Protein AF-A0A3D3JL36-F1 (afdb_monomer_lite)

Sequence (708 aa):
MQMTLDAAKTRAREAPPAATMTDVCQKVVANLSPTETVSLSLTYERTLGSGRSATAR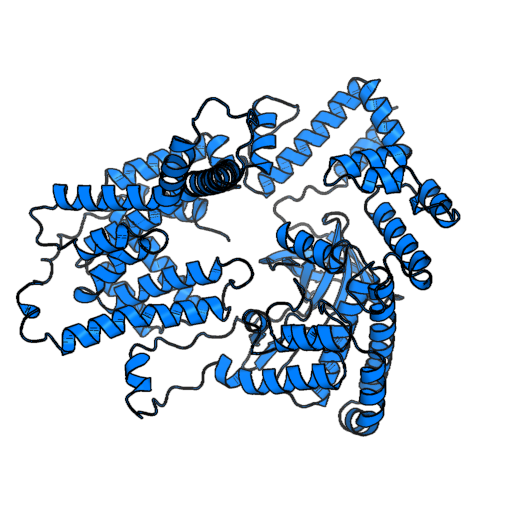LVRVEGLHDEPCMIVEKVFRPGLLTRFIYALAFQAPFGYRYNEAAIITAFYRRRVVRALLAAHDIPLRISNALYYRWSEADRAFILGTEYVPGSGLQVNPVNEHMVRSLFTRQSNKRPPTDYEILLPAMRRFERLLRDCGLVGSGWQVCPAAIVSTANFIRCKGEFWVIDLESGIPAIMVPYYVIYGLLHGQRPMFDDLEAGRWSRWFDRHTGDLLSRLDQAEYQQLVHNSGQLCTHAAAWKKTELAIFRNPFHLIPSDNRACMKTAALERWRRLELIDKEEHEWYGTTWRFATTRTFLCGLLPGSFGRFLRRLSGNRQYRQDTSRFLRDREFRRAAIAAYTGGKCEKWRQQRRIADSTQFTSITRLFLISWLLSYTSSVKLQRFLVDREVRGEMRTACWRFLASESFQTEYAKIFVFRAVTEWTADGRLTPEDETLIRSRVEDGSMQEYIRCFAFHATLKLLSPLTTSLKIAGFALLAVGMSSAAVDTEFPSVLGMIPSVFCVPLAILLIVNTSILRTLVTLSRIVVKRRSHISYGIALFVGMLPTVGSFAYPLQMYWSCRELSIFLTRHVVARVGQALPIYGGKHTRTEIWMVQLANLPFEALGIAESATNVIWRRTVEPATAAVASAPASPEDAAFIEHLFARFETRK

pLDDT: mean 79.57, std 15.56, range [23.19, 97.62]

Structure (mmCIF, N/CA/C/O backbone):
data_AF-A0A3D3JL36-F1
#
_entry.id   AF-A0A3D3JL36-F1
#
loop_
_atom_site.group_PDB
_atom_site.id
_atom_site.type_symbol
_atom_site.label_atom_id
_atom_site.label_alt_id
_atom_site.label_comp_id
_atom_site.label_asym_id
_atom_site.label_entity_id
_atom_site.label_seq_id
_atom_site.pdbx_PDB_ins_code
_atom_site.Cartn_x
_atom_site.Cartn_y
_atom_site.Cartn_z
_atom_site.occupancy
_atom_site.B_iso_or_equiv
_atom_site.auth_seq_id
_atom_site.auth_comp_id
_atom_site.auth_asym_id
_atom_site.auth_atom_id
_atom_site.pdbx_PDB_model_num
ATOM 1 N N . MET A 1 1 ? 18.626 42.537 -10.390 1.00 38.25 1 MET A N 1
ATOM 2 C CA . MET A 1 1 ? 18.400 42.051 -9.008 1.00 38.25 1 MET A CA 1
ATOM 3 C C . MET A 1 1 ? 16.911 41.872 -8.688 1.00 38.25 1 MET A C 1
ATOM 5 O O . MET A 1 1 ? 16.578 40.862 -8.087 1.00 38.25 1 MET A O 1
ATOM 9 N N . GLN A 1 2 ? 16.011 42.748 -9.170 1.00 23.41 2 GLN A N 1
ATOM 10 C CA . GLN A 1 2 ? 14.548 42.552 -9.084 1.00 23.41 2 GLN A CA 1
ATOM 11 C C . GLN A 1 2 ? 14.041 41.365 -9.942 1.00 23.41 2 GLN A C 1
ATOM 13 O O . GLN A 1 2 ? 13.347 40.503 -9.422 1.00 23.41 2 GLN A O 1
ATOM 18 N N . MET A 1 3 ? 14.502 41.215 -11.197 1.00 23.19 3 MET A N 1
ATOM 19 C CA . MET A 1 3 ? 14.081 40.113 -12.098 1.00 23.19 3 MET A CA 1
ATOM 20 C C . MET A 1 3 ? 14.437 38.697 -11.603 1.00 23.19 3 MET A C 1
ATOM 22 O O . MET A 1 3 ? 13.723 37.741 -11.888 1.00 23.19 3 MET A O 1
ATOM 26 N N . THR A 1 4 ? 15.523 38.532 -10.842 1.00 33.16 4 THR A N 1
ATOM 27 C CA . THR A 1 4 ? 15.922 37.239 -10.256 1.00 33.16 4 THR A CA 1
ATOM 28 C C . THR A 1 4 ? 15.174 36.925 -8.959 1.00 33.16 4 THR A C 1
ATOM 30 O O . THR A 1 4 ? 14.960 35.755 -8.641 1.00 33.16 4 THR A O 1
ATOM 33 N N . LEU A 1 5 ? 14.734 37.959 -8.233 1.00 32.03 5 LEU A N 1
ATOM 34 C CA . LEU A 1 5 ? 13.832 37.833 -7.089 1.00 32.03 5 LEU A CA 1
ATOM 35 C C . LEU A 1 5 ? 12.403 37.530 -7.548 1.00 32.03 5 LEU A C 1
ATOM 37 O O . LEU A 1 5 ? 11.724 36.737 -6.899 1.00 32.03 5 LEU A O 1
ATOM 41 N N . ASP A 1 6 ? 11.993 38.080 -8.690 1.00 29.72 6 ASP A N 1
ATOM 42 C CA . ASP A 1 6 ? 10.729 37.739 -9.329 1.00 29.72 6 ASP A CA 1
ATOM 43 C C . ASP A 1 6 ? 10.780 36.313 -9.875 1.00 29.72 6 ASP A C 1
ATOM 45 O O . ASP A 1 6 ? 9.941 35.533 -9.474 1.00 29.72 6 ASP A O 1
ATOM 49 N N . ALA A 1 7 ? 11.822 35.865 -10.587 1.00 29.92 7 ALA A N 1
ATOM 50 C CA . ALA A 1 7 ? 11.932 34.460 -11.021 1.00 29.92 7 ALA A CA 1
ATOM 51 C C . ALA A 1 7 ? 11.946 33.431 -9.862 1.00 29.92 7 ALA A C 1
ATOM 53 O O . ALA A 1 7 ? 11.412 32.326 -9.997 1.00 29.92 7 ALA A O 1
ATOM 54 N N . ALA A 1 8 ? 12.518 33.785 -8.703 1.00 30.67 8 ALA A N 1
ATOM 55 C CA . ALA A 1 8 ? 12.475 32.961 -7.492 1.00 30.67 8 ALA A CA 1
ATOM 56 C C . ALA A 1 8 ? 11.107 33.019 -6.780 1.00 30.67 8 ALA A C 1
ATOM 58 O O . ALA A 1 8 ? 10.659 32.004 -6.246 1.00 30.67 8 ALA A O 1
ATOM 59 N N . LYS A 1 9 ? 10.413 34.166 -6.810 1.00 30.38 9 LYS A N 1
ATOM 60 C CA . LYS A 1 9 ? 9.020 34.305 -6.350 1.00 30.38 9 LYS A CA 1
ATOM 61 C C . LYS A 1 9 ? 8.030 33.614 -7.289 1.00 30.38 9 LYS A C 1
ATOM 63 O O . LYS A 1 9 ? 7.068 33.049 -6.786 1.00 30.38 9 LYS A O 1
ATOM 68 N N . THR A 1 10 ? 8.269 33.595 -8.599 1.00 29.45 10 THR A N 1
ATOM 69 C CA . THR A 1 10 ? 7.437 32.921 -9.604 1.00 29.45 10 THR A CA 1
ATOM 70 C C . THR A 1 10 ? 7.614 31.409 -9.496 1.00 29.45 10 THR A C 1
ATOM 72 O O . THR A 1 10 ? 6.623 30.715 -9.329 1.00 29.45 10 THR A O 1
ATOM 75 N N . ARG A 1 11 ? 8.847 30.883 -9.370 1.00 32.84 11 ARG A N 1
ATOM 76 C CA . ARG A 1 11 ? 9.073 29.445 -9.092 1.00 32.84 11 ARG A CA 1
ATOM 77 C C . ARG A 1 11 ? 8.581 28.982 -7.715 1.00 32.84 11 ARG A C 1
ATOM 79 O O . ARG A 1 11 ? 8.246 27.812 -7.555 1.00 32.84 11 ARG A O 1
ATOM 86 N N . ALA A 1 12 ? 8.530 29.870 -6.720 1.00 30.70 12 ALA A N 1
ATOM 87 C CA . ALA A 1 12 ? 7.935 29.580 -5.412 1.00 30.70 12 ALA A CA 1
ATOM 88 C C . ALA A 1 12 ? 6.401 29.758 -5.383 1.00 30.70 12 ALA A C 1
ATOM 90 O O . ALA A 1 12 ? 5.754 29.184 -4.509 1.00 30.70 12 ALA A O 1
ATOM 91 N N . ARG A 1 13 ? 5.820 30.519 -6.325 1.00 28.81 13 ARG A N 1
ATOM 92 C CA . ARG A 1 13 ? 4.366 30.664 -6.536 1.00 28.81 13 ARG A CA 1
ATOM 93 C C . ARG A 1 13 ? 3.783 29.611 -7.488 1.00 28.81 13 ARG A C 1
ATOM 95 O O . ARG A 1 13 ? 2.598 29.326 -7.391 1.00 28.81 13 ARG A O 1
ATOM 102 N N . GLU A 1 14 ? 4.596 29.015 -8.357 1.00 26.03 14 GLU A N 1
ATOM 103 C CA . GLU A 1 14 ? 4.185 27.994 -9.337 1.00 26.03 14 GLU A CA 1
ATOM 104 C C . GLU A 1 14 ? 4.257 26.553 -8.818 1.00 26.03 14 GLU A C 1
ATOM 106 O O . GLU A 1 14 ? 3.846 25.627 -9.513 1.00 26.03 14 GLU A O 1
ATOM 111 N N . ALA A 1 15 ? 4.727 26.331 -7.589 1.00 29.34 15 ALA A N 1
ATOM 112 C CA . ALA A 1 15 ? 4.380 25.109 -6.878 1.00 29.34 15 ALA A CA 1
ATOM 113 C C . ALA A 1 15 ? 2.995 25.337 -6.260 1.00 29.34 15 ALA A C 1
ATOM 115 O O . ALA A 1 15 ? 2.919 26.044 -5.249 1.00 29.34 15 ALA A O 1
ATOM 116 N N . PRO A 1 16 ? 1.900 24.795 -6.835 1.00 23.58 16 PRO A N 1
ATOM 117 C CA . PRO A 1 16 ? 0.601 24.962 -6.220 1.00 23.58 16 PRO A CA 1
ATOM 118 C C . PRO A 1 16 ? 0.687 24.398 -4.795 1.00 23.58 16 PRO A C 1
ATOM 120 O O . PRO A 1 16 ? 1.195 23.283 -4.602 1.00 23.58 16 PRO A O 1
ATOM 123 N N . PRO A 1 17 ? 0.247 25.154 -3.775 1.00 30.69 17 PRO A N 1
ATOM 124 C CA . PRO A 1 17 ? 0.050 24.575 -2.462 1.00 30.69 17 PRO A CA 1
ATOM 125 C C . PRO A 1 17 ? -0.894 23.389 -2.655 1.00 30.69 17 PRO A C 1
ATOM 127 O O . PRO A 1 17 ? -1.910 23.516 -3.337 1.00 30.69 17 PRO A O 1
ATOM 130 N N . ALA A 1 18 ? -0.580 22.233 -2.067 1.00 38.81 18 ALA A N 1
ATOM 131 C CA . ALA A 1 18 ? -1.574 21.173 -1.932 1.00 38.81 18 ALA A CA 1
ATOM 132 C C . ALA A 1 18 ? -2.574 21.612 -0.849 1.00 38.81 18 ALA A C 1
ATOM 134 O O . ALA A 1 18 ? -2.628 21.051 0.244 1.00 38.81 18 ALA A O 1
ATOM 135 N N . ALA A 1 19 ? -3.310 22.685 -1.157 1.00 30.31 19 ALA A N 1
ATOM 136 C CA . ALA A 1 19 ? -4.585 23.007 -0.560 1.00 30.31 19 ALA A CA 1
ATOM 137 C C . ALA A 1 19 ? -5.458 21.756 -0.673 1.00 30.31 19 ALA A C 1
ATOM 139 O O . ALA A 1 19 ? -5.274 20.960 -1.597 1.00 30.31 19 ALA A O 1
ATOM 140 N N . THR A 1 20 ? -6.345 21.564 0.302 1.00 37.38 20 THR A N 1
ATOM 141 C CA . THR A 1 20 ? -7.448 20.592 0.289 1.00 37.38 20 THR A CA 1
ATOM 142 C C . THR A 1 20 ? -7.791 20.173 -1.142 1.00 37.38 20 THR A C 1
ATOM 144 O O . THR A 1 20 ? -8.376 20.952 -1.883 1.00 37.38 20 THR A O 1
ATOM 147 N N . MET A 1 21 ? -7.302 18.990 -1.549 1.00 43.72 21 MET A N 1
ATOM 148 C CA . MET A 1 21 ? -7.138 18.583 -2.958 1.00 43.72 21 MET A CA 1
ATOM 149 C C . MET A 1 21 ? -8.458 18.390 -3.720 1.00 43.72 21 MET A C 1
ATOM 151 O O . MET A 1 21 ? -8.453 17.743 -4.752 1.00 43.72 21 MET A O 1
ATOM 155 N N . THR A 1 22 ? -9.587 18.889 -3.236 1.00 42.94 22 THR A N 1
ATOM 156 C CA . THR A 1 22 ? -10.886 18.650 -3.862 1.00 42.94 22 THR A CA 1
ATOM 157 C C . THR A 1 22 ? -11.175 19.522 -5.087 1.00 42.94 22 THR A C 1
ATOM 159 O O . THR A 1 22 ? -12.083 19.156 -5.810 1.00 42.94 22 THR A O 1
ATOM 162 N N . ASP A 1 23 ? -10.397 20.577 -5.400 1.00 47.06 23 ASP A N 1
ATOM 163 C CA . ASP A 1 23 ? -10.771 21.507 -6.497 1.00 47.06 23 ASP A CA 1
ATOM 164 C C . ASP A 1 23 ? -9.642 22.008 -7.427 1.00 47.06 23 ASP A C 1
ATOM 166 O O . ASP A 1 23 ? -9.881 22.853 -8.289 1.00 47.06 23 ASP A O 1
ATOM 170 N N . VAL A 1 24 ? -8.397 21.526 -7.311 1.00 64.62 24 VAL A N 1
ATOM 171 C CA . VAL A 1 24 ? -7.316 22.004 -8.204 1.00 64.62 24 VAL A CA 1
ATOM 172 C C . VAL A 1 24 ? -7.183 21.094 -9.421 1.00 64.62 24 VAL A C 1
ATOM 174 O O . VAL A 1 24 ? -6.629 19.998 -9.323 1.00 64.62 24 VAL A O 1
ATOM 177 N N . CYS A 1 25 ? -7.647 21.583 -10.571 1.00 80.00 25 CYS A N 1
ATOM 178 C CA . CYS A 1 25 ? -7.386 20.972 -11.871 1.00 80.00 25 CYS A CA 1
ATOM 179 C C . CYS A 1 25 ? -5.886 21.069 -12.205 1.00 80.00 25 CYS A C 1
ATOM 181 O O . CYS A 1 25 ? -5.314 22.159 -12.289 1.00 80.00 25 CYS A O 1
ATOM 183 N N . GLN A 1 26 ? -5.233 19.921 -12.378 1.00 86.88 26 GLN A N 1
ATOM 184 C CA . GLN A 1 26 ? -3.813 19.811 -12.690 1.00 86.88 26 GLN A CA 1
ATOM 185 C C . GLN A 1 26 ? -3.621 19.301 -14.120 1.00 86.88 26 GLN A C 1
ATOM 187 O O . GLN A 1 26 ? -3.989 18.169 -14.428 1.00 86.88 26 GLN A O 1
ATOM 192 N N . LYS A 1 27 ? -2.956 20.090 -14.973 1.00 90.94 27 LYS A N 1
ATOM 193 C CA . LYS A 1 27 ? -2.483 19.610 -16.279 1.00 90.94 27 LYS A CA 1
ATOM 194 C C . LYS A 1 27 ? -1.250 18.726 -16.108 1.00 90.94 27 LYS A C 1
ATOM 196 O O . LYS A 1 27 ? -0.287 19.122 -15.447 1.00 90.94 27 LYS A O 1
ATOM 201 N N . VAL A 1 28 ? -1.266 17.536 -16.697 1.00 92.00 28 VAL A N 1
ATOM 202 C CA . VAL A 1 28 ? -0.168 16.563 -16.637 1.00 92.00 28 VAL A CA 1
ATOM 203 C C . VAL A 1 28 ? 0.088 15.938 -18.002 1.00 92.00 28 VAL A C 1
ATOM 205 O O . VAL A 1 28 ? -0.819 15.822 -18.814 1.00 92.00 28 VAL A O 1
ATOM 208 N N . VAL A 1 29 ? 1.314 15.469 -18.227 1.00 93.44 29 VAL A N 1
ATOM 209 C CA . VAL A 1 29 ? 1.646 14.628 -19.384 1.00 93.44 29 VAL A CA 1
ATOM 210 C C . VAL A 1 29 ? 1.596 13.163 -18.956 1.00 93.44 29 VAL A C 1
ATOM 212 O O . VAL A 1 29 ? 2.210 12.781 -17.953 1.00 93.44 29 VAL A O 1
ATOM 215 N N . ALA A 1 30 ? 0.857 12.349 -19.701 1.00 93.94 30 ALA A N 1
ATOM 216 C CA . ALA A 1 30 ? 0.712 10.916 -19.486 1.00 93.94 30 ALA A CA 1
ATOM 217 C C . ALA A 1 30 ? 1.094 10.134 -20.746 1.00 93.94 30 ALA A C 1
ATOM 219 O O . ALA A 1 30 ? 0.987 10.650 -21.851 1.00 93.94 30 ALA A O 1
ATOM 220 N N . ASN A 1 31 ? 1.546 8.892 -20.576 1.00 95.31 31 ASN A N 1
ATOM 221 C CA . ASN A 1 31 ? 1.942 8.016 -21.678 1.00 95.31 31 ASN A CA 1
ATOM 222 C C . ASN A 1 31 ? 0.860 6.954 -21.899 1.00 95.31 31 ASN A C 1
ATOM 224 O O . ASN A 1 31 ? 0.531 6.221 -20.959 1.00 95.31 31 ASN A O 1
ATOM 228 N N . LEU A 1 32 ? 0.340 6.865 -23.124 1.00 93.69 32 LEU A N 1
ATOM 229 C CA . LEU A 1 32 ? -0.584 5.808 -23.571 1.00 93.69 32 LEU A CA 1
ATOM 230 C C . LEU A 1 32 ? 0.183 4.592 -24.112 1.00 93.69 32 LEU A C 1
ATOM 232 O O . LEU A 1 32 ? -0.289 3.453 -24.069 1.00 93.69 32 LEU A O 1
ATOM 236 N N . SER A 1 33 ? 1.409 4.838 -24.568 1.00 91.88 33 SER A N 1
ATOM 237 C CA . SER A 1 33 ? 2.424 3.854 -24.927 1.00 91.88 33 SER A CA 1
ATOM 238 C C . SER A 1 33 ? 3.815 4.491 -24.763 1.00 91.88 33 SER A C 1
ATOM 240 O O . SER A 1 33 ? 3.904 5.701 -24.550 1.00 91.88 33 SER A O 1
ATOM 242 N N . PRO A 1 34 ? 4.922 3.734 -24.876 1.00 87.06 34 PRO A N 1
ATOM 243 C CA . PRO A 1 34 ? 6.271 4.303 -24.840 1.00 87.06 34 PRO A CA 1
ATOM 244 C C . PRO A 1 34 ? 6.550 5.384 -25.896 1.00 87.06 34 PRO A C 1
ATOM 246 O O . PRO A 1 34 ? 7.500 6.144 -25.736 1.00 87.06 34 PRO A O 1
ATOM 249 N N . THR A 1 35 ? 5.757 5.444 -26.968 1.00 88.44 35 THR A N 1
ATOM 250 C CA . THR A 1 35 ? 5.925 6.392 -28.081 1.00 88.44 35 THR A CA 1
ATOM 251 C C . THR A 1 35 ? 4.814 7.436 -28.161 1.00 88.44 35 THR A C 1
ATOM 253 O O . THR A 1 35 ? 4.904 8.352 -28.971 1.00 88.44 35 THR A O 1
ATOM 256 N N . GLU A 1 36 ? 3.770 7.315 -27.342 1.00 93.00 36 GLU A N 1
ATOM 257 C CA . GLU A 1 36 ? 2.575 8.153 -27.412 1.00 93.00 36 GLU A CA 1
ATOM 258 C C . GLU A 1 36 ? 2.303 8.816 -26.065 1.00 93.00 36 GLU A C 1
ATOM 260 O O . GLU A 1 36 ? 2.098 8.150 -25.044 1.00 93.00 36 GLU A O 1
ATOM 265 N N . THR A 1 37 ? 2.268 10.147 -26.083 1.00 94.31 37 THR A N 1
ATOM 266 C CA . THR A 1 37 ? 1.995 10.972 -24.905 1.00 94.31 37 THR A CA 1
ATOM 267 C C . THR A 1 37 ? 0.788 11.861 -25.138 1.00 94.31 37 THR A C 1
ATOM 269 O O . THR A 1 37 ? 0.564 12.337 -26.247 1.00 94.31 37 THR A O 1
ATOM 272 N N . VAL A 1 38 ? 0.034 12.106 -24.074 1.00 94.69 38 VAL A N 1
ATOM 273 C CA . VAL A 1 38 ? -1.163 12.942 -24.080 1.00 94.69 38 VAL A CA 1
ATOM 274 C C . VAL A 1 38 ? -1.121 13.915 -22.904 1.00 94.69 38 VAL A C 1
ATOM 276 O O . VAL A 1 38 ? -0.592 13.604 -21.832 1.00 94.69 38 VAL A O 1
ATOM 279 N N . SER A 1 39 ? -1.658 15.115 -23.113 1.00 94.75 39 SER A N 1
ATOM 280 C CA . SER A 1 39 ? -1.853 16.108 -22.058 1.00 94.75 39 SER A CA 1
ATOM 281 C C . SER A 1 39 ? -3.238 15.916 -21.445 1.00 94.75 39 SER A C 1
ATOM 283 O O . SER A 1 39 ? -4.235 16.008 -22.153 1.00 94.75 39 SER A O 1
ATOM 285 N N . LEU A 1 40 ? -3.295 15.643 -20.143 1.00 94.44 40 LEU A N 1
ATOM 286 C CA . LEU A 1 40 ? -4.527 15.376 -19.401 1.00 94.44 40 LEU A CA 1
ATOM 287 C C . LEU A 1 40 ? -4.768 16.457 -18.354 1.00 94.44 40 LEU A C 1
ATOM 289 O O . LEU A 1 40 ? -3.824 16.921 -17.710 1.00 94.44 40 LEU A O 1
ATOM 293 N N . SER A 1 41 ? -6.033 16.789 -18.123 1.00 94.25 41 SER A N 1
ATOM 294 C CA . SER A 1 41 ? -6.460 17.591 -16.975 1.00 94.25 41 SER A CA 1
ATOM 295 C C . SER A 1 41 ? -7.002 16.659 -15.894 1.00 94.25 41 SER A C 1
ATOM 297 O O . SER A 1 41 ? -7.906 15.867 -16.154 1.00 94.25 41 SER A O 1
ATOM 299 N N . LEU A 1 42 ? -6.425 16.718 -14.692 1.00 93.50 42 LEU A N 1
ATOM 300 C CA . LEU A 1 42 ? -6.776 15.855 -13.565 1.00 93.50 42 LEU A CA 1
ATOM 301 C C . LEU A 1 42 ? -7.377 16.660 -12.416 1.00 93.50 42 LEU A C 1
ATOM 303 O O . LEU A 1 42 ? -6.737 17.585 -11.918 1.00 93.50 42 LEU A O 1
ATOM 307 N N . THR A 1 43 ? -8.523 16.218 -11.911 1.00 92.88 43 THR A N 1
ATOM 308 C CA . THR A 1 43 ? -9.112 16.722 -10.664 1.00 92.88 43 THR A CA 1
ATOM 309 C C . THR A 1 43 ? -9.153 15.591 -9.644 1.00 92.88 43 THR A C 1
ATOM 311 O O . THR A 1 43 ? -9.684 14.512 -9.910 1.00 92.88 43 THR A O 1
ATOM 314 N N . TYR A 1 44 ? -8.541 15.797 -8.477 1.00 90.88 44 TYR A N 1
ATOM 315 C CA . TYR A 1 44 ? -8.547 14.794 -7.414 1.00 90.88 44 TYR A CA 1
ATOM 316 C C . TYR A 1 44 ? -9.889 14.789 -6.685 1.00 90.88 44 TYR A C 1
ATOM 318 O O . TYR A 1 44 ? -10.370 15.822 -6.241 1.00 90.88 44 TYR A O 1
ATOM 326 N N . GLU A 1 45 ? -10.447 13.597 -6.496 1.00 89.81 45 GLU A N 1
ATOM 327 C CA . GLU A 1 45 ? -11.753 13.429 -5.857 1.00 89.81 45 GLU A CA 1
ATOM 328 C C . GLU A 1 45 ? -11.565 12.886 -4.436 1.00 89.81 45 GLU A C 1
ATOM 330 O O . GLU A 1 45 ? -11.900 13.518 -3.433 1.00 89.81 45 GLU A O 1
ATOM 335 N N . ARG A 1 46 ? -10.967 11.692 -4.317 1.00 86.06 46 ARG A N 1
ATOM 336 C CA . ARG A 1 46 ? -10.730 11.043 -3.019 1.00 86.06 46 ARG A CA 1
ATOM 337 C C . ARG A 1 46 ? -9.680 9.944 -3.091 1.00 86.06 46 ARG A C 1
ATOM 339 O O . ARG A 1 46 ? -9.379 9.400 -4.145 1.00 86.06 46 ARG A O 1
ATOM 346 N N . THR A 1 47 ? -9.166 9.540 -1.935 1.00 86.50 47 THR A N 1
ATOM 347 C CA . THR A 1 47 ? -8.327 8.342 -1.810 1.00 86.50 47 THR A CA 1
ATOM 348 C C . THR A 1 47 ? -9.230 7.140 -1.550 1.00 86.50 47 THR A C 1
ATOM 350 O O . THR A 1 47 ? -10.008 7.162 -0.600 1.00 86.50 47 THR A O 1
ATOM 353 N N . LEU A 1 48 ? -9.125 6.101 -2.383 1.00 84.00 48 LEU A N 1
ATOM 354 C CA . LEU A 1 48 ? -9.899 4.860 -2.246 1.00 84.00 48 LEU A CA 1
ATOM 355 C C . LEU A 1 48 ? -9.255 3.893 -1.250 1.00 84.00 48 LEU A C 1
ATOM 357 O O . LEU A 1 48 ? -9.945 3.179 -0.531 1.00 84.00 48 LEU A O 1
ATOM 361 N N . GLY A 1 49 ? -7.923 3.875 -1.191 1.00 78.75 49 GLY A N 1
ATOM 362 C CA . GLY A 1 49 ? -7.194 3.011 -0.273 1.00 78.75 49 GLY A CA 1
ATOM 363 C C . GLY A 1 49 ? -5.688 3.223 -0.334 1.00 78.75 49 GLY A C 1
ATOM 364 O O . GLY A 1 49 ? -5.138 3.666 -1.341 1.00 78.75 49 GLY A O 1
ATOM 365 N N . SER A 1 50 ? -5.007 2.891 0.761 1.00 77.81 50 SER A N 1
ATOM 366 C CA . SER A 1 50 ? -3.545 2.883 0.832 1.00 77.81 50 SER A CA 1
ATOM 367 C C . SER A 1 50 ? -3.051 1.449 0.976 1.00 77.81 50 SER A C 1
ATOM 369 O O . SER A 1 50 ? -3.079 0.875 2.063 1.00 77.81 50 SER A O 1
ATOM 371 N N . GLY A 1 51 ? -2.620 0.869 -0.142 1.00 75.50 51 GLY A N 1
ATOM 372 C CA . GLY A 1 51 ? -1.948 -0.420 -0.174 1.00 75.50 51 GLY A CA 1
ATOM 373 C C . GLY A 1 51 ? -0.504 -0.327 0.329 1.00 75.50 51 GLY A C 1
ATOM 374 O O . GLY A 1 51 ? -0.010 0.714 0.761 1.00 75.50 51 GLY A O 1
ATOM 375 N N . ARG A 1 52 ? 0.214 -1.450 0.268 1.00 80.75 52 ARG A N 1
ATOM 376 C CA . ARG A 1 52 ? 1.593 -1.550 0.791 1.00 80.75 52 ARG A CA 1
ATOM 377 C C . ARG A 1 52 ? 2.642 -0.951 -0.138 1.00 80.75 52 ARG A C 1
ATOM 379 O O . ARG A 1 52 ? 3.698 -0.512 0.330 1.00 80.75 52 ARG A O 1
ATOM 386 N N . SER A 1 53 ? 2.370 -0.988 -1.438 1.00 85.50 53 SER A N 1
ATOM 387 C CA . SER A 1 53 ? 3.214 -0.460 -2.513 1.00 85.50 53 SER A CA 1
ATOM 388 C C . SER A 1 53 ? 2.704 0.860 -3.061 1.00 85.50 53 SER A C 1
ATOM 390 O O . SER A 1 53 ? 3.520 1.720 -3.393 1.00 85.50 53 SER A O 1
ATOM 392 N N . ALA A 1 54 ? 1.385 1.018 -3.150 1.00 90.44 54 ALA A N 1
ATOM 393 C CA . ALA A 1 54 ? 0.757 2.163 -3.784 1.00 90.44 54 ALA A CA 1
ATOM 394 C C . ALA A 1 54 ? -0.474 2.666 -3.026 1.00 90.44 54 ALA A C 1
ATOM 396 O O . ALA A 1 54 ? -1.166 1.905 -2.349 1.00 90.44 54 ALA A O 1
ATOM 397 N N . THR A 1 55 ? -0.758 3.955 -3.189 1.00 90.81 55 THR A N 1
ATOM 398 C CA . THR A 1 55 ? -2.024 4.577 -2.788 1.00 90.81 55 THR A CA 1
ATOM 399 C C . THR A 1 55 ? -2.911 4.716 -4.021 1.00 90.81 55 THR A C 1
ATOM 401 O O . THR A 1 55 ? -2.453 5.249 -5.029 1.00 90.81 55 THR A O 1
ATOM 404 N N . ALA A 1 56 ? -4.157 4.253 -3.937 1.00 91.94 56 ALA A N 1
ATOM 405 C CA . ALA A 1 56 ? -5.160 4.382 -4.988 1.00 91.94 56 ALA A CA 1
ATOM 406 C C . ALA A 1 56 ? -5.945 5.687 -4.801 1.00 91.94 56 ALA A C 1
ATOM 408 O O . ALA A 1 56 ? -6.635 5.868 -3.791 1.00 91.94 56 ALA A O 1
ATOM 409 N N . ARG A 1 57 ? -5.828 6.600 -5.766 1.00 94.19 57 ARG A N 1
ATOM 410 C CA . ARG A 1 57 ? -6.527 7.889 -5.799 1.00 94.19 57 ARG A CA 1
ATOM 411 C C . ARG A 1 57 ? -7.569 7.858 -6.910 1.00 94.19 57 ARG A C 1
ATOM 413 O O . ARG A 1 57 ? -7.236 7.524 -8.038 1.00 94.19 57 ARG A O 1
ATOM 420 N N . LEU A 1 58 ? -8.809 8.190 -6.581 1.00 94.81 58 LEU A N 1
ATOM 421 C CA . LEU A 1 58 ? -9.853 8.436 -7.562 1.00 94.81 58 LEU A CA 1
ATOM 422 C C . LEU A 1 58 ? -9.676 9.859 -8.092 1.00 94.81 58 LEU A C 1
ATOM 424 O O . LEU A 1 58 ? -9.617 10.808 -7.303 1.00 94.81 58 LEU A O 1
ATOM 428 N N . VAL A 1 59 ? -9.570 9.981 -9.408 1.00 95.06 59 VAL A N 1
ATOM 429 C CA . VAL A 1 59 ? -9.418 11.251 -10.113 1.00 95.06 59 VAL A CA 1
ATOM 430 C C . VAL A 1 59 ? -10.425 11.324 -11.254 1.00 95.06 59 VAL A C 1
ATOM 432 O O . VAL A 1 59 ? -10.749 10.308 -11.872 1.00 95.06 59 VAL A O 1
ATOM 435 N N . ARG A 1 60 ? -10.911 12.528 -11.530 1.00 95.56 60 ARG A N 1
ATOM 436 C CA . ARG A 1 60 ? -11.635 12.856 -12.754 1.00 95.56 60 ARG A CA 1
ATOM 437 C C . ARG A 1 60 ? -10.624 13.309 -13.799 1.00 95.56 60 ARG A C 1
ATOM 439 O O . ARG A 1 60 ? -9.752 14.119 -13.484 1.00 95.56 60 ARG A O 1
ATOM 446 N N . VAL A 1 61 ? -10.715 12.757 -15.004 1.00 95.00 61 VAL A N 1
ATOM 447 C CA . VAL A 1 61 ? -9.744 12.964 -16.084 1.00 95.00 61 VAL A CA 1
ATOM 448 C C . VAL A 1 61 ? -10.446 13.471 -17.328 1.00 95.00 61 VAL A C 1
ATOM 450 O O . VAL A 1 61 ? -11.400 12.852 -17.795 1.00 95.00 61 VAL A O 1
ATOM 453 N N . GLU A 1 62 ? -9.926 14.560 -17.882 1.00 94.06 62 GLU A N 1
ATOM 454 C CA . GLU A 1 62 ? -10.349 15.131 -19.161 1.00 94.06 62 GLU A CA 1
ATOM 455 C C . GLU A 1 62 ? -9.204 15.031 -20.179 1.00 94.06 62 GLU A C 1
ATOM 457 O O . GLU A 1 62 ? -8.027 15.146 -19.814 1.00 94.06 62 GLU A O 1
ATOM 462 N N . GLY A 1 63 ? -9.547 14.817 -21.453 1.00 89.25 63 GLY A N 1
ATOM 463 C CA . GLY A 1 63 ? -8.587 14.704 -22.559 1.00 89.25 63 GLY A CA 1
ATOM 464 C C . GLY A 1 63 ? -8.086 13.285 -22.853 1.00 89.25 63 GLY A C 1
ATOM 465 O O . GLY A 1 63 ? -7.271 13.114 -23.753 1.00 89.25 63 GLY A O 1
ATOM 466 N N . LEU A 1 64 ? -8.558 12.269 -22.117 1.00 90.25 64 LEU A N 1
ATOM 467 C CA . LEU A 1 64 ? -8.294 10.858 -22.445 1.00 90.25 64 LEU A CA 1
ATOM 468 C C . LEU A 1 64 ? -9.357 10.271 -23.387 1.00 90.25 64 LEU A C 1
ATOM 470 O O . LEU A 1 64 ? -9.043 9.468 -24.260 1.00 90.25 64 LEU A O 1
ATOM 474 N N . HIS A 1 65 ? -10.608 10.671 -23.180 1.00 88.25 65 HIS A N 1
ATOM 475 C CA . HIS A 1 65 ? -11.770 10.345 -23.997 1.00 88.25 65 HIS A CA 1
ATOM 476 C C . HIS A 1 65 ? -12.527 11.643 -24.297 1.00 88.25 65 HIS A C 1
ATOM 478 O O . HIS A 1 65 ? -12.240 12.672 -23.675 1.00 88.25 65 HIS A O 1
ATOM 484 N N . ASP A 1 66 ? -13.493 11.579 -25.215 1.00 86.44 66 ASP A N 1
ATOM 485 C CA . ASP A 1 66 ? -14.335 12.727 -25.576 1.00 86.44 66 ASP A CA 1
ATOM 486 C C . ASP A 1 66 ? -15.076 13.295 -24.356 1.00 86.44 66 ASP A C 1
ATOM 488 O O . ASP A 1 66 ? -15.212 14.509 -24.211 1.00 86.44 66 ASP A O 1
ATOM 492 N N . GLU A 1 67 ? -15.485 12.420 -23.432 1.00 89.94 67 GLU A N 1
ATOM 493 C CA . GLU A 1 67 ? -16.127 12.798 -22.175 1.00 89.94 67 GLU A CA 1
ATOM 494 C C . GLU A 1 67 ? -15.194 12.639 -20.958 1.00 89.94 67 GLU A C 1
ATOM 496 O O . GLU A 1 67 ? -14.379 11.705 -20.902 1.00 89.94 67 GLU A O 1
ATOM 501 N N . PRO A 1 68 ? -15.335 13.502 -19.929 1.00 90.75 68 PRO A N 1
ATOM 502 C CA . PRO A 1 68 ? -14.640 13.338 -18.659 1.00 90.75 68 PRO A CA 1
ATOM 503 C C . PRO A 1 68 ? -14.956 11.987 -18.014 1.00 90.75 68 PRO A C 1
ATOM 505 O O . PRO A 1 68 ? -16.117 11.634 -17.808 1.00 90.75 68 PRO A O 1
ATOM 508 N N . CYS A 1 69 ? -13.923 11.251 -17.612 1.00 93.56 69 CYS A N 1
ATOM 509 C CA . CYS A 1 69 ? -14.078 9.921 -17.029 1.00 93.56 69 CYS A CA 1
ATOM 510 C C . CYS A 1 69 ? -13.418 9.812 -15.651 1.00 93.56 69 CYS A C 1
ATOM 512 O O . CYS A 1 69 ? -12.515 10.569 -15.290 1.00 93.56 69 CYS A O 1
ATOM 514 N N . MET A 1 70 ? -13.885 8.848 -14.857 1.00 95.94 70 MET A N 1
ATOM 515 C CA . MET A 1 70 ? -13.312 8.545 -13.548 1.00 95.94 70 MET A CA 1
ATOM 516 C C . MET A 1 70 ? -12.221 7.485 -13.694 1.00 95.94 70 MET A C 1
ATOM 518 O O . MET A 1 70 ? -12.452 6.418 -14.261 1.00 95.94 70 MET A O 1
ATOM 522 N N . ILE A 1 71 ? -11.040 7.756 -13.143 1.00 96.12 71 ILE A N 1
ATOM 523 C CA . ILE A 1 71 ? -9.863 6.883 -13.225 1.00 96.12 71 ILE A CA 1
ATOM 524 C C . ILE A 1 71 ? -9.279 6.675 -11.832 1.00 96.12 71 ILE A C 1
ATOM 526 O O . ILE A 1 71 ? -9.330 7.549 -10.965 1.00 96.12 71 ILE A O 1
ATOM 530 N N . VAL A 1 72 ? -8.696 5.499 -11.611 1.00 96.44 72 VAL A N 1
ATOM 531 C CA . VAL A 1 72 ? -7.912 5.211 -10.410 1.00 96.44 72 VAL A CA 1
ATOM 532 C C . VAL A 1 72 ? -6.428 5.352 -10.721 1.00 96.44 72 VAL A C 1
ATOM 534 O O . VAL A 1 72 ? -5.849 4.521 -11.422 1.00 96.44 72 VAL A O 1
ATOM 537 N N . GLU A 1 73 ? -5.794 6.375 -10.152 1.00 96.56 73 GLU A N 1
ATOM 538 C CA . GLU A 1 73 ? -4.343 6.538 -10.156 1.00 96.56 73 GLU A CA 1
ATOM 539 C C . GLU A 1 73 ? -3.705 5.781 -8.990 1.00 96.56 73 GLU A C 1
ATOM 541 O O . GLU A 1 73 ? -3.871 6.130 -7.815 1.00 96.56 73 GLU A O 1
ATOM 546 N N . LYS A 1 74 ? -2.917 4.754 -9.312 1.00 96.06 74 LYS A N 1
ATOM 547 C CA . LYS A 1 74 ? -2.068 4.048 -8.351 1.00 96.06 74 LYS A CA 1
ATOM 548 C C . LYS A 1 74 ? -0.714 4.727 -8.245 1.00 96.06 74 LYS A C 1
ATOM 550 O O . LYS A 1 74 ? 0.106 4.638 -9.153 1.00 96.06 74 LYS A O 1
ATOM 555 N N . VAL A 1 75 ? -0.458 5.367 -7.110 1.00 95.38 75 VAL A N 1
ATOM 556 C CA . VAL A 1 75 ? 0.775 6.123 -6.861 1.00 95.38 75 VAL A CA 1
ATOM 557 C C . VAL A 1 75 ? 1.759 5.280 -6.053 1.00 95.38 75 VAL A C 1
ATOM 559 O O . VAL A 1 75 ? 1.545 5.051 -4.860 1.00 95.38 75 VAL A O 1
ATOM 562 N N . PHE A 1 76 ? 2.856 4.830 -6.671 1.00 95.00 76 PHE A N 1
ATOM 563 C CA . PHE A 1 76 ? 3.792 3.864 -6.075 1.00 95.00 76 PHE A CA 1
ATOM 564 C C . PHE A 1 76 ? 4.742 4.491 -5.040 1.00 95.00 76 PHE A C 1
ATOM 566 O O . PHE A 1 76 ? 5.924 4.750 -5.287 1.00 95.00 76 PHE A O 1
ATOM 573 N N . ARG A 1 77 ? 4.230 4.714 -3.824 1.00 89.75 77 ARG A N 1
ATOM 574 C CA . ARG A 1 77 ? 4.979 5.236 -2.667 1.00 89.75 77 ARG A CA 1
ATOM 575 C C . ARG A 1 77 ? 5.010 4.221 -1.519 1.00 89.75 77 ARG A C 1
ATOM 577 O O . ARG A 1 77 ? 4.387 4.451 -0.484 1.00 89.75 77 ARG A O 1
ATOM 584 N N . PRO A 1 78 ? 5.782 3.128 -1.646 1.00 87.69 78 PRO A N 1
ATOM 585 C CA . PRO A 1 78 ? 5.857 2.104 -0.615 1.00 87.69 78 PRO A CA 1
ATOM 586 C C . PRO A 1 78 ? 6.342 2.657 0.731 1.00 87.69 78 PRO A C 1
ATOM 588 O O . PRO A 1 78 ? 7.247 3.504 0.805 1.00 87.69 78 PRO A O 1
ATOM 591 N N . GLY A 1 79 ? 5.786 2.093 1.805 1.00 83.25 79 GLY A N 1
ATOM 592 C CA . GLY A 1 79 ? 6.218 2.336 3.181 1.00 83.25 79 GLY A CA 1
ATOM 593 C C . GLY A 1 79 ? 7.679 1.937 3.437 1.00 83.25 79 GLY A C 1
ATOM 594 O O . GLY A 1 79 ? 8.378 1.417 2.567 1.00 83.25 79 GLY A O 1
ATOM 595 N N . LEU A 1 80 ? 8.188 2.217 4.643 1.00 82.06 80 LEU A N 1
ATOM 596 C CA . LEU A 1 80 ? 9.556 1.829 5.028 1.00 82.06 80 LEU A CA 1
ATOM 597 C C . LEU A 1 80 ? 9.755 0.309 4.977 1.00 82.06 80 LEU A C 1
ATOM 599 O O . LEU A 1 80 ? 10.713 -0.142 4.359 1.00 82.06 80 LEU A O 1
ATOM 603 N N . LEU A 1 81 ? 8.819 -0.455 5.547 1.00 82.75 81 LEU A N 1
ATOM 604 C CA . LEU A 1 81 ? 8.878 -1.917 5.589 1.00 82.75 81 LEU A CA 1
ATOM 605 C C . LEU A 1 81 ? 8.939 -2.532 4.185 1.00 82.75 81 LEU A C 1
ATOM 607 O O . LEU A 1 81 ? 9.847 -3.296 3.886 1.00 82.75 81 LEU A O 1
ATOM 611 N N . THR A 1 82 ? 8.026 -2.134 3.296 1.00 87.88 82 THR A N 1
ATOM 612 C CA . THR A 1 82 ? 7.996 -2.601 1.902 1.00 87.88 82 THR A CA 1
ATOM 613 C C . THR A 1 82 ? 9.307 -2.315 1.167 1.00 87.88 82 THR A C 1
ATOM 615 O O . THR A 1 82 ? 9.845 -3.182 0.483 1.00 87.88 82 THR A O 1
ATOM 618 N N . ARG A 1 83 ? 9.860 -1.105 1.334 1.00 89.19 83 ARG A N 1
ATOM 619 C CA . ARG A 1 83 ? 11.156 -0.737 0.742 1.00 89.19 83 ARG A CA 1
ATOM 620 C C . ARG A 1 83 ? 12.304 -1.565 1.297 1.00 89.19 83 ARG A C 1
ATOM 622 O O . ARG A 1 83 ? 13.193 -1.916 0.535 1.00 89.19 83 ARG A O 1
ATOM 629 N N . PHE A 1 84 ? 12.290 -1.844 2.597 1.00 86.19 84 PHE A N 1
ATOM 630 C CA . PHE A 1 84 ? 13.307 -2.660 3.244 1.00 86.19 84 PHE A CA 1
ATOM 631 C C . PHE A 1 84 ? 13.266 -4.107 2.742 1.00 86.19 84 PHE A C 1
ATOM 633 O O . PHE A 1 84 ? 14.292 -4.610 2.305 1.00 86.19 84 PHE A O 1
ATOM 640 N N . ILE A 1 85 ? 12.082 -4.732 2.703 1.00 89.81 85 ILE A N 1
ATOM 641 C CA . ILE A 1 85 ? 11.903 -6.095 2.174 1.00 89.81 85 ILE A CA 1
ATOM 642 C C . ILE A 1 85 ? 12.391 -6.176 0.722 1.00 89.81 85 ILE A C 1
ATOM 644 O O . ILE A 1 85 ? 13.132 -7.088 0.369 1.00 89.81 85 ILE A O 1
ATOM 648 N N . TYR A 1 86 ? 12.023 -5.201 -0.114 1.00 91.81 86 TYR A N 1
ATOM 649 C CA . TYR A 1 86 ? 12.464 -5.164 -1.508 1.00 91.81 86 TYR A CA 1
ATOM 650 C C . TYR A 1 86 ? 13.979 -4.988 -1.644 1.00 91.81 86 TYR A C 1
ATOM 652 O O . TYR A 1 86 ? 14.618 -5.679 -2.433 1.00 91.81 86 TYR A O 1
ATOM 660 N N . ALA A 1 87 ? 14.563 -4.073 -0.867 1.00 89.62 87 ALA A N 1
ATOM 661 C CA . ALA A 1 87 ? 16.001 -3.836 -0.872 1.00 89.62 87 ALA A CA 1
ATOM 662 C C . ALA A 1 87 ? 16.775 -5.069 -0.389 1.00 89.62 87 ALA A C 1
ATOM 664 O O . ALA A 1 87 ? 17.816 -5.384 -0.952 1.00 89.62 87 ALA A O 1
ATOM 665 N N . LEU A 1 88 ? 16.255 -5.795 0.602 1.00 88.81 88 LEU A N 1
ATOM 666 C CA . LEU A 1 88 ? 16.851 -7.045 1.062 1.00 88.81 88 LEU A CA 1
ATOM 667 C C . LEU A 1 88 ? 16.785 -8.131 -0.017 1.00 88.81 88 LEU A C 1
ATOM 669 O O . LEU A 1 88 ? 17.758 -8.851 -0.199 1.00 88.81 88 LEU A O 1
ATOM 673 N N . ALA A 1 89 ? 15.669 -8.227 -0.743 1.00 89.38 89 ALA A N 1
ATOM 674 C CA . ALA A 1 89 ? 15.462 -9.233 -1.781 1.00 89.38 89 ALA A CA 1
ATOM 675 C C . ALA A 1 89 ? 16.291 -8.981 -3.053 1.00 89.38 89 ALA A C 1
ATOM 677 O O . ALA A 1 89 ? 16.899 -9.910 -3.578 1.00 89.38 89 ALA A O 1
ATOM 678 N N . PHE A 1 90 ? 16.322 -7.738 -3.542 1.00 89.50 90 PHE A N 1
ATOM 679 C CA . PHE A 1 90 ? 16.854 -7.411 -4.874 1.00 89.50 90 PHE A CA 1
ATOM 680 C C . PHE A 1 90 ? 18.060 -6.467 -4.862 1.00 89.50 90 PHE A C 1
ATOM 682 O O . PHE A 1 90 ? 18.586 -6.132 -5.924 1.00 89.50 90 PHE A O 1
ATOM 689 N N . GLN A 1 91 ? 18.473 -5.991 -3.678 1.00 88.94 91 GLN A N 1
ATOM 690 C CA . GLN A 1 91 ? 19.562 -5.017 -3.489 1.00 88.94 91 GLN A CA 1
ATOM 691 C C . GLN A 1 91 ? 19.388 -3.780 -4.387 1.00 88.94 91 GLN A C 1
ATOM 693 O O . GLN A 1 91 ? 20.337 -3.153 -4.855 1.00 88.94 91 GLN A O 1
ATOM 698 N N . ALA A 1 92 ? 18.126 -3.426 -4.617 1.00 87.12 92 ALA A N 1
ATOM 699 C CA . ALA A 1 92 ? 17.672 -2.395 -5.529 1.00 87.12 92 ALA A CA 1
ATOM 700 C C . ALA A 1 92 ? 16.590 -1.546 -4.839 1.00 87.12 92 ALA A C 1
ATOM 702 O O . ALA A 1 92 ? 15.948 -1.995 -3.883 1.00 87.12 92 ALA A O 1
ATOM 703 N N . PRO A 1 93 ? 16.365 -0.293 -5.272 1.00 89.56 93 PRO A N 1
ATOM 704 C CA . PRO A 1 93 ? 15.194 0.447 -4.821 1.00 89.56 93 PRO A CA 1
ATOM 705 C C . PRO A 1 93 ? 13.914 -0.233 -5.341 1.00 89.56 93 PRO A C 1
ATOM 707 O O . PRO A 1 93 ? 13.949 -0.905 -6.364 1.00 89.56 93 PRO A O 1
ATOM 710 N N . PHE A 1 94 ? 12.773 0.009 -4.692 1.00 92.56 94 PHE A N 1
ATOM 711 C CA . PHE A 1 94 ? 11.486 -0.528 -5.151 1.00 92.56 94 PHE A CA 1
ATOM 712 C C . PHE A 1 94 ? 11.206 -0.173 -6.624 1.00 92.56 94 PHE A C 1
ATOM 714 O O . PHE A 1 94 ? 11.122 1.017 -6.953 1.00 92.56 94 PHE A O 1
ATOM 721 N N . GLY A 1 95 ? 11.060 -1.197 -7.475 1.00 92.06 95 GLY A N 1
ATOM 722 C CA . GLY A 1 95 ? 11.023 -1.086 -8.936 1.00 92.06 95 GLY A CA 1
ATOM 723 C C . GLY A 1 95 ? 9.965 -0.110 -9.436 1.00 92.06 95 GLY A C 1
ATOM 724 O O . GLY A 1 95 ? 10.316 0.937 -9.975 1.00 92.06 95 GLY A O 1
ATOM 725 N N . TYR A 1 96 ? 8.686 -0.368 -9.145 1.00 95.00 96 TYR A N 1
ATOM 726 C CA . TYR A 1 96 ? 7.569 0.466 -9.617 1.00 95.00 96 TYR A CA 1
ATOM 727 C C . TYR A 1 96 ? 7.636 1.931 -9.194 1.00 95.00 96 TYR A C 1
ATOM 729 O O . TYR A 1 96 ? 6.938 2.760 -9.759 1.00 95.00 96 TYR A O 1
ATOM 737 N N . ARG A 1 97 ? 8.456 2.291 -8.201 1.00 94.06 97 ARG A N 1
ATOM 738 C CA . ARG A 1 97 ? 8.596 3.692 -7.810 1.00 94.06 97 ARG A CA 1
ATOM 739 C C . ARG A 1 97 ? 9.530 4.470 -8.729 1.00 94.06 97 ARG A C 1
ATOM 741 O O . ARG A 1 97 ? 9.279 5.648 -8.945 1.00 94.06 97 ARG A O 1
ATOM 748 N N . TYR A 1 98 ? 10.623 3.863 -9.189 1.00 90.94 98 TYR A N 1
ATOM 749 C CA . TYR A 1 98 ? 11.727 4.595 -9.831 1.00 90.94 98 TYR A CA 1
ATOM 750 C C . TYR A 1 98 ? 12.164 4.030 -11.178 1.00 90.94 98 TYR A C 1
ATOM 752 O O . TYR A 1 98 ? 12.902 4.704 -11.894 1.00 90.94 98 TYR A O 1
ATOM 760 N N . ASN A 1 99 ? 11.748 2.813 -11.510 1.00 93.69 99 ASN A N 1
ATOM 761 C CA . ASN A 1 99 ? 12.111 2.141 -12.740 1.00 93.69 99 ASN A CA 1
ATOM 762 C C . ASN A 1 99 ? 10.965 2.254 -13.748 1.00 93.69 99 ASN A C 1
ATOM 764 O O . ASN A 1 99 ? 9.853 1.794 -13.500 1.00 93.69 99 ASN A O 1
ATOM 768 N N . GLU A 1 100 ? 11.268 2.867 -14.886 1.00 94.25 100 GLU A N 1
ATOM 769 C CA . GLU A 1 100 ? 10.315 3.060 -15.973 1.00 94.25 100 GLU A CA 1
ATOM 770 C C . GLU A 1 100 ? 9.940 1.744 -16.659 1.00 94.25 100 GLU A C 1
ATOM 772 O O . GLU A 1 100 ? 8.763 1.457 -16.846 1.00 94.25 100 GLU A O 1
ATOM 777 N N . ALA A 1 101 ? 10.917 0.874 -16.919 1.00 95.75 101 ALA A N 1
ATOM 778 C CA . ALA A 1 101 ? 10.644 -0.453 -17.454 1.00 95.75 101 ALA A CA 1
ATOM 779 C C . ALA A 1 101 ? 9.724 -1.254 -16.514 1.00 95.75 101 ALA A C 1
ATOM 781 O O . ALA A 1 101 ? 8.849 -1.976 -16.981 1.00 95.75 101 ALA A O 1
ATOM 782 N N . ALA A 1 102 ? 9.840 -1.079 -15.190 1.00 96.19 102 ALA A N 1
ATOM 783 C CA . ALA A 1 102 ? 8.939 -1.730 -14.237 1.00 96.19 102 ALA A CA 1
ATOM 784 C C . ALA A 1 102 ? 7.487 -1.235 -14.362 1.00 96.19 102 ALA A C 1
ATOM 786 O O . ALA A 1 102 ? 6.571 -2.057 -14.398 1.00 96.19 102 ALA A O 1
ATOM 787 N N . ILE A 1 103 ? 7.251 0.084 -14.447 1.00 96.81 103 ILE A N 1
ATOM 788 C CA . ILE A 1 103 ? 5.881 0.611 -14.593 1.00 96.81 103 ILE A CA 1
ATOM 789 C C . ILE A 1 103 ? 5.281 0.255 -15.958 1.00 96.81 103 ILE A C 1
ATOM 791 O O . ILE A 1 103 ? 4.114 -0.124 -16.021 1.00 96.81 103 ILE A O 1
ATOM 795 N N . ILE A 1 104 ? 6.086 0.273 -17.025 1.00 97.38 104 ILE A N 1
ATOM 796 C CA . ILE A 1 104 ? 5.658 -0.145 -18.364 1.00 97.38 104 ILE A CA 1
ATOM 797 C C . ILE A 1 104 ? 5.331 -1.645 -18.381 1.00 97.38 104 ILE A C 1
ATOM 799 O O . ILE A 1 104 ? 4.329 -2.061 -18.959 1.00 97.38 104 ILE A O 1
ATOM 803 N N . THR A 1 105 ? 6.117 -2.464 -17.675 1.00 97.25 105 THR A N 1
ATOM 804 C CA . THR A 1 105 ? 5.809 -3.889 -17.485 1.00 97.25 105 THR A CA 1
ATOM 805 C C . THR A 1 105 ? 4.447 -4.064 -16.811 1.00 97.25 105 THR A C 1
ATOM 807 O O . THR A 1 105 ? 3.646 -4.868 -17.276 1.00 97.25 105 THR A O 1
ATOM 810 N N . ALA A 1 106 ? 4.144 -3.310 -15.746 1.00 96.62 106 ALA A N 1
ATOM 811 C CA . ALA A 1 106 ? 2.828 -3.361 -15.098 1.00 96.62 106 ALA A CA 1
ATOM 812 C C . ALA A 1 106 ? 1.693 -2.922 -16.040 1.00 96.62 106 ALA A C 1
ATOM 814 O O . ALA A 1 106 ? 0.658 -3.588 -16.107 1.00 96.62 106 ALA A O 1
ATOM 815 N N . PHE A 1 107 ? 1.914 -1.849 -16.805 1.00 97.56 107 PHE A N 1
ATOM 816 C CA . PHE A 1 107 ? 0.975 -1.341 -17.804 1.00 97.56 107 PHE A CA 1
ATOM 817 C C . PHE A 1 107 ? 0.606 -2.415 -18.838 1.00 97.56 107 PHE A C 1
ATOM 819 O O . PHE A 1 107 ? -0.568 -2.766 -18.978 1.00 97.56 107 PHE A O 1
ATOM 826 N N . TYR A 1 108 ? 1.596 -3.014 -19.506 1.00 97.56 108 TYR A N 1
ATOM 827 C CA . TYR A 1 108 ? 1.332 -4.041 -20.515 1.00 97.56 108 TYR A CA 1
ATOM 828 C C . TYR A 1 108 ? 0.859 -5.363 -19.919 1.00 97.56 108 TYR A C 1
ATOM 830 O O . TYR A 1 108 ? 0.019 -6.024 -20.524 1.00 97.56 108 TYR A O 1
ATOM 838 N N . ARG A 1 109 ? 1.310 -5.732 -18.714 1.00 96.88 109 ARG A N 1
ATOM 839 C CA . ARG A 1 109 ? 0.836 -6.939 -18.023 1.00 96.88 109 ARG A CA 1
ATOM 840 C C . ARG A 1 109 ? -0.679 -6.925 -17.873 1.00 96.88 109 ARG A C 1
ATOM 842 O O . ARG A 1 109 ? -1.318 -7.920 -18.190 1.00 96.88 109 ARG A O 1
ATOM 849 N N . ARG A 1 110 ? -1.265 -5.808 -17.434 1.00 95.69 110 ARG A N 1
ATOM 850 C CA . ARG A 1 110 ? -2.726 -5.687 -17.313 1.00 95.69 110 ARG A CA 1
ATOM 851 C C . ARG A 1 110 ? -3.436 -5.852 -18.648 1.00 95.69 110 ARG A C 1
ATOM 853 O O . ARG A 1 110 ? -4.413 -6.589 -18.711 1.00 95.69 110 ARG A O 1
ATOM 860 N N . ARG A 1 111 ? -2.938 -5.206 -19.706 1.00 95.69 111 ARG A N 1
ATOM 861 C CA . ARG A 1 111 ? -3.542 -5.275 -21.048 1.00 95.69 111 ARG A CA 1
ATOM 862 C C . ARG A 1 111 ? -3.478 -6.688 -21.626 1.00 95.69 111 ARG A C 1
ATOM 864 O O . ARG A 1 111 ? -4.479 -7.184 -22.132 1.00 95.69 111 ARG A O 1
ATOM 871 N N . VAL A 1 112 ? -2.330 -7.352 -21.493 1.00 95.88 112 VAL A N 1
ATOM 872 C CA . VAL A 1 112 ? -2.145 -8.749 -21.905 1.00 95.88 112 VAL A CA 1
ATOM 873 C C . VAL A 1 112 ? -3.081 -9.665 -21.121 1.00 95.88 112 VAL A C 1
ATOM 875 O O . VAL A 1 112 ? -3.831 -10.431 -21.714 1.00 95.88 112 VAL A O 1
ATOM 878 N N . VAL A 1 113 ? -3.097 -9.556 -19.792 1.00 95.62 113 VAL A N 1
ATOM 879 C CA . VAL A 1 113 ? -3.947 -10.404 -18.946 1.00 95.62 113 VAL A CA 1
ATOM 880 C C . VAL A 1 113 ? -5.438 -10.165 -19.204 1.00 95.62 113 VAL A C 1
ATOM 882 O O . VAL A 1 113 ? -6.210 -11.118 -19.166 1.00 95.62 113 VAL A O 1
ATOM 885 N N . ARG A 1 114 ? -5.849 -8.933 -19.528 1.00 94.00 114 ARG A N 1
ATOM 886 C CA . ARG A 1 114 ? -7.226 -8.618 -19.942 1.00 94.00 114 ARG A CA 1
ATOM 887 C C . ARG A 1 114 ? -7.639 -9.391 -21.187 1.00 94.00 114 ARG A C 1
ATOM 889 O O . ARG A 1 114 ? -8.678 -10.042 -21.163 1.00 94.00 114 ARG A O 1
ATOM 896 N N . ALA A 1 115 ? -6.816 -9.349 -22.230 1.00 93.06 115 ALA A N 1
ATOM 897 C CA . ALA A 1 115 ? -7.076 -10.085 -23.462 1.00 93.06 115 ALA A CA 1
ATOM 898 C C . ALA A 1 115 ? -7.077 -11.607 -23.228 1.00 93.06 115 ALA A C 1
ATOM 900 O O . ALA A 1 115 ? -7.940 -12.307 -23.746 1.00 93.06 115 ALA A O 1
ATOM 901 N N . LEU A 1 116 ? -6.180 -12.122 -22.376 1.00 93.75 116 LEU A N 1
ATOM 902 C CA . LEU A 1 116 ? -6.180 -13.543 -22.014 1.00 93.75 116 LEU A CA 1
ATOM 903 C C . LEU A 1 116 ? -7.451 -13.970 -21.265 1.00 93.75 116 LEU A C 1
ATOM 905 O O . LEU A 1 116 ? -7.977 -15.048 -21.524 1.00 93.75 116 LEU A O 1
ATOM 909 N N . LEU A 1 117 ? -7.952 -13.154 -20.333 1.00 92.69 117 LEU A N 1
ATOM 910 C CA . LEU A 1 117 ? -9.201 -13.457 -19.627 1.00 92.69 117 LEU A CA 1
ATOM 911 C C . LEU A 1 117 ? -10.393 -13.498 -20.589 1.00 92.69 117 LEU A C 1
ATOM 913 O O . LEU A 1 117 ? -11.190 -14.430 -20.497 1.00 92.69 117 LEU A O 1
ATOM 917 N N . ALA A 1 118 ? -10.463 -12.547 -21.527 1.00 87.62 118 ALA A N 1
ATOM 918 C CA . ALA A 1 118 ? -11.480 -12.532 -22.577 1.00 87.62 118 ALA A CA 1
ATOM 919 C C . ALA A 1 118 ? -11.406 -13.797 -23.451 1.00 87.62 118 ALA A C 1
ATOM 921 O O . ALA A 1 118 ? -12.420 -14.447 -23.685 1.00 87.62 118 ALA A O 1
ATOM 922 N N . ALA A 1 119 ? -10.198 -14.216 -23.842 1.00 90.12 119 ALA A N 1
ATOM 923 C CA . ALA A 1 119 ? -10.012 -15.409 -24.659 1.00 90.12 119 ALA A CA 1
ATOM 924 C C . ALA A 1 119 ? -10.304 -16.726 -23.913 1.00 90.12 119 ALA A C 1
ATOM 926 O O . ALA A 1 119 ? -10.728 -17.693 -24.530 1.00 90.12 119 ALA A O 1
ATOM 927 N N . HIS A 1 120 ? -10.113 -16.830 -22.595 1.00 88.44 120 HIS A N 1
ATOM 928 C CA . HIS A 1 120 ? -10.233 -18.117 -21.883 1.00 88.44 120 HIS A CA 1
ATOM 929 C C . HIS A 1 120 ? -11.571 -18.364 -21.171 1.00 88.44 120 HIS A C 1
ATOM 931 O O . HIS A 1 120 ? -11.689 -19.367 -20.456 1.00 88.44 120 HIS A O 1
ATOM 937 N N . ASP A 1 121 ? -12.565 -17.491 -21.368 1.00 83.81 121 ASP A N 1
ATOM 938 C CA . ASP A 1 121 ? -13.896 -17.570 -20.742 1.00 83.81 121 ASP A CA 1
ATOM 939 C C . ASP A 1 121 ? -13.806 -17.930 -19.244 1.00 83.81 121 ASP A C 1
ATOM 941 O O . ASP A 1 121 ? -14.348 -18.914 -18.718 1.00 83.81 121 ASP A O 1
ATOM 945 N N . ILE A 1 122 ? -12.938 -17.192 -18.554 1.00 91.00 122 ILE A N 1
ATOM 946 C CA . ILE A 1 122 ? -12.847 -17.222 -17.100 1.00 91.00 122 ILE A CA 1
ATOM 947 C C . ILE A 1 122 ? -13.809 -16.132 -16.621 1.00 91.00 122 ILE A C 1
ATOM 949 O O . ILE A 1 122 ? -13.680 -15.008 -17.100 1.00 91.00 122 ILE A O 1
ATOM 953 N N . PRO A 1 123 ? -14.734 -16.410 -15.680 1.00 91.25 123 PRO A N 1
ATOM 954 C CA . PRO A 1 123 ? -15.756 -15.456 -15.236 1.00 91.25 123 PRO A CA 1
ATOM 955 C C . PRO A 1 123 ? -15.160 -14.383 -14.306 1.00 91.25 123 PRO A C 1
ATOM 957 O O . PRO A 1 123 ? -15.542 -14.237 -13.146 1.00 91.25 123 PRO A O 1
ATOM 960 N N . LEU A 1 124 ? -14.154 -13.672 -14.810 1.00 93.88 124 LEU A N 1
ATOM 961 C CA . LEU A 1 124 ? -13.402 -12.606 -14.175 1.00 93.88 124 LEU A CA 1
ATOM 962 C C . LEU A 1 124 ? -13.147 -11.516 -15.207 1.00 93.88 124 LEU A C 1
ATOM 964 O O . LEU A 1 124 ? -12.710 -11.785 -16.324 1.00 93.88 124 LEU A O 1
ATOM 968 N N . ARG A 1 125 ? -13.321 -10.270 -14.788 1.00 94.19 125 ARG A N 1
ATOM 969 C CA . ARG A 1 125 ? -12.873 -9.098 -15.538 1.00 94.19 125 ARG A CA 1
ATOM 970 C C . ARG A 1 125 ? -11.645 -8.498 -14.875 1.00 94.19 125 ARG A C 1
ATOM 972 O O . ARG A 1 125 ? -11.344 -8.790 -13.719 1.00 94.19 125 ARG A O 1
ATOM 979 N N . ILE A 1 126 ? -10.925 -7.643 -15.590 1.00 93.94 126 ILE A N 1
ATOM 980 C CA . ILE A 1 126 ? -9.771 -6.927 -15.043 1.00 93.94 126 ILE A CA 1
ATOM 981 C C . ILE A 1 126 ? -9.820 -5.452 -15.429 1.00 93.94 126 ILE A C 1
ATOM 983 O O . ILE A 1 126 ? -10.077 -5.099 -16.583 1.00 93.94 126 ILE A O 1
ATOM 987 N N . SER A 1 127 ? -9.544 -4.599 -14.441 1.00 94.44 127 SER A N 1
ATOM 988 C CA . SER A 1 127 ? -9.418 -3.153 -14.625 1.00 94.44 127 SER A CA 1
ATOM 989 C C . SER A 1 127 ? -8.258 -2.849 -15.577 1.00 94.44 127 SER A C 1
ATOM 991 O O . SER A 1 127 ? -7.097 -3.193 -15.298 1.00 94.44 127 SER A O 1
ATOM 993 N N . ASN A 1 128 ? -8.581 -2.225 -16.714 1.00 94.31 128 ASN A N 1
ATOM 994 C CA . ASN A 1 128 ? -7.599 -1.933 -17.752 1.00 94.31 128 ASN A CA 1
ATOM 995 C C . ASN A 1 128 ? -6.529 -0.941 -17.275 1.00 94.31 128 ASN A C 1
ATOM 997 O O . ASN A 1 128 ? -6.801 -0.071 -16.446 1.00 94.31 128 ASN A O 1
ATOM 1001 N N . ALA A 1 129 ? -5.325 -1.037 -17.841 1.00 96.19 129 ALA A N 1
ATOM 1002 C CA . ALA A 1 129 ? -4.323 0.018 -17.729 1.00 96.19 129 ALA A CA 1
ATOM 1003 C C . ALA A 1 129 ? -4.529 1.032 -18.858 1.00 96.19 129 ALA A C 1
ATOM 1005 O O . ALA A 1 129 ? -4.509 0.655 -20.028 1.00 96.19 129 ALA A O 1
ATOM 1006 N N . LEU A 1 130 ? -4.729 2.298 -18.495 1.00 96.31 130 LEU A N 1
ATOM 1007 C CA . LEU A 1 130 ? -5.070 3.370 -19.433 1.00 96.31 130 LEU A CA 1
ATOM 1008 C C . LEU A 1 130 ? -3.859 4.240 -19.762 1.00 96.31 130 LEU A C 1
ATOM 1010 O O . LEU A 1 130 ? -3.602 4.522 -20.925 1.00 96.31 130 LEU A O 1
ATOM 1014 N N . TYR A 1 131 ? -3.067 4.597 -18.750 1.00 97.31 131 TYR A N 1
ATOM 1015 C CA . TYR A 1 131 ? -1.826 5.345 -18.939 1.00 97.31 131 TYR A CA 1
ATOM 1016 C C . TYR A 1 131 ? -0.834 5.102 -17.802 1.00 97.31 131 TYR A C 1
ATOM 1018 O O . TYR A 1 131 ? -1.185 4.590 -16.735 1.00 97.31 131 TYR A O 1
ATOM 1026 N N . TYR A 1 132 ? 0.408 5.539 -17.990 1.00 97.44 132 TYR A N 1
ATOM 1027 C CA . TYR A 1 132 ? 1.374 5.693 -16.903 1.00 97.44 132 TYR A CA 1
ATOM 1028 C C . TYR A 1 132 ? 2.084 7.048 -16.981 1.00 97.44 132 TYR A C 1
ATOM 1030 O O . TYR A 1 132 ? 2.248 7.632 -18.054 1.00 97.44 132 TYR A O 1
ATOM 1038 N N . ARG A 1 133 ? 2.514 7.577 -15.833 1.00 95.94 133 ARG A N 1
ATOM 1039 C CA . ARG A 1 133 ? 3.222 8.866 -15.769 1.00 95.94 133 ARG A CA 1
ATOM 1040 C C . ARG A 1 133 ? 4.167 8.966 -14.584 1.00 95.94 133 ARG A C 1
ATOM 1042 O O . ARG A 1 133 ? 3.999 8.279 -13.577 1.00 95.94 133 ARG A O 1
ATOM 1049 N N . TRP A 1 134 ? 5.139 9.864 -14.681 1.00 94.44 134 TRP A N 1
ATOM 1050 C CA . TRP A 1 134 ? 5.930 10.303 -13.535 1.00 94.44 134 TRP A CA 1
ATOM 1051 C C . TRP A 1 134 ? 5.224 11.472 -12.836 1.00 94.44 134 TRP A C 1
ATOM 1053 O O . TRP A 1 134 ? 4.756 12.403 -13.487 1.00 94.44 134 TRP A O 1
ATOM 1063 N N . SER A 1 135 ? 5.134 11.432 -11.506 1.00 93.06 135 SER A N 1
ATOM 1064 C CA . SER A 1 135 ? 4.653 12.560 -10.702 1.00 93.06 135 SER A CA 1
ATOM 1065 C C . SER A 1 135 ? 5.821 13.195 -9.963 1.00 93.06 135 SER A C 1
ATOM 1067 O O . SER A 1 135 ? 6.379 12.588 -9.044 1.00 93.06 135 SER A O 1
ATOM 1069 N N . GLU A 1 136 ? 6.161 14.434 -10.321 1.00 88.19 136 GLU A N 1
ATOM 1070 C CA . GLU A 1 136 ? 7.216 15.195 -9.639 1.00 88.19 136 GLU A CA 1
ATOM 1071 C C . GLU A 1 136 ? 6.866 15.484 -8.176 1.00 88.19 136 GLU A C 1
ATOM 1073 O O . GLU A 1 136 ? 7.704 15.345 -7.279 1.00 88.19 136 GLU A O 1
ATOM 1078 N N . ALA A 1 137 ? 5.593 15.790 -7.908 1.00 85.69 137 ALA A N 1
ATOM 1079 C CA . ALA A 1 137 ? 5.090 16.015 -6.556 1.00 85.69 137 ALA A CA 1
ATOM 1080 C C . ALA A 1 137 ? 5.249 14.759 -5.676 1.00 85.69 137 ALA A C 1
ATOM 1082 O O . ALA A 1 137 ? 5.656 14.828 -4.508 1.00 85.69 137 ALA A O 1
ATOM 1083 N N . ASP A 1 138 ? 4.975 13.577 -6.236 1.00 86.19 138 ASP A N 1
ATOM 1084 C CA . ASP A 1 138 ? 5.093 12.319 -5.505 1.00 86.19 138 ASP A CA 1
ATOM 1085 C C . ASP A 1 138 ? 6.508 11.716 -5.528 1.00 86.19 138 ASP A C 1
ATOM 1087 O O . ASP A 1 138 ? 6.871 10.942 -4.625 1.00 86.19 138 ASP A O 1
ATOM 1091 N N . ARG A 1 139 ? 7.341 12.108 -6.499 1.00 90.94 139 ARG A N 1
ATOM 1092 C CA . ARG A 1 139 ? 8.629 11.476 -6.827 1.00 90.94 139 ARG A CA 1
ATOM 1093 C C . ARG A 1 139 ? 8.472 9.959 -6.953 1.00 90.94 139 ARG A C 1
ATOM 1095 O O . ARG A 1 139 ? 9.137 9.185 -6.238 1.00 90.94 139 ARG A O 1
ATOM 1102 N N . ALA A 1 140 ? 7.490 9.572 -7.760 1.00 94.19 140 ALA A N 1
ATOM 1103 C CA . ALA A 1 140 ? 7.088 8.199 -8.014 1.00 94.19 140 ALA A CA 1
ATOM 1104 C C . ALA A 1 140 ? 6.361 8.092 -9.359 1.00 94.19 140 ALA A C 1
ATOM 1106 O O . ALA A 1 140 ? 5.707 9.043 -9.794 1.00 94.19 140 ALA A O 1
ATOM 1107 N N . PHE A 1 141 ? 6.427 6.909 -9.965 1.00 96.62 141 PHE A N 1
ATOM 1108 C CA . PHE A 1 141 ? 5.539 6.562 -11.066 1.00 96.62 141 PHE A CA 1
ATOM 1109 C C . PHE A 1 141 ? 4.102 6.322 -10.594 1.00 96.62 141 PHE A C 1
ATOM 1111 O O . PHE A 1 141 ? 3.845 5.926 -9.448 1.00 96.62 141 PHE A O 1
ATOM 1118 N N . ILE A 1 142 ? 3.182 6.573 -11.518 1.00 97.00 142 ILE A N 1
ATOM 1119 C CA . ILE A 1 142 ? 1.742 6.407 -11.385 1.00 97.00 142 ILE A CA 1
ATOM 1120 C C . ILE A 1 142 ? 1.245 5.526 -12.527 1.00 97.00 142 ILE A C 1
ATOM 1122 O O . ILE A 1 142 ? 1.648 5.726 -13.673 1.00 97.00 142 ILE A O 1
ATOM 1126 N N . LEU A 1 143 ? 0.357 4.588 -12.202 1.00 97.62 143 LEU A N 1
ATOM 1127 C CA . LEU A 1 143 ? -0.407 3.801 -13.170 1.00 97.62 143 LEU A CA 1
ATOM 1128 C C . LEU A 1 143 ? -1.880 4.227 -13.104 1.00 97.62 143 LEU A C 1
ATOM 1130 O O . LEU A 1 143 ? -2.511 4.072 -12.057 1.00 97.62 143 LEU A O 1
ATOM 1134 N N . GLY A 1 144 ? -2.402 4.784 -14.196 1.00 97.12 144 GLY A N 1
ATOM 1135 C CA . GLY A 1 144 ? -3.812 5.127 -14.367 1.00 97.12 144 GLY A CA 1
ATOM 1136 C C . GLY A 1 144 ? -4.599 3.912 -14.845 1.00 97.12 144 GLY A C 1
ATOM 1137 O O . GLY A 1 144 ? -4.235 3.282 -15.840 1.00 97.12 144 GLY A O 1
ATOM 1138 N N . THR A 1 145 ? -5.655 3.556 -14.119 1.00 96.81 145 THR A N 1
ATOM 1139 C CA . THR A 1 145 ? -6.436 2.333 -14.355 1.00 96.81 145 THR A CA 1
ATOM 1140 C C . THR A 1 145 ? -7.933 2.607 -14.368 1.00 96.81 145 THR A C 1
ATOM 1142 O O . THR A 1 145 ? -8.402 3.545 -13.723 1.00 96.81 145 THR A O 1
ATOM 1145 N N . GLU A 1 146 ? -8.677 1.776 -15.093 1.00 95.69 146 GLU A N 1
ATOM 1146 C CA . GLU A 1 146 ? -10.137 1.843 -15.182 1.00 95.69 146 GLU A CA 1
ATOM 1147 C C . GLU A 1 146 ? -10.775 1.823 -13.785 1.00 95.69 146 GLU A C 1
ATOM 1149 O O . GLU A 1 146 ? -10.504 0.921 -12.980 1.00 95.69 146 GLU A O 1
ATOM 1154 N N . TYR A 1 147 ? -11.625 2.814 -13.498 1.00 95.19 147 TYR A N 1
ATOM 1155 C CA . TYR A 1 147 ? -12.409 2.828 -12.271 1.00 95.19 147 TYR A CA 1
ATOM 1156 C C . TYR A 1 147 ? -13.569 1.845 -12.373 1.00 95.19 147 TYR A C 1
ATOM 1158 O O . TYR A 1 147 ? -14.431 1.956 -13.240 1.00 95.19 147 TYR A O 1
ATOM 1166 N N . VAL A 1 148 ? -13.617 0.912 -11.429 1.00 93.25 148 VAL A N 1
ATOM 1167 C CA . VAL A 1 148 ? -14.715 -0.040 -11.301 1.00 93.25 148 VAL A CA 1
ATOM 1168 C C . VAL A 1 148 ? -15.518 0.342 -10.055 1.00 93.25 148 VAL A C 1
ATOM 1170 O O . VAL A 1 148 ? -14.985 0.237 -8.945 1.00 93.25 148 VAL A O 1
ATOM 1173 N N . PRO A 1 149 ? -16.785 0.776 -10.195 1.00 90.00 149 PRO A N 1
ATOM 1174 C CA . PRO A 1 149 ? -17.635 1.187 -9.077 1.00 90.00 149 PRO A CA 1
ATOM 1175 C C . PRO A 1 149 ? -18.215 -0.031 -8.330 1.00 90.00 149 PRO A C 1
ATOM 1177 O O . PRO A 1 149 ? -19.426 -0.179 -8.201 1.00 90.00 149 PRO A O 1
ATOM 1180 N N . GLY A 1 150 ? -17.341 -0.937 -7.887 1.00 85.75 150 GLY A N 1
ATOM 1181 C CA . GLY A 1 150 ? -17.697 -2.153 -7.156 1.00 85.75 150 GLY A CA 1
ATOM 1182 C C . GLY A 1 150 ? -17.418 -2.068 -5.655 1.00 85.75 150 GLY A C 1
ATOM 1183 O O . GLY A 1 150 ? -16.784 -1.129 -5.168 1.00 85.75 150 GLY A O 1
ATOM 1184 N N . SER A 1 151 ? -17.862 -3.085 -4.922 1.00 80.88 151 SER A N 1
ATOM 1185 C CA . SER A 1 151 ? -17.585 -3.283 -3.495 1.00 80.88 151 SER A CA 1
ATOM 1186 C C . SER A 1 151 ? -16.603 -4.440 -3.278 1.00 80.88 151 SER A C 1
ATOM 1188 O O . SER A 1 151 ? -16.422 -5.294 -4.145 1.00 80.88 151 SER A O 1
ATOM 1190 N N . GLY A 1 152 ? -15.930 -4.479 -2.124 1.00 77.38 152 GLY A N 1
ATOM 1191 C CA . GLY A 1 152 ? -15.137 -5.653 -1.739 1.00 77.38 152 GLY A CA 1
ATOM 1192 C C . GLY A 1 152 ? -16.009 -6.910 -1.619 1.00 77.38 152 GLY A C 1
ATOM 1193 O O . GLY A 1 152 ? -17.229 -6.813 -1.512 1.00 77.38 152 GLY A O 1
ATOM 1194 N N . LEU A 1 153 ? -15.387 -8.092 -1.618 1.00 76.25 153 LEU A N 1
ATOM 1195 C CA . LEU A 1 153 ? -16.110 -9.364 -1.494 1.00 76.25 153 LEU A CA 1
ATOM 1196 C C . LEU A 1 153 ? -16.956 -9.417 -0.211 1.00 76.25 153 LEU A C 1
ATOM 1198 O O . LEU A 1 153 ? -16.475 -9.052 0.872 1.00 76.25 153 LEU A O 1
ATOM 1202 N N . GLN A 1 154 ? -18.185 -9.926 -0.327 1.00 67.12 154 GLN A N 1
ATOM 1203 C CA . GLN A 1 154 ? -19.039 -10.197 0.825 1.00 67.12 154 GLN A CA 1
ATOM 1204 C C . GLN A 1 154 ? -18.431 -11.312 1.682 1.00 67.12 154 GLN A C 1
ATOM 1206 O O . GLN A 1 154 ? -17.962 -12.343 1.192 1.00 67.12 154 GLN A O 1
ATOM 1211 N N . VAL A 1 155 ? -18.416 -11.088 2.994 1.00 59.66 155 VAL A N 1
ATOM 1212 C CA . VAL A 1 155 ? -17.921 -12.061 3.970 1.00 59.66 155 VAL A CA 1
ATOM 1213 C C . VAL A 1 155 ? -19.041 -13.040 4.300 1.00 59.66 155 VAL A C 1
ATOM 1215 O O . VAL A 1 155 ? -20.201 -12.645 4.357 1.00 59.66 155 VAL A O 1
ATOM 1218 N N . ASN A 1 156 ? -18.694 -14.309 4.545 1.00 56.34 156 ASN A N 1
ATOM 1219 C CA . ASN A 1 156 ? -19.655 -15.311 5.001 1.00 56.34 156 ASN A CA 1
ATOM 1220 C C . ASN A 1 156 ? -20.491 -14.768 6.176 1.00 56.34 156 ASN A C 1
ATOM 1222 O O . ASN A 1 156 ? -19.902 -14.207 7.109 1.00 56.34 156 ASN A O 1
ATOM 1226 N N . PRO A 1 157 ? -21.815 -14.996 6.182 1.00 53.31 157 PRO A N 1
ATOM 1227 C CA . PRO A 1 157 ? -22.627 -14.680 7.340 1.00 53.31 157 PRO A CA 1
ATOM 1228 C C . PRO A 1 157 ? -22.143 -15.464 8.565 1.00 53.31 157 PRO A C 1
ATOM 1230 O O . PRO A 1 157 ? -21.470 -16.498 8.478 1.00 53.31 157 PRO A O 1
ATOM 1233 N N . VAL A 1 158 ? -22.502 -14.920 9.719 1.00 52.31 158 VAL A N 1
ATOM 1234 C CA . VAL A 1 158 ? -22.427 -15.505 11.057 1.00 52.31 158 VAL A CA 1
ATOM 1235 C C . VAL A 1 158 ? -22.666 -17.026 11.033 1.00 52.31 158 VAL A C 1
ATOM 1237 O O . VAL A 1 158 ? -23.794 -17.470 10.867 1.00 52.31 158 VAL A O 1
ATOM 1240 N N . ASN A 1 159 ? -21.622 -17.844 11.225 1.00 51.91 159 ASN A N 1
ATOM 1241 C CA . ASN A 1 159 ? -21.805 -19.275 11.502 1.00 51.91 159 ASN A CA 1
ATOM 1242 C C . ASN A 1 159 ? -21.638 -19.532 13.005 1.00 51.91 159 ASN A C 1
ATOM 1244 O O . ASN A 1 159 ? -20.511 -19.652 13.488 1.00 51.91 159 ASN A O 1
ATOM 1248 N N . GLU A 1 160 ? -22.753 -19.576 13.735 1.00 49.53 160 GLU A N 1
ATOM 1249 C CA . GLU A 1 160 ? -22.798 -19.836 15.187 1.00 49.53 160 GLU A CA 1
ATOM 1250 C C . GLU A 1 160 ? -22.605 -21.314 15.561 1.00 49.53 160 GLU A C 1
ATOM 1252 O O . GLU A 1 160 ? -22.604 -21.668 16.739 1.00 49.53 160 GLU A O 1
ATOM 1257 N N . HIS A 1 161 ? -22.450 -22.190 14.568 1.00 54.00 161 HIS A N 1
ATOM 1258 C CA . HIS A 1 161 ? -22.389 -23.641 14.740 1.00 54.00 161 HIS A CA 1
ATOM 1259 C C . HIS A 1 161 ? -21.171 -24.237 14.031 1.00 54.00 161 HIS A C 1
ATOM 1261 O O . HIS A 1 161 ? -21.251 -25.308 13.433 1.00 54.00 161 HIS A O 1
ATOM 1267 N N . MET A 1 162 ? -20.047 -23.519 14.026 1.00 54.69 162 MET A N 1
ATOM 1268 C CA . MET A 1 162 ? -18.867 -23.900 13.253 1.00 54.69 162 MET A CA 1
ATOM 1269 C C . MET A 1 162 ? -18.303 -25.258 13.702 1.00 54.69 162 MET A C 1
ATOM 1271 O O . MET A 1 162 ? -18.040 -26.107 12.856 1.00 54.69 162 MET A O 1
ATOM 1275 N N . VAL A 1 163 ? -18.185 -25.500 15.007 1.00 55.31 163 VAL A N 1
ATOM 1276 C CA . VAL A 1 163 ? -17.709 -26.760 15.596 1.00 55.31 163 VAL A CA 1
ATOM 1277 C C . VAL A 1 163 ? -18.772 -27.849 15.487 1.00 55.31 163 VAL A C 1
ATOM 1279 O O . VAL A 1 163 ? -18.462 -28.947 15.037 1.00 55.31 163 VAL A O 1
ATOM 1282 N N . ARG A 1 164 ? -20.040 -27.560 15.800 1.00 54.88 164 ARG A N 1
ATOM 1283 C CA . ARG A 1 164 ? -21.146 -28.516 15.648 1.00 54.88 164 ARG A CA 1
ATOM 1284 C C . ARG A 1 164 ? -21.262 -28.996 14.207 1.00 54.88 164 ARG A C 1
ATOM 1286 O O . ARG A 1 164 ? -21.357 -30.194 14.005 1.00 54.88 164 ARG A O 1
ATOM 1293 N N . SER A 1 165 ? -21.116 -28.119 13.213 1.00 55.81 165 SER A N 1
ATOM 1294 C CA . SER A 1 165 ? -21.134 -28.494 11.791 1.00 55.81 165 SER A CA 1
ATOM 1295 C C . SER A 1 165 ? -19.981 -29.410 11.352 1.00 55.81 165 SER A C 1
ATOM 1297 O O . SER A 1 165 ? -20.112 -30.094 10.341 1.00 55.81 165 SER A O 1
ATOM 1299 N N . LEU A 1 166 ? -18.873 -29.469 12.105 1.00 55.25 166 LEU A N 1
ATOM 1300 C CA . LEU A 1 166 ? -17.796 -30.442 11.869 1.00 55.25 166 LEU A CA 1
ATOM 1301 C C . LEU A 1 166 ? -18.155 -31.843 12.390 1.00 55.25 166 LEU A C 1
ATOM 1303 O O . LEU A 1 166 ? -17.654 -32.830 11.858 1.00 55.25 166 LEU A O 1
ATOM 1307 N N . PHE A 1 167 ? -19.022 -31.932 13.404 1.00 54.84 167 PHE A N 1
ATOM 1308 C CA . PHE A 1 167 ? -19.427 -33.189 14.047 1.00 54.84 167 PHE A CA 1
ATOM 1309 C C . PHE A 1 167 ? -20.813 -33.687 13.613 1.00 54.84 167 PHE A C 1
ATOM 1311 O O . PHE A 1 167 ? -21.073 -34.888 13.627 1.00 54.84 167 PHE A O 1
ATOM 1318 N N . THR A 1 168 ? -21.706 -32.797 13.188 1.00 51.69 168 THR A N 1
ATOM 1319 C CA . THR A 1 168 ? -23.002 -33.137 12.600 1.00 51.69 168 THR A CA 1
ATOM 1320 C C . THR A 1 168 ? -22.908 -33.018 11.088 1.00 51.69 168 THR A C 1
ATOM 1322 O O . THR A 1 168 ? -22.634 -31.941 10.566 1.00 51.69 168 THR A O 1
ATOM 1325 N N . ARG A 1 169 ? -23.220 -34.101 10.369 1.00 44.72 169 ARG A N 1
ATOM 1326 C CA . ARG A 1 169 ? -23.304 -34.163 8.897 1.00 44.72 169 ARG A CA 1
ATOM 1327 C C . ARG A 1 169 ? -24.526 -33.398 8.348 1.00 44.72 169 ARG A C 1
ATOM 1329 O O . ARG A 1 169 ? -25.159 -33.831 7.391 1.00 44.72 169 ARG A O 1
ATOM 1336 N N . GLN A 1 170 ? -24.908 -32.291 8.982 1.00 46.88 170 GLN A N 1
ATOM 1337 C CA . GLN A 1 170 ? -25.977 -31.420 8.516 1.00 46.88 170 GLN A CA 1
ATOM 1338 C C . GLN A 1 170 ? -25.413 -30.497 7.438 1.00 46.88 170 GLN A C 1
ATOM 1340 O O . GLN A 1 170 ? -24.659 -29.561 7.702 1.00 46.88 170 GLN A O 1
ATOM 1345 N N . SER A 1 171 ? -25.785 -30.792 6.195 1.00 44.28 171 SER A N 1
ATOM 1346 C CA . SER A 1 171 ? -25.642 -29.876 5.070 1.00 44.28 171 SER A CA 1
ATOM 1347 C C . SER A 1 171 ? -26.527 -28.656 5.334 1.00 44.28 171 SER A C 1
ATOM 1349 O O . SER A 1 171 ? -27.720 -28.659 5.035 1.00 44.28 171 SER A O 1
ATOM 1351 N N . ASN A 1 172 ? -25.966 -27.612 5.944 1.00 49.34 172 ASN A N 1
ATOM 1352 C CA . ASN A 1 172 ? -26.635 -26.319 5.980 1.00 49.34 172 ASN A CA 1
ATOM 1353 C C . ASN A 1 172 ? -26.720 -25.801 4.539 1.00 49.34 172 ASN A C 1
ATOM 1355 O O . ASN A 1 172 ? -25.700 -25.441 3.948 1.00 49.34 172 ASN A O 1
ATOM 1359 N N . LYS A 1 173 ? -27.940 -25.767 3.983 1.00 52.94 173 LYS A N 1
ATOM 1360 C CA . LYS A 1 173 ? -28.290 -25.117 2.710 1.00 52.94 173 LYS A CA 1
ATOM 1361 C C . LYS A 1 173 ? -28.132 -23.596 2.841 1.00 52.94 173 LYS A C 1
ATOM 1363 O O . LYS A 1 173 ? -29.113 -22.861 2.818 1.00 52.94 173 LYS A O 1
ATOM 1368 N N . ARG A 1 174 ? -26.907 -23.112 3.040 1.00 60.19 174 ARG A N 1
ATOM 1369 C CA . ARG A 1 174 ? -26.613 -21.681 2.937 1.00 60.19 174 ARG A CA 1
ATOM 1370 C C . ARG A 1 174 ? -26.335 -21.335 1.473 1.00 60.19 174 ARG A C 1
ATOM 1372 O O . ARG A 1 174 ? -25.725 -22.156 0.782 1.00 60.19 174 ARG A O 1
ATOM 1379 N N . PRO A 1 175 ? -26.749 -20.152 0.992 1.00 62.34 175 PRO A N 1
ATOM 1380 C CA . PRO A 1 175 ? -26.322 -19.682 -0.316 1.00 62.34 175 PRO A CA 1
ATOM 1381 C C . PRO A 1 175 ? -24.785 -19.611 -0.363 1.00 62.34 175 PRO A C 1
ATOM 1383 O O . PRO A 1 175 ? -24.163 -19.249 0.646 1.00 62.34 175 PRO A O 1
ATOM 1386 N N . PRO A 1 176 ? -24.166 -19.987 -1.497 1.00 66.75 176 PRO A N 1
ATOM 1387 C CA . PRO A 1 176 ? -22.721 -19.963 -1.636 1.00 66.75 176 PRO A CA 1
ATOM 1388 C C . PRO A 1 176 ? -22.215 -18.531 -1.514 1.00 66.75 176 PRO A C 1
ATOM 1390 O O . PRO A 1 176 ? -22.824 -17.588 -2.022 1.00 66.75 176 PRO A O 1
ATOM 1393 N N . THR A 1 177 ? -21.103 -18.360 -0.813 1.00 74.19 177 THR A N 1
ATOM 1394 C CA . THR A 1 177 ? -20.571 -17.021 -0.540 1.00 74.19 177 THR A CA 1
ATOM 1395 C C . THR A 1 177 ? -19.790 -16.479 -1.731 1.00 74.19 177 THR A C 1
ATOM 1397 O O . THR A 1 177 ? -19.333 -17.250 -2.574 1.00 74.19 177 THR A O 1
ATOM 1400 N N . ASP A 1 178 ? -19.584 -15.157 -1.800 1.00 76.38 178 ASP A N 1
ATOM 1401 C CA . ASP A 1 178 ? -18.798 -14.529 -2.876 1.00 76.38 178 ASP A CA 1
ATOM 1402 C C . ASP A 1 178 ? -17.460 -15.235 -3.093 1.00 76.38 178 ASP A C 1
ATOM 1404 O O . ASP A 1 178 ? -17.055 -15.482 -4.224 1.00 76.38 178 ASP A O 1
ATOM 1408 N N . TYR A 1 179 ? -16.792 -15.612 -2.001 1.00 78.19 179 TYR A N 1
ATOM 1409 C CA . TYR A 1 179 ? -15.538 -16.347 -2.066 1.00 78.19 179 TYR A CA 1
ATOM 1410 C C . TYR A 1 179 ? -15.707 -17.768 -2.614 1.00 78.19 179 TYR A C 1
ATOM 1412 O O . TYR A 1 179 ? -14.882 -18.202 -3.413 1.00 78.19 179 TYR A O 1
ATOM 1420 N N . GLU A 1 180 ? -16.746 -18.499 -2.204 1.00 81.19 180 GLU A N 1
ATOM 1421 C CA . GLU A 1 180 ? -17.019 -19.855 -2.701 1.00 81.19 180 GLU A CA 1
ATOM 1422 C C . GLU A 1 180 ? -17.316 -19.846 -4.209 1.00 81.19 180 GLU A C 1
ATOM 1424 O O . GLU A 1 180 ? -16.820 -20.713 -4.929 1.00 81.19 180 GLU A O 1
ATOM 1429 N N . ILE A 1 181 ? -18.030 -18.825 -4.695 1.00 86.75 181 ILE A N 1
ATOM 1430 C CA . ILE A 1 181 ? -18.305 -18.607 -6.124 1.00 86.75 181 ILE A CA 1
ATOM 1431 C C . ILE A 1 181 ? -17.026 -18.196 -6.874 1.00 86.75 181 ILE A C 1
ATOM 1433 O O . ILE A 1 181 ? -16.760 -18.672 -7.977 1.00 86.75 181 ILE A O 1
ATOM 1437 N N . LEU A 1 182 ? -16.206 -17.333 -6.272 1.00 88.69 182 LEU A N 1
ATOM 1438 C CA . LEU A 1 182 ? -14.984 -16.795 -6.872 1.00 88.69 182 LEU A CA 1
ATOM 1439 C C . LEU A 1 182 ? -13.835 -17.821 -6.926 1.00 88.69 182 LEU A C 1
ATOM 1441 O O . LEU A 1 182 ? -12.996 -17.786 -7.829 1.00 88.69 182 LEU A O 1
ATOM 1445 N N . LEU A 1 183 ? -13.772 -18.747 -5.968 1.00 89.19 183 LEU A N 1
ATOM 1446 C CA . LEU A 1 183 ? -12.640 -19.654 -5.768 1.00 89.19 183 LEU A CA 1
ATOM 1447 C C . LEU A 1 183 ? -12.299 -20.524 -6.999 1.00 89.19 183 LEU A C 1
ATOM 1449 O O . LEU A 1 183 ? -11.111 -20.610 -7.334 1.00 89.19 183 LEU A O 1
ATOM 1453 N N . PRO A 1 184 ? -13.260 -21.152 -7.708 1.00 91.81 184 PRO A N 1
ATOM 1454 C CA . PRO A 1 184 ? -12.975 -21.870 -8.951 1.00 91.81 184 PRO A CA 1
ATOM 1455 C C . PRO A 1 184 ? -12.358 -20.969 -10.027 1.00 91.81 184 PRO A C 1
ATOM 1457 O O . PRO A 1 184 ? -11.386 -21.366 -10.676 1.00 91.81 184 PRO A O 1
ATOM 1460 N N . ALA A 1 185 ? -12.873 -19.745 -10.176 1.00 92.75 185 ALA A N 1
ATOM 1461 C CA . ALA A 1 185 ? -12.377 -18.777 -11.147 1.00 92.75 185 ALA A CA 1
ATOM 1462 C C . ALA A 1 185 ? -10.950 -18.323 -10.806 1.00 92.75 185 ALA A C 1
ATOM 1464 O O . ALA A 1 185 ? -10.084 -18.329 -11.679 1.00 92.75 185 ALA A O 1
ATOM 1465 N N . MET A 1 186 ? -10.659 -18.052 -9.527 1.00 93.19 186 MET A N 1
ATOM 1466 C CA . MET A 1 186 ? -9.301 -17.745 -9.059 1.00 93.19 186 MET A CA 1
ATOM 1467 C C . MET A 1 186 ? -8.317 -18.880 -9.346 1.00 93.19 186 MET A C 1
ATOM 1469 O O . MET A 1 186 ? -7.206 -18.622 -9.794 1.00 93.19 186 MET A O 1
ATOM 1473 N N . ARG A 1 187 ? -8.707 -20.145 -9.124 1.00 94.12 187 ARG A N 1
ATOM 1474 C CA . ARG A 1 187 ? -7.839 -21.302 -9.413 1.00 94.12 187 ARG A CA 1
ATOM 1475 C C . ARG A 1 187 ? -7.554 -21.444 -10.906 1.00 94.12 187 ARG A C 1
ATOM 1477 O O . ARG A 1 187 ? -6.410 -21.698 -11.276 1.00 94.12 187 ARG A O 1
ATOM 1484 N N . ARG A 1 188 ? -8.577 -21.284 -11.758 1.00 95.31 188 ARG A N 1
ATOM 1485 C CA . ARG A 1 188 ? -8.410 -21.281 -13.224 1.00 95.31 188 ARG A CA 1
ATOM 1486 C C . ARG A 1 188 ? -7.486 -20.145 -13.656 1.00 95.31 188 ARG A C 1
ATOM 1488 O O . ARG A 1 188 ? -6.595 -20.369 -14.467 1.00 95.31 188 ARG A O 1
ATOM 1495 N N . PHE A 1 189 ? -7.657 -18.967 -13.067 1.00 95.56 189 PHE A N 1
ATOM 1496 C CA . PHE A 1 189 ? -6.861 -17.796 -13.400 1.00 95.56 189 PHE A CA 1
ATOM 1497 C C . PHE A 1 189 ? -5.402 -17.910 -12.941 1.00 95.56 189 PHE A C 1
ATOM 1499 O O . PHE A 1 189 ? -4.493 -17.669 -13.730 1.00 95.56 189 PHE A O 1
ATOM 1506 N N . GLU A 1 190 ? -5.153 -18.351 -11.704 1.00 95.31 190 GLU A N 1
ATOM 1507 C CA . GLU A 1 190 ? -3.799 -18.625 -11.210 1.00 95.31 190 GLU A CA 1
ATOM 1508 C C . GLU A 1 190 ? -3.084 -19.639 -12.110 1.00 95.31 190 GLU A C 1
ATOM 1510 O O . GLU A 1 190 ? -1.919 -19.445 -12.463 1.00 95.31 190 GLU A O 1
ATOM 1515 N N . ARG A 1 191 ? -3.787 -20.709 -12.503 1.00 95.06 191 ARG A N 1
ATOM 1516 C CA . ARG A 1 191 ? -3.249 -21.737 -13.394 1.00 95.06 191 ARG A CA 1
ATOM 1517 C C . ARG A 1 191 ? -2.900 -21.160 -14.763 1.00 95.06 191 ARG A C 1
ATOM 1519 O O . ARG A 1 191 ? -1.768 -21.335 -15.191 1.00 95.06 191 ARG A O 1
ATOM 1526 N N . LEU A 1 192 ? -3.806 -20.398 -15.380 1.00 95.25 192 LEU A N 1
ATOM 1527 C CA . LEU A 1 192 ? -3.545 -19.723 -16.654 1.00 95.25 192 LEU A CA 1
ATOM 1528 C C . LEU A 1 192 ? -2.269 -18.873 -16.587 1.00 95.25 192 LEU A C 1
ATOM 1530 O O . LEU A 1 192 ? -1.391 -19.021 -17.433 1.00 95.25 192 LEU A O 1
ATOM 1534 N N . LEU A 1 193 ? -2.126 -18.040 -15.548 1.00 95.31 193 LEU A N 1
ATOM 1535 C CA . LEU A 1 193 ? -0.937 -17.200 -15.368 1.00 95.31 193 LEU A CA 1
ATOM 1536 C C . LEU A 1 193 ? 0.345 -18.024 -15.189 1.00 95.31 193 LEU A C 1
ATOM 1538 O O . LEU A 1 193 ? 1.408 -17.642 -15.671 1.00 95.31 193 LEU A O 1
ATOM 1542 N N . ARG A 1 194 ? 0.273 -19.165 -14.502 1.00 93.06 194 ARG A N 1
ATOM 1543 C CA . ARG A 1 194 ? 1.428 -20.055 -14.322 1.00 93.06 194 ARG A CA 1
ATOM 1544 C C . ARG A 1 194 ? 1.823 -20.763 -15.615 1.00 93.06 194 ARG A C 1
ATOM 1546 O O . ARG A 1 194 ? 3.018 -20.862 -15.910 1.00 93.06 194 ARG A O 1
ATOM 1553 N N . ASP A 1 195 ? 0.834 -21.228 -16.364 1.00 93.44 195 ASP A N 1
ATOM 1554 C CA . ASP A 1 195 ? 1.021 -22.007 -17.585 1.00 93.44 195 ASP A CA 1
ATOM 1555 C C . ASP A 1 195 ? 1.579 -21.136 -18.712 1.00 93.44 195 ASP A C 1
ATOM 1557 O O . ASP A 1 195 ? 2.482 -21.568 -19.432 1.00 93.44 195 ASP A O 1
ATOM 1561 N N . CYS A 1 196 ? 1.128 -19.880 -18.804 1.00 93.62 196 CYS A N 1
ATOM 1562 C CA . CYS A 1 196 ? 1.662 -18.921 -19.768 1.00 93.62 196 CYS A CA 1
ATOM 1563 C C . CYS A 1 196 ? 2.996 -18.294 -19.337 1.00 93.62 196 CYS A C 1
ATOM 1565 O O . CYS A 1 196 ? 3.636 -17.620 -20.128 1.00 93.62 196 CYS A O 1
ATOM 1567 N N . GLY A 1 197 ? 3.480 -18.520 -18.113 1.00 93.44 197 GLY A N 1
ATOM 1568 C CA . GLY A 1 197 ? 4.775 -17.990 -17.665 1.00 93.44 197 GLY A CA 1
ATOM 1569 C C . GLY A 1 197 ? 4.719 -16.641 -16.949 1.00 93.44 197 GLY A C 1
ATOM 1570 O O . GLY A 1 197 ? 5.762 -16.136 -16.544 1.00 93.44 197 GLY A O 1
ATOM 1571 N N . LEU A 1 198 ? 3.530 -16.101 -16.675 1.00 93.94 198 LEU A N 1
ATOM 1572 C CA . LEU A 1 198 ? 3.292 -15.001 -15.726 1.00 93.94 198 LEU A CA 1
ATOM 1573 C C . LEU A 1 198 ? 3.269 -15.497 -14.265 1.00 93.94 198 LEU A C 1
ATOM 1575 O O . LEU A 1 198 ? 2.456 -15.066 -13.440 1.00 93.94 198 LEU A O 1
ATOM 1579 N N . VAL A 1 199 ? 4.174 -16.419 -13.922 1.00 89.12 199 VAL A N 1
ATOM 1580 C CA . VAL A 1 199 ? 4.189 -17.127 -12.632 1.00 89.12 199 VAL A CA 1
ATOM 1581 C C . VAL A 1 199 ? 4.276 -16.142 -11.468 1.00 89.12 199 VAL A C 1
ATOM 1583 O O . VAL A 1 199 ? 3.554 -16.286 -10.482 1.00 89.12 199 VAL A O 1
ATOM 1586 N N . GLY A 1 200 ? 5.107 -15.104 -11.588 1.00 84.88 200 GLY A N 1
ATOM 1587 C CA . GLY A 1 200 ? 5.278 -14.107 -10.537 1.00 84.88 200 GLY A CA 1
ATOM 1588 C C . GLY A 1 200 ? 4.062 -13.214 -10.311 1.00 84.88 200 GLY A C 1
ATOM 1589 O O . GLY A 1 200 ? 3.992 -12.588 -9.262 1.00 84.88 200 GLY A O 1
ATOM 1590 N N . SER A 1 201 ? 3.102 -13.170 -11.237 1.00 88.25 201 SER A N 1
ATOM 1591 C CA . SER A 1 201 ? 1.816 -12.481 -11.056 1.00 88.25 201 SER A CA 1
ATOM 1592 C C . SER A 1 201 ? 0.727 -13.413 -10.531 1.00 88.25 201 SER A C 1
ATOM 1594 O O . SER A 1 201 ? -0.201 -12.954 -9.870 1.00 88.25 201 SER A O 1
ATOM 1596 N N . GLY A 1 202 ? 0.869 -14.727 -10.736 1.00 87.75 202 GLY A N 1
ATOM 1597 C CA . GLY A 1 202 ? -0.073 -15.730 -10.236 1.00 87.75 202 GLY A CA 1
ATOM 1598 C C . GLY A 1 202 ? -0.333 -15.625 -8.730 1.00 87.75 202 GLY A C 1
ATOM 1599 O O . GLY A 1 202 ? -1.463 -15.807 -8.289 1.00 87.75 202 GLY A O 1
ATOM 1600 N N . TRP A 1 203 ? 0.668 -15.256 -7.921 1.00 88.31 203 TRP A N 1
ATOM 1601 C CA . TRP A 1 203 ? 0.467 -15.186 -6.468 1.00 88.31 203 TRP A CA 1
ATOM 1602 C C . TRP A 1 203 ? -0.479 -14.052 -6.035 1.00 88.31 203 TRP A C 1
ATOM 1604 O O . TRP A 1 203 ? -1.106 -14.173 -4.983 1.00 88.31 203 TRP A O 1
ATOM 1614 N N . GLN A 1 204 ? -0.640 -12.996 -6.848 1.00 89.81 204 GLN A N 1
ATOM 1615 C CA . GLN A 1 204 ? -1.599 -11.910 -6.588 1.00 89.81 204 GLN A CA 1
ATOM 1616 C C . GLN A 1 204 ? -3.052 -12.375 -6.665 1.00 89.81 204 GLN A C 1
ATOM 1618 O O . GLN A 1 204 ? -3.935 -11.722 -6.114 1.00 89.81 204 GLN A O 1
ATOM 1623 N N . VAL A 1 205 ? -3.293 -13.504 -7.330 1.00 91.12 205 VAL A N 1
ATOM 1624 C CA . VAL A 1 205 ? -4.624 -14.082 -7.553 1.00 91.12 205 VAL A CA 1
ATOM 1625 C C . VAL A 1 205 ? -4.741 -15.488 -6.962 1.00 91.12 205 VAL A C 1
ATOM 1627 O O . VAL A 1 205 ? -5.805 -16.097 -7.004 1.00 91.12 205 VAL A O 1
ATOM 1630 N N . CYS A 1 206 ? -3.655 -15.999 -6.375 1.00 89.25 206 CYS A N 1
ATOM 1631 C CA . CYS A 1 206 ? -3.591 -17.325 -5.787 1.00 89.25 206 CYS A CA 1
ATOM 1632 C C . CYS A 1 206 ? -4.532 -17.410 -4.580 1.00 89.25 206 CYS A C 1
ATOM 1634 O O . CYS A 1 206 ? -4.370 -16.639 -3.627 1.00 89.25 206 CYS A O 1
ATOM 1636 N N . PRO A 1 207 ? -5.468 -18.374 -4.534 1.00 85.44 207 PRO A N 1
ATOM 1637 C CA . PRO A 1 207 ? -6.348 -18.543 -3.386 1.00 85.44 207 PRO A CA 1
ATOM 1638 C C . PRO A 1 207 ? -5.605 -18.801 -2.079 1.00 85.44 207 PRO A C 1
ATOM 1640 O O . PRO A 1 207 ? -6.087 -18.394 -1.026 1.00 85.44 207 PRO A O 1
ATOM 1643 N N . ALA A 1 208 ? -4.441 -19.459 -2.127 1.00 83.69 208 ALA A N 1
ATOM 1644 C CA . ALA A 1 208 ? -3.621 -19.729 -0.946 1.00 83.69 208 ALA A CA 1
ATOM 1645 C C . ALA A 1 208 ? -2.939 -18.462 -0.399 1.00 83.69 208 ALA A C 1
ATOM 1647 O O . ALA A 1 208 ? -2.634 -18.399 0.792 1.00 83.69 208 ALA A O 1
ATOM 1648 N N . ALA A 1 209 ? -2.746 -17.434 -1.232 1.00 81.56 209 ALA A N 1
ATOM 1649 C CA . ALA A 1 209 ? -2.261 -16.142 -0.773 1.00 81.56 209 ALA A CA 1
ATOM 1650 C C . ALA A 1 209 ? -3.372 -15.428 0.010 1.00 81.56 209 ALA A C 1
ATOM 1652 O O . ALA A 1 209 ? -4.371 -14.984 -0.538 1.00 81.56 209 ALA A O 1
ATOM 1653 N N . ILE A 1 210 ? -3.183 -15.280 1.317 1.00 72.06 210 ILE A N 1
ATOM 1654 C CA . ILE A 1 210 ? -4.171 -14.705 2.247 1.00 72.06 210 ILE A CA 1
ATOM 1655 C C . ILE A 1 210 ? -4.634 -13.284 1.846 1.00 72.06 210 ILE A C 1
ATOM 1657 O O . ILE A 1 210 ? -5.743 -12.864 2.177 1.00 72.06 210 ILE A O 1
ATOM 1661 N N . VAL A 1 211 ? -3.791 -12.550 1.118 1.00 75.38 211 VAL A N 1
ATOM 1662 C CA . VAL A 1 211 ? -4.030 -11.162 0.699 1.00 75.38 211 VAL A CA 1
ATOM 1663 C C . VAL A 1 211 ? -4.632 -11.021 -0.701 1.00 75.38 211 VAL A C 1
ATOM 1665 O O . VAL A 1 211 ? -5.077 -9.927 -1.032 1.00 75.38 211 VAL A O 1
ATOM 1668 N N . SER A 1 212 ? -4.675 -12.086 -1.512 1.00 82.56 212 SER A N 1
ATOM 1669 C CA . SER A 1 212 ? -5.101 -11.998 -2.919 1.00 82.56 212 SER A CA 1
ATOM 1670 C C . SER A 1 212 ? -6.566 -11.602 -3.074 1.00 82.56 212 SER A C 1
ATOM 1672 O O . SER A 1 212 ? -6.910 -10.904 -4.018 1.00 82.56 212 SER A O 1
ATOM 1674 N N . THR A 1 213 ? -7.431 -11.972 -2.126 1.00 81.69 213 THR A N 1
ATOM 1675 C CA . THR A 1 213 ? -8.869 -11.660 -2.182 1.00 81.69 213 THR A CA 1
ATOM 1676 C C . THR A 1 213 ? -9.161 -10.164 -2.152 1.00 81.69 213 THR A C 1
ATOM 1678 O O . THR A 1 213 ? -10.172 -9.740 -2.696 1.00 81.69 213 THR A O 1
ATOM 1681 N N . ALA A 1 214 ? -8.272 -9.353 -1.569 1.00 81.62 214 ALA A N 1
ATOM 1682 C CA . ALA A 1 214 ? -8.413 -7.897 -1.559 1.00 81.62 214 ALA A CA 1
ATOM 1683 C C . ALA A 1 214 ? -8.180 -7.261 -2.943 1.00 81.62 214 ALA A C 1
ATOM 1685 O O . ALA A 1 214 ? -8.519 -6.098 -3.144 1.00 81.62 214 ALA A O 1
ATOM 1686 N N . ASN A 1 215 ? -7.630 -8.021 -3.897 1.00 89.88 215 ASN A N 1
ATOM 1687 C CA . ASN A 1 215 ? -7.467 -7.597 -5.285 1.00 89.88 215 ASN A CA 1
ATOM 1688 C C . ASN A 1 215 ? -8.731 -7.844 -6.126 1.00 89.88 215 ASN A C 1
ATOM 1690 O O . ASN A 1 215 ? -8.716 -7.536 -7.318 1.00 89.88 215 ASN A O 1
ATOM 1694 N N . PHE A 1 216 ? -9.797 -8.395 -5.530 1.00 90.75 216 PHE A N 1
ATOM 1695 C CA . PHE A 1 216 ? -11.071 -8.669 -6.188 1.00 90.75 216 PHE A CA 1
ATOM 1696 C C . PHE A 1 216 ? -12.185 -7.796 -5.615 1.00 90.75 216 PHE A C 1
ATOM 1698 O O . PHE A 1 216 ? -12.304 -7.630 -4.399 1.00 90.75 216 PHE A O 1
ATOM 1705 N N . ILE A 1 217 ? -13.031 -7.284 -6.500 1.00 90.31 217 ILE A N 1
ATOM 1706 C CA . ILE A 1 217 ? -14.249 -6.549 -6.152 1.00 90.31 217 ILE A CA 1
ATOM 1707 C C . ILE A 1 217 ? -15.437 -7.125 -6.920 1.00 90.31 217 ILE A C 1
ATOM 1709 O O . ILE A 1 217 ? -15.271 -7.687 -8.005 1.00 90.31 217 ILE A O 1
ATOM 1713 N N . ARG A 1 218 ? -16.636 -6.971 -6.366 1.00 88.75 218 ARG A N 1
ATOM 1714 C CA . ARG A 1 218 ? -17.894 -7.362 -6.996 1.00 88.75 218 ARG A CA 1
ATOM 1715 C C . ARG A 1 218 ? -18.581 -6.126 -7.573 1.00 88.75 218 ARG A C 1
ATOM 1717 O O . ARG A 1 218 ? -18.734 -5.118 -6.887 1.00 88.75 218 ARG A O 1
ATOM 1724 N N . CYS A 1 219 ? -18.986 -6.188 -8.837 1.00 89.88 219 CYS A N 1
ATOM 1725 C CA . CYS A 1 219 ? -19.684 -5.105 -9.529 1.00 89.88 219 CYS A CA 1
ATOM 1726 C C . CYS A 1 219 ? -20.746 -5.701 -10.455 1.00 89.88 219 CYS A C 1
ATOM 1728 O O . CYS A 1 219 ? -20.416 -6.525 -11.302 1.00 89.88 219 CYS A O 1
ATOM 1730 N N . LYS A 1 220 ? -22.018 -5.310 -10.283 1.00 87.12 220 LYS A N 1
ATOM 1731 C CA . LYS A 1 220 ? -23.153 -5.770 -11.114 1.00 87.12 220 LYS A CA 1
ATOM 1732 C C . LYS A 1 220 ? -23.228 -7.301 -11.290 1.00 87.12 220 LYS A C 1
ATOM 1734 O O . LYS A 1 220 ? -23.533 -7.795 -12.366 1.00 87.12 220 LYS A O 1
ATOM 1739 N N . GLY A 1 221 ? -22.935 -8.055 -10.228 1.00 84.31 221 GLY A N 1
ATOM 1740 C CA . GLY A 1 221 ? -22.956 -9.524 -10.249 1.00 84.31 221 GLY A CA 1
ATOM 1741 C C . GLY A 1 221 ? -21.681 -10.191 -10.779 1.00 84.31 221 GLY A C 1
ATOM 1742 O O . GLY A 1 221 ? -21.548 -11.401 -10.638 1.00 84.31 221 GLY A O 1
ATOM 1743 N N . GLU A 1 222 ? -20.719 -9.424 -11.293 1.00 90.56 222 GLU A N 1
ATOM 1744 C CA . GLU A 1 222 ? -19.447 -9.924 -11.818 1.00 90.56 222 GLU A CA 1
ATOM 1745 C C . GLU A 1 222 ? -18.282 -9.665 -10.856 1.00 90.56 222 GLU A C 1
ATOM 1747 O O . GLU A 1 222 ? -18.315 -8.739 -10.038 1.00 90.56 222 GLU A O 1
ATOM 1752 N N . PHE A 1 223 ? -17.213 -10.451 -10.997 1.00 93.38 223 PHE A N 1
ATOM 1753 C CA . PHE A 1 223 ? -15.975 -10.275 -10.243 1.00 93.38 223 PHE A CA 1
ATOM 1754 C C . PHE A 1 223 ? -14.901 -9.593 -11.088 1.00 93.38 223 PHE A C 1
ATOM 1756 O O . PHE A 1 223 ? -14.614 -9.997 -12.215 1.00 93.38 223 PHE A O 1
ATOM 1763 N N . TRP A 1 224 ? -14.273 -8.577 -10.507 1.00 94.38 224 TRP A N 1
ATOM 1764 C CA . TRP A 1 224 ? -13.248 -7.765 -11.147 1.00 94.38 224 TRP A CA 1
ATOM 1765 C C . TRP A 1 224 ? -11.938 -7.829 -10.377 1.00 94.38 224 TRP A C 1
ATOM 1767 O O . TRP A 1 224 ? -11.907 -7.629 -9.166 1.00 94.38 224 TRP A O 1
ATOM 1777 N N . VAL A 1 225 ? -10.847 -8.037 -11.102 1.00 94.62 225 VAL A N 1
ATOM 1778 C CA . VAL A 1 225 ? -9.475 -7.941 -10.614 1.00 94.62 225 VAL A CA 1
ATOM 1779 C C . VAL A 1 225 ? -9.015 -6.492 -10.758 1.00 94.62 225 VAL A C 1
ATOM 1781 O O . VAL A 1 225 ? -8.992 -5.939 -11.859 1.00 94.62 225 VAL A O 1
ATOM 1784 N N . ILE A 1 226 ? -8.637 -5.863 -9.649 1.00 92.06 226 ILE A N 1
ATOM 1785 C CA . ILE A 1 226 ? -8.192 -4.459 -9.615 1.00 92.06 226 ILE A CA 1
ATOM 1786 C C . ILE A 1 226 ? -6.685 -4.304 -9.406 1.00 92.06 226 ILE A C 1
ATOM 1788 O O . ILE A 1 226 ? -6.143 -3.203 -9.566 1.00 92.06 226 ILE A O 1
ATOM 1792 N N . ASP A 1 227 ? -5.980 -5.380 -9.054 1.00 90.38 227 ASP A N 1
ATOM 1793 C CA . ASP A 1 227 ? -4.539 -5.354 -8.811 1.00 90.38 227 ASP A CA 1
ATOM 1794 C C . ASP A 1 227 ? -3.816 -6.608 -9.310 1.00 90.38 227 ASP A C 1
ATOM 1796 O O . ASP A 1 227 ? -4.264 -7.727 -9.073 1.00 90.38 227 ASP A O 1
ATOM 1800 N N . LEU A 1 228 ? -2.679 -6.390 -9.973 1.00 92.19 228 LEU A N 1
ATOM 1801 C CA . LEU A 1 228 ? -1.708 -7.408 -10.387 1.00 92.19 228 LEU A CA 1
ATOM 1802 C C . LEU A 1 228 ? -0.262 -6.975 -10.083 1.00 92.19 228 LEU A C 1
ATOM 1804 O O . LEU A 1 228 ? 0.685 -7.632 -10.519 1.00 92.19 228 LEU A O 1
ATOM 1808 N N . GLU A 1 229 ? -0.069 -5.860 -9.374 1.00 91.94 229 GLU A N 1
ATOM 1809 C CA . GLU A 1 229 ? 1.247 -5.323 -9.051 1.00 91.94 229 GLU A CA 1
ATOM 1810 C C . GLU A 1 229 ? 1.627 -5.683 -7.617 1.00 91.94 229 GLU A C 1
ATOM 1812 O O . GLU A 1 229 ? 1.034 -5.219 -6.640 1.00 91.94 229 GLU A O 1
ATOM 1817 N N . SER A 1 230 ? 2.672 -6.488 -7.464 1.00 89.69 230 SER A N 1
ATOM 1818 C CA . SER A 1 230 ? 3.067 -6.961 -6.150 1.00 89.69 230 SER A CA 1
ATOM 1819 C C . SER A 1 230 ? 3.632 -5.854 -5.276 1.00 89.69 230 SER A C 1
ATOM 1821 O O . SER A 1 230 ? 4.490 -5.062 -5.668 1.00 89.69 230 SER A O 1
ATOM 1823 N N . GLY A 1 231 ? 3.186 -5.835 -4.019 1.00 85.62 231 GLY A N 1
ATOM 1824 C CA . GLY A 1 231 ? 3.788 -4.984 -3.000 1.00 85.62 231 GLY A CA 1
ATOM 1825 C C . GLY A 1 231 ? 5.031 -5.584 -2.358 1.00 85.62 231 GLY A C 1
ATOM 1826 O O . GLY A 1 231 ? 5.909 -4.848 -1.927 1.00 85.62 231 GLY A O 1
ATOM 1827 N N . ILE A 1 232 ? 5.120 -6.908 -2.298 1.00 87.94 232 ILE A N 1
ATOM 1828 C CA . ILE A 1 232 ? 6.203 -7.657 -1.655 1.00 87.94 232 ILE A CA 1
ATOM 1829 C C . ILE A 1 232 ? 6.546 -8.886 -2.506 1.00 87.94 232 ILE A C 1
ATOM 1831 O O . ILE A 1 232 ? 5.705 -9.308 -3.296 1.00 87.94 232 ILE A O 1
ATOM 1835 N N . PRO A 1 233 ? 7.745 -9.472 -2.368 1.00 89.62 233 PRO A N 1
ATOM 1836 C CA . PRO A 1 233 ? 8.065 -10.744 -3.011 1.00 89.62 233 PRO A CA 1
ATOM 1837 C C . PRO A 1 233 ? 7.149 -11.874 -2.528 1.00 89.62 233 PRO A C 1
ATOM 1839 O O . PRO A 1 233 ? 6.659 -11.839 -1.396 1.00 89.62 233 PRO A O 1
ATOM 1842 N N . ALA A 1 234 ? 6.934 -12.889 -3.367 1.00 89.06 234 ALA A N 1
ATOM 1843 C CA . ALA A 1 234 ? 6.043 -14.019 -3.102 1.00 89.06 234 ALA A CA 1
ATOM 1844 C C . ALA A 1 234 ? 6.673 -15.033 -2.125 1.00 89.06 234 ALA A C 1
ATOM 1846 O O . ALA A 1 234 ? 6.919 -16.189 -2.457 1.00 89.06 234 ALA A O 1
ATOM 1847 N N . ILE A 1 235 ? 6.949 -14.581 -0.902 1.00 85.25 235 ILE A N 1
ATOM 1848 C CA . ILE A 1 235 ? 7.579 -15.371 0.170 1.00 85.25 235 ILE A CA 1
ATOM 1849 C C . ILE A 1 235 ? 6.569 -16.078 1.080 1.00 85.25 235 ILE A C 1
ATOM 1851 O O . ILE A 1 235 ? 6.954 -16.882 1.919 1.00 85.25 235 ILE A O 1
ATOM 1855 N N . MET A 1 236 ? 5.279 -15.762 0.944 1.00 80.81 236 MET A N 1
ATOM 1856 C CA . MET A 1 236 ? 4.240 -16.222 1.877 1.00 80.81 236 MET A CA 1
ATOM 1857 C C . MET A 1 236 ? 3.537 -17.508 1.441 1.00 80.81 236 MET A C 1
ATOM 1859 O O . MET A 1 236 ? 2.753 -18.065 2.201 1.00 80.81 236 MET A O 1
ATOM 1863 N N . VAL A 1 237 ? 3.752 -17.950 0.203 1.00 85.81 237 VAL A N 1
ATOM 1864 C CA . VAL A 1 237 ? 3.080 -19.122 -0.355 1.00 85.81 237 VAL A CA 1
ATOM 1865 C C . VAL A 1 237 ? 4.157 -20.144 -0.722 1.00 85.81 237 VAL A C 1
ATOM 1867 O O . VAL A 1 237 ? 4.935 -19.870 -1.641 1.00 85.81 237 VAL A O 1
ATOM 1870 N N . PRO A 1 238 ? 4.207 -21.311 -0.043 1.00 88.44 238 PRO A N 1
ATOM 1871 C CA . PRO A 1 238 ? 5.280 -22.292 -0.210 1.00 88.44 238 PRO A CA 1
ATOM 1872 C C . PRO A 1 238 ? 5.546 -22.679 -1.664 1.00 88.44 238 PRO A C 1
ATOM 1874 O O . PRO A 1 238 ? 6.702 -22.772 -2.061 1.00 88.44 238 PRO A O 1
ATOM 1877 N N . TYR A 1 239 ? 4.492 -22.812 -2.480 1.00 90.31 239 TYR A N 1
ATOM 1878 C CA . TYR A 1 239 ? 4.628 -23.096 -3.909 1.00 90.31 239 TYR A CA 1
ATOM 1879 C C . TYR A 1 239 ? 5.550 -22.094 -4.622 1.00 90.31 239 TYR A C 1
ATOM 1881 O O . TYR A 1 239 ? 6.496 -22.515 -5.276 1.00 90.31 239 TYR A O 1
ATOM 1889 N N . TYR A 1 240 ? 5.327 -20.782 -4.479 1.00 91.25 240 TYR A N 1
ATOM 1890 C CA . TYR A 1 240 ? 6.127 -19.765 -5.178 1.00 91.25 240 TYR A CA 1
ATOM 1891 C C . TYR A 1 240 ? 7.546 -19.648 -4.621 1.00 91.25 240 TYR A C 1
ATOM 1893 O O . TYR A 1 240 ? 8.472 -19.348 -5.374 1.00 91.25 240 TYR A O 1
ATOM 1901 N N . VAL A 1 241 ? 7.729 -19.931 -3.328 1.00 90.75 241 VAL A N 1
ATOM 1902 C CA . VAL A 1 241 ? 9.058 -20.022 -2.713 1.00 90.75 241 VAL A CA 1
ATOM 1903 C C . VAL A 1 241 ? 9.832 -21.180 -3.330 1.00 90.75 241 VAL A C 1
ATOM 1905 O O . VAL A 1 241 ? 10.899 -20.959 -3.891 1.00 90.75 241 VAL A O 1
ATOM 1908 N N . ILE A 1 242 ? 9.277 -22.394 -3.293 1.00 90.94 242 ILE A N 1
ATOM 1909 C CA . ILE A 1 242 ? 9.903 -23.601 -3.850 1.00 90.94 242 ILE A CA 1
ATOM 1910 C C . ILE A 1 242 ? 10.140 -23.435 -5.352 1.00 90.94 242 ILE A C 1
ATOM 1912 O O . ILE A 1 242 ? 11.225 -23.722 -5.847 1.00 90.94 242 ILE A O 1
ATOM 1916 N N . TYR A 1 243 ? 9.158 -22.907 -6.076 1.00 90.50 243 TYR A N 1
ATOM 1917 C CA . TYR A 1 243 ? 9.270 -22.664 -7.504 1.00 90.50 243 TYR A CA 1
ATOM 1918 C C . TYR A 1 243 ? 10.414 -21.698 -7.832 1.00 90.50 243 TYR A C 1
ATOM 1920 O O . TYR A 1 243 ? 11.271 -22.022 -8.657 1.00 90.50 243 TYR A O 1
ATOM 1928 N N . GLY A 1 244 ? 10.468 -20.549 -7.149 1.00 89.25 244 GLY A N 1
ATOM 1929 C CA . GLY A 1 244 ? 11.556 -19.585 -7.289 1.00 89.25 244 GLY A CA 1
ATOM 1930 C C . GLY A 1 244 ? 12.905 -20.183 -6.895 1.00 89.25 244 GLY A C 1
ATOM 1931 O O . GLY A 1 244 ? 13.916 -19.889 -7.533 1.00 89.25 244 GLY A O 1
ATOM 1932 N N . LEU A 1 245 ? 12.932 -21.080 -5.899 1.00 88.06 245 LEU A N 1
ATOM 1933 C CA . LEU A 1 245 ? 14.136 -21.817 -5.534 1.00 88.06 245 LEU A CA 1
ATOM 1934 C C . LEU A 1 245 ? 14.631 -22.696 -6.692 1.00 88.06 245 LEU A C 1
ATOM 1936 O O . LEU A 1 245 ? 15.799 -22.587 -7.066 1.00 88.06 245 LEU A O 1
ATOM 1940 N N . LEU A 1 246 ? 13.757 -23.518 -7.271 1.00 89.38 246 LEU A N 1
ATOM 1941 C CA . LEU A 1 246 ? 14.095 -24.473 -8.332 1.00 89.38 246 LEU A CA 1
ATOM 1942 C C . LEU A 1 246 ? 14.473 -23.799 -9.660 1.00 89.38 246 LEU A C 1
ATOM 1944 O O . LEU A 1 246 ? 15.351 -24.289 -10.360 1.00 89.38 246 LEU A O 1
ATOM 1948 N N . HIS A 1 247 ? 13.861 -22.658 -9.984 1.00 86.62 247 HIS A N 1
ATOM 1949 C CA . HIS A 1 247 ? 14.062 -21.960 -11.263 1.00 86.62 247 HIS A CA 1
ATOM 1950 C C . HIS A 1 247 ? 15.033 -20.773 -11.163 1.00 86.62 247 HIS A C 1
ATOM 1952 O O . HIS A 1 247 ? 15.171 -19.997 -12.105 1.00 86.62 247 HIS A O 1
ATOM 1958 N N . GLY A 1 248 ? 15.699 -20.599 -10.014 1.00 83.88 248 GLY A N 1
ATOM 1959 C CA . GLY A 1 248 ? 16.680 -19.529 -9.816 1.00 83.88 248 GLY A CA 1
ATOM 1960 C C . GLY A 1 248 ? 16.087 -18.115 -9.754 1.00 83.88 248 GLY A C 1
ATOM 1961 O O . GLY A 1 248 ? 16.798 -17.139 -9.972 1.00 83.88 248 GLY A O 1
ATOM 1962 N N . GLN A 1 249 ? 14.799 -17.980 -9.441 1.00 83.81 249 GLN A N 1
ATOM 1963 C CA . GLN A 1 249 ? 14.079 -16.709 -9.309 1.00 83.81 249 GLN A CA 1
ATOM 1964 C C . GLN A 1 249 ? 13.791 -16.419 -7.826 1.00 83.81 249 GLN A C 1
ATOM 1966 O O . GLN A 1 249 ? 12.645 -16.404 -7.376 1.00 83.81 249 GLN A O 1
ATOM 1971 N N . ARG A 1 250 ? 14.848 -16.250 -7.020 1.00 85.94 250 ARG A N 1
ATOM 1972 C CA . ARG A 1 250 ? 14.751 -16.134 -5.554 1.00 85.94 250 ARG A CA 1
ATOM 1973 C C . ARG A 1 250 ? 14.892 -14.673 -5.093 1.00 85.94 250 ARG A C 1
ATOM 1975 O O . ARG A 1 250 ? 15.927 -14.070 -5.360 1.00 85.94 250 ARG A O 1
ATOM 1982 N N . PRO A 1 251 ? 13.930 -14.112 -4.341 1.00 88.12 251 PRO A N 1
ATOM 1983 C CA . PRO A 1 251 ? 12.516 -14.484 -4.316 1.00 88.12 251 PRO A CA 1
ATOM 1984 C C . PRO A 1 251 ? 11.786 -14.029 -5.595 1.00 88.12 251 PRO A C 1
ATOM 1986 O O . PRO A 1 251 ? 12.203 -13.083 -6.271 1.00 88.12 251 PRO A O 1
ATOM 1989 N N . MET A 1 252 ? 10.650 -14.669 -5.876 1.00 89.88 252 MET A N 1
ATOM 1990 C CA . MET A 1 252 ? 9.749 -14.288 -6.966 1.00 89.88 252 MET A CA 1
ATOM 1991 C C . MET A 1 252 ? 9.141 -12.903 -6.698 1.00 89.88 252 MET A C 1
ATOM 1993 O O . MET A 1 252 ? 8.658 -12.636 -5.595 1.00 89.88 252 MET A O 1
ATOM 1997 N N . PHE A 1 253 ? 9.120 -12.029 -7.700 1.00 92.00 253 PHE A N 1
ATOM 1998 C CA . PHE A 1 253 ? 8.442 -10.731 -7.673 1.00 92.00 253 PHE A CA 1
ATOM 1999 C C . PHE A 1 253 ? 8.026 -10.322 -9.085 1.00 92.00 253 PHE A C 1
ATOM 2001 O O . PHE A 1 253 ? 8.839 -9.795 -9.851 1.00 92.00 253 PHE A O 1
ATOM 2008 N N . ASP A 1 254 ? 6.754 -10.568 -9.412 1.00 92.00 254 ASP A N 1
ATOM 2009 C CA . ASP A 1 254 ? 6.142 -10.231 -10.703 1.00 92.00 254 ASP A CA 1
ATOM 2010 C C . ASP A 1 254 ? 6.958 -10.695 -11.927 1.00 92.00 254 ASP A C 1
ATOM 2012 O O . ASP A 1 254 ? 6.971 -10.043 -12.973 1.00 92.00 254 ASP A O 1
ATOM 2016 N N . ASP A 1 255 ? 7.674 -11.811 -11.769 1.00 91.31 255 ASP A N 1
ATOM 2017 C CA . ASP A 1 255 ? 8.513 -12.421 -12.793 1.00 91.31 255 ASP A CA 1
ATOM 2018 C C . ASP A 1 255 ? 7.694 -12.998 -13.954 1.00 91.31 255 ASP A C 1
ATOM 2020 O O . ASP A 1 255 ? 6.644 -13.622 -13.758 1.00 91.31 255 ASP A O 1
ATOM 2024 N N . LEU A 1 256 ? 8.232 -12.792 -15.159 1.00 93.31 256 LEU A N 1
ATOM 2025 C CA . LEU A 1 256 ? 7.756 -13.321 -16.432 1.00 93.31 256 LEU A CA 1
ATOM 2026 C C . LEU A 1 256 ? 8.820 -14.258 -17.009 1.00 93.31 256 LEU A C 1
ATOM 2028 O O . LEU A 1 256 ? 9.963 -13.857 -17.227 1.00 93.31 256 LEU A O 1
ATOM 2032 N N . GLU A 1 257 ? 8.430 -15.488 -17.320 1.00 92.88 257 GLU A N 1
ATOM 2033 C CA . GLU A 1 257 ? 9.267 -16.450 -18.030 1.00 92.88 257 GLU A CA 1
ATOM 2034 C C . GLU A 1 257 ? 9.072 -16.317 -19.539 1.00 92.88 257 GLU A C 1
ATOM 2036 O O . GLU A 1 257 ? 8.280 -17.048 -20.131 1.00 92.88 257 GLU A O 1
ATOM 2041 N N . ALA A 1 258 ? 9.821 -15.412 -20.176 1.00 89.31 258 ALA A N 1
ATOM 2042 C CA . ALA A 1 258 ? 9.682 -15.112 -21.607 1.00 89.31 258 ALA A CA 1
ATOM 2043 C C . ALA A 1 258 ? 9.735 -16.365 -22.507 1.00 89.31 258 ALA A C 1
ATOM 2045 O O . ALA A 1 258 ? 8.953 -16.491 -23.444 1.00 89.31 258 ALA A O 1
ATOM 2046 N N . GLY A 1 259 ? 10.599 -17.338 -22.190 1.00 90.81 259 GLY A N 1
ATOM 2047 C CA . GLY A 1 259 ? 10.682 -18.590 -22.951 1.00 90.81 259 GLY A CA 1
ATOM 2048 C C . GLY A 1 259 ? 9.449 -19.490 -22.799 1.00 90.81 259 GLY A C 1
ATOM 2049 O O . GLY A 1 259 ? 9.038 -20.134 -23.762 1.00 90.81 259 GLY A O 1
ATOM 2050 N N . ARG A 1 260 ? 8.833 -19.539 -21.608 1.00 94.00 260 ARG A N 1
ATOM 2051 C CA . ARG A 1 260 ? 7.558 -20.252 -21.413 1.00 94.00 260 ARG A CA 1
ATOM 2052 C C . ARG A 1 260 ? 6.421 -19.508 -22.097 1.00 94.00 260 ARG A C 1
ATOM 2054 O O . ARG A 1 260 ? 5.610 -20.148 -22.752 1.00 94.00 260 ARG A O 1
ATOM 2061 N N . TRP A 1 261 ? 6.416 -18.187 -21.968 1.00 94.44 261 TRP A N 1
ATOM 2062 C CA . TRP A 1 261 ? 5.451 -17.294 -22.585 1.00 94.44 261 TRP A CA 1
ATOM 2063 C C . TRP A 1 261 ? 5.406 -17.447 -24.102 1.00 94.44 261 TRP A C 1
ATOM 2065 O O . TRP A 1 261 ? 4.338 -17.738 -24.625 1.00 94.44 261 TRP A O 1
ATOM 2075 N N . SER A 1 262 ? 6.554 -17.393 -24.788 1.00 92.31 262 SER A N 1
ATOM 2076 C CA . SER A 1 262 ? 6.626 -17.612 -26.242 1.00 92.31 262 SER A CA 1
ATOM 2077 C C . SER A 1 262 ? 6.043 -18.971 -26.630 1.00 92.31 262 SER A C 1
ATOM 2079 O O . SER A 1 262 ? 5.076 -19.037 -27.376 1.00 92.31 262 SER A O 1
ATOM 2081 N N . ARG A 1 263 ? 6.531 -20.063 -26.019 1.00 95.00 263 ARG A N 1
ATOM 2082 C CA . ARG A 1 263 ? 6.042 -21.423 -26.316 1.00 95.00 263 ARG A CA 1
ATOM 2083 C C . ARG A 1 263 ? 4.564 -21.623 -25.994 1.00 95.00 263 ARG A C 1
ATOM 2085 O O . ARG A 1 263 ? 3.916 -22.501 -26.559 1.00 95.00 263 ARG A O 1
ATOM 2092 N N . TRP A 1 264 ? 4.041 -20.918 -24.997 1.00 94.94 264 TRP A N 1
ATOM 2093 C CA . TRP A 1 264 ? 2.624 -20.969 -24.675 1.00 94.94 264 TRP A CA 1
ATOM 2094 C C . TRP A 1 264 ? 1.814 -20.216 -25.731 1.00 94.94 264 TRP A C 1
ATOM 2096 O O . TRP A 1 264 ? 0.836 -20.769 -26.223 1.00 94.94 264 TRP A O 1
ATOM 2106 N N . PHE A 1 265 ? 2.258 -19.021 -26.120 1.00 91.06 265 PHE A N 1
ATOM 2107 C CA . PHE A 1 265 ? 1.609 -18.186 -27.126 1.00 91.06 265 PHE A CA 1
ATOM 2108 C C . PHE A 1 265 ? 1.554 -18.883 -28.494 1.00 91.06 265 PHE A C 1
ATOM 2110 O O . PHE A 1 265 ? 0.483 -18.984 -29.090 1.00 91.06 265 PHE A O 1
ATOM 2117 N N . ASP A 1 266 ? 2.671 -19.476 -28.926 1.00 91.38 266 ASP A N 1
ATOM 2118 C CA . ASP A 1 266 ? 2.768 -20.222 -30.187 1.00 91.38 266 ASP A CA 1
ATOM 2119 C C . ASP A 1 266 ? 1.787 -21.406 -30.214 1.00 91.38 266 ASP A C 1
ATOM 2121 O O . ASP A 1 266 ? 1.068 -21.617 -31.188 1.00 91.38 266 ASP A O 1
ATOM 2125 N N . ARG A 1 267 ? 1.687 -22.152 -29.104 1.00 94.88 267 ARG A N 1
ATOM 2126 C CA . ARG A 1 267 ? 0.787 -23.313 -28.997 1.00 94.88 267 ARG A CA 1
ATOM 2127 C C . ARG A 1 267 ? -0.698 -22.955 -28.991 1.00 94.88 267 ARG A C 1
ATOM 2129 O O . ARG A 1 267 ? -1.495 -23.783 -29.409 1.00 94.88 267 ARG A O 1
ATOM 2136 N N . HIS A 1 268 ? -1.065 -21.766 -28.518 1.00 93.62 268 HIS A N 1
ATOM 2137 C CA . HIS A 1 268 ? -2.466 -21.342 -28.394 1.00 93.62 268 HIS A CA 1
ATOM 2138 C C . HIS A 1 268 ? -2.868 -20.310 -29.453 1.00 93.62 268 HIS A C 1
ATOM 2140 O O . HIS A 1 268 ? -3.939 -19.722 -29.358 1.00 93.62 268 HIS A O 1
ATOM 2146 N N . THR A 1 269 ? -2.039 -20.079 -30.476 1.00 92.00 269 THR A N 1
ATOM 2147 C CA . THR A 1 269 ? -2.322 -19.083 -31.521 1.00 92.00 269 THR A CA 1
ATOM 2148 C C . THR A 1 269 ? -3.654 -19.351 -32.228 1.00 92.00 269 THR A C 1
ATOM 2150 O O . THR A 1 269 ? -4.449 -18.429 -32.387 1.00 92.00 269 THR A O 1
ATOM 2153 N N . GLY A 1 270 ? -3.938 -20.610 -32.588 1.00 90.31 270 GLY A N 1
ATOM 2154 C CA . GLY A 1 270 ? -5.212 -20.988 -33.213 1.00 90.31 270 GLY A CA 1
ATOM 2155 C C . GLY A 1 270 ? -6.419 -20.705 -32.314 1.00 90.31 270 GLY A C 1
ATOM 2156 O O . GLY A 1 270 ? -7.384 -20.082 -32.752 1.00 90.31 270 GLY A O 1
ATOM 2157 N N . ASP A 1 271 ? -6.329 -21.079 -31.035 1.00 90.25 271 ASP A N 1
ATOM 2158 C CA . ASP A 1 271 ? -7.388 -20.832 -30.051 1.00 90.25 271 ASP A CA 1
ATOM 2159 C C . ASP A 1 271 ? -7.633 -19.331 -29.850 1.00 90.25 271 ASP A C 1
ATOM 2161 O O . ASP A 1 271 ? -8.782 -18.893 -29.810 1.00 90.25 271 ASP A O 1
ATOM 2165 N N . LEU A 1 272 ? -6.567 -18.528 -29.761 1.00 92.62 272 LEU A N 1
ATOM 2166 C CA . LEU A 1 272 ? -6.661 -17.077 -29.594 1.00 92.62 272 LEU A CA 1
ATOM 2167 C C . LEU A 1 272 ? -7.309 -16.407 -30.812 1.00 92.62 272 LEU A C 1
ATOM 2169 O O . LEU A 1 272 ? -8.207 -15.590 -30.631 1.00 92.62 272 LEU A O 1
ATOM 2173 N N . LEU A 1 273 ? -6.912 -16.785 -32.031 1.00 92.00 273 LEU A N 1
ATOM 2174 C CA . LEU A 1 273 ? -7.500 -16.272 -33.277 1.00 92.00 273 LEU A CA 1
ATOM 2175 C C . LEU A 1 273 ? -8.973 -16.664 -33.450 1.00 92.00 273 LEU A C 1
ATOM 2177 O O . LEU A 1 273 ? -9.722 -15.953 -34.107 1.00 92.00 273 LEU A O 1
ATOM 2181 N N . SER A 1 274 ? -9.401 -17.787 -32.865 1.00 91.50 274 SER A N 1
ATOM 2182 C CA . SER A 1 274 ? -10.808 -18.207 -32.909 1.00 91.50 274 SER A CA 1
ATOM 2183 C C . SER A 1 274 ? -11.721 -17.425 -31.955 1.00 91.50 274 SER A C 1
ATOM 2185 O O . SER A 1 274 ? -12.942 -17.512 -32.073 1.00 91.50 274 SER A O 1
ATOM 2187 N N . ARG A 1 275 ? -11.149 -16.693 -30.988 1.00 91.94 275 ARG A N 1
ATOM 2188 C CA . ARG A 1 275 ? -11.890 -16.050 -29.886 1.00 91.94 275 ARG A CA 1
ATOM 2189 C C . ARG A 1 275 ? -11.714 -14.542 -29.798 1.00 91.94 275 ARG A C 1
ATOM 2191 O O . ARG A 1 275 ? -12.550 -13.883 -29.190 1.00 91.94 275 ARG A O 1
ATOM 2198 N N . LEU A 1 276 ? -10.621 -14.025 -30.340 1.00 91.06 276 LEU A N 1
ATOM 2199 C CA . LEU A 1 276 ? -10.342 -12.601 -30.460 1.00 91.06 276 LEU A CA 1
ATOM 2200 C C . LEU A 1 276 ? -10.517 -12.204 -31.917 1.00 91.06 276 LEU A C 1
ATOM 2202 O O . LEU A 1 276 ? -10.184 -12.984 -32.812 1.00 91.06 276 LEU A O 1
ATOM 2206 N N . ASP A 1 277 ? -10.988 -10.987 -32.163 1.00 92.69 277 ASP A N 1
ATOM 2207 C CA . ASP A 1 277 ? -10.945 -10.470 -33.524 1.00 92.69 277 ASP A CA 1
ATOM 2208 C C . ASP A 1 277 ? -9.490 -10.206 -33.973 1.00 92.69 277 ASP A C 1
ATOM 2210 O O . ASP A 1 277 ? -8.532 -10.236 -33.188 1.00 92.69 277 ASP A O 1
ATOM 2214 N N . GLN A 1 278 ? -9.302 -9.955 -35.271 1.00 91.75 278 GLN A N 1
ATOM 2215 C CA . GLN A 1 278 ? -7.966 -9.744 -35.825 1.00 91.75 278 GLN A CA 1
ATOM 2216 C C . GLN A 1 278 ? -7.257 -8.537 -35.189 1.00 91.75 278 GLN A C 1
ATOM 2218 O O . GLN A 1 278 ? -6.046 -8.587 -34.979 1.00 91.75 278 GLN A O 1
ATOM 2223 N N . ALA A 1 279 ? -7.972 -7.456 -34.872 1.00 93.31 279 ALA A N 1
ATOM 2224 C CA . ALA A 1 279 ? -7.378 -6.258 -34.287 1.00 93.31 279 ALA A CA 1
ATOM 2225 C C . ALA A 1 279 ? -6.968 -6.495 -32.823 1.00 93.31 279 ALA A C 1
ATOM 2227 O O . ALA A 1 279 ? -5.854 -6.148 -32.421 1.00 93.31 279 ALA A O 1
ATOM 2228 N N . GLU A 1 280 ? -7.825 -7.146 -32.040 1.00 92.69 280 GLU A N 1
ATOM 2229 C CA . GLU A 1 280 ? -7.578 -7.557 -30.661 1.00 92.69 280 GLU A CA 1
ATOM 2230 C C . GLU A 1 280 ? -6.391 -8.515 -30.563 1.00 92.69 280 GLU A C 1
ATOM 2232 O O . GLU A 1 280 ? -5.523 -8.341 -29.700 1.00 92.69 280 GLU A O 1
ATOM 2237 N N . TYR A 1 281 ? -6.307 -9.490 -31.471 1.00 94.12 281 TYR A N 1
ATOM 2238 C CA . TYR A 1 281 ? -5.182 -10.415 -31.535 1.00 94.12 281 TYR A CA 1
ATOM 2239 C C . TYR A 1 281 ? -3.868 -9.687 -31.846 1.00 94.12 281 TYR A C 1
ATOM 2241 O O . TYR A 1 281 ? -2.879 -9.870 -31.131 1.00 94.12 281 TYR A O 1
ATOM 2249 N N . GLN A 1 282 ? -3.843 -8.806 -32.852 1.00 94.75 282 GLN A N 1
ATOM 2250 C CA . GLN A 1 282 ? -2.643 -8.021 -33.173 1.00 94.75 282 GLN A CA 1
ATOM 2251 C C . GLN A 1 282 ? -2.222 -7.121 -32.004 1.00 94.75 282 GLN A C 1
ATOM 2253 O O . GLN A 1 282 ? -1.036 -7.028 -31.673 1.00 94.75 282 GLN A O 1
ATOM 2258 N N . GLN A 1 283 ? -3.186 -6.515 -31.309 1.00 94.56 283 GLN A N 1
ATOM 2259 C CA . GLN A 1 283 ? -2.912 -5.725 -30.115 1.00 94.56 283 GLN A CA 1
ATOM 2260 C C . GLN A 1 283 ? -2.355 -6.589 -28.974 1.00 94.56 283 GLN A C 1
ATOM 2262 O O . GLN A 1 283 ? -1.448 -6.148 -28.260 1.00 94.56 283 GLN A O 1
ATOM 2267 N N . LEU A 1 284 ? -2.860 -7.812 -28.789 1.00 95.19 284 LEU A N 1
ATOM 2268 C CA . LEU A 1 284 ? -2.326 -8.773 -27.825 1.00 95.19 284 LEU A CA 1
ATOM 2269 C C . LEU A 1 284 ? -0.877 -9.143 -28.167 1.00 95.19 284 LEU A C 1
ATOM 2271 O O . LEU A 1 284 ? -0.029 -9.069 -27.278 1.00 95.19 284 LEU A O 1
ATOM 2275 N N . VAL A 1 285 ? -0.568 -9.465 -29.427 1.00 95.19 285 VAL A N 1
ATOM 2276 C CA . VAL A 1 285 ? 0.802 -9.756 -29.896 1.00 95.19 285 VAL A CA 1
ATOM 2277 C C . VAL A 1 285 ? 1.733 -8.571 -29.629 1.00 95.19 285 VAL A C 1
ATOM 2279 O O . VAL A 1 285 ? 2.808 -8.739 -29.047 1.00 95.19 285 VAL A O 1
ATOM 2282 N N . HIS A 1 286 ? 1.304 -7.355 -29.972 1.00 95.44 286 HIS A N 1
ATOM 2283 C CA . HIS A 1 286 ? 2.082 -6.145 -29.720 1.00 95.44 286 HIS A CA 1
ATOM 2284 C C . HIS A 1 286 ? 2.342 -5.935 -28.218 1.00 95.44 286 HIS A C 1
ATOM 2286 O O . HIS A 1 286 ? 3.491 -5.793 -27.788 1.00 95.44 286 HIS A O 1
ATOM 2292 N N . ASN A 1 287 ? 1.288 -5.969 -27.396 1.00 96.38 287 ASN A N 1
ATOM 2293 C CA . ASN A 1 287 ? 1.390 -5.793 -25.944 1.00 96.38 287 ASN A CA 1
ATOM 2294 C C . ASN A 1 287 ? 2.252 -6.885 -25.293 1.00 96.38 287 ASN A C 1
ATOM 2296 O O . ASN A 1 287 ? 2.990 -6.612 -24.350 1.00 96.38 287 ASN A O 1
ATOM 2300 N N . SER A 1 288 ? 2.168 -8.112 -25.803 1.00 95.94 288 SER A N 1
ATOM 2301 C CA . SER A 1 288 ? 2.956 -9.278 -25.399 1.00 95.94 288 SER A CA 1
ATOM 2302 C C . SER A 1 288 ? 4.457 -9.066 -25.646 1.00 95.94 288 SER A C 1
ATOM 2304 O O . SER A 1 288 ? 5.275 -9.263 -24.740 1.00 95.94 288 SER A O 1
ATOM 2306 N N . GLY A 1 289 ? 4.825 -8.568 -26.832 1.00 95.75 289 GLY A N 1
ATOM 2307 C CA . GLY A 1 289 ? 6.207 -8.211 -27.162 1.00 95.75 289 GLY A CA 1
ATOM 2308 C C . GLY A 1 289 ? 6.755 -7.073 -26.293 1.00 95.75 289 GLY A C 1
ATOM 2309 O O . GLY A 1 289 ? 7.879 -7.157 -25.781 1.00 95.75 289 GLY A O 1
ATOM 2310 N N . GLN A 1 290 ? 5.942 -6.039 -26.051 1.00 96.88 290 GLN A N 1
ATOM 2311 C CA . GLN A 1 290 ? 6.300 -4.945 -25.143 1.00 96.88 290 GLN A CA 1
ATOM 2312 C C . GLN A 1 290 ? 6.479 -5.443 -23.703 1.00 96.88 290 GLN A C 1
ATOM 2314 O O . GLN A 1 290 ? 7.476 -5.124 -23.054 1.00 96.88 290 GLN A O 1
ATOM 2319 N N . LEU A 1 291 ? 5.567 -6.284 -23.215 1.00 96.50 291 LEU A N 1
ATOM 2320 C CA . LEU A 1 291 ? 5.647 -6.883 -21.887 1.00 96.50 291 LEU A CA 1
ATOM 2321 C C . LEU A 1 291 ? 6.961 -7.656 -21.693 1.00 96.50 291 LEU A C 1
ATOM 2323 O O . LEU A 1 291 ? 7.644 -7.443 -20.693 1.00 96.50 291 LEU A O 1
ATOM 2327 N N . CYS A 1 292 ? 7.347 -8.501 -22.653 1.00 96.12 292 CYS A N 1
ATOM 2328 C CA . CYS A 1 292 ? 8.602 -9.255 -22.592 1.00 96.12 292 CYS A CA 1
ATOM 2329 C C . CYS A 1 292 ? 9.832 -8.339 -22.579 1.00 96.12 292 CYS A C 1
ATOM 2331 O O . CYS A 1 292 ? 10.721 -8.502 -21.739 1.00 96.12 292 CYS A O 1
ATOM 2333 N N . THR A 1 293 ? 9.858 -7.352 -23.478 1.00 95.81 293 THR A N 1
ATOM 2334 C CA . THR A 1 293 ? 10.960 -6.390 -23.610 1.00 95.81 293 THR A CA 1
ATOM 2335 C C . THR A 1 293 ? 11.178 -5.612 -22.314 1.00 95.81 293 THR A C 1
ATOM 2337 O O . THR A 1 293 ? 12.288 -5.584 -21.774 1.00 95.81 293 THR A O 1
ATOM 2340 N N . HIS A 1 294 ? 10.113 -5.023 -21.768 1.00 95.94 294 HIS A N 1
ATOM 2341 C CA . HIS A 1 294 ? 10.203 -4.191 -20.569 1.00 95.94 294 HIS A CA 1
ATOM 2342 C C . HIS A 1 294 ? 10.411 -5.018 -19.298 1.00 95.94 294 HIS A C 1
ATOM 2344 O O . HIS A 1 294 ? 11.157 -4.584 -18.419 1.00 95.94 294 HIS A O 1
ATOM 2350 N N . ALA A 1 295 ? 9.866 -6.239 -19.218 1.00 95.06 295 ALA A N 1
ATOM 2351 C CA . ALA A 1 295 ? 10.143 -7.143 -18.101 1.00 95.06 295 ALA A CA 1
ATOM 2352 C C . ALA A 1 295 ? 11.634 -7.503 -18.041 1.00 95.06 295 ALA A C 1
ATOM 2354 O O . ALA A 1 295 ? 12.256 -7.403 -16.981 1.00 95.06 295 ALA A O 1
ATOM 2355 N N . ALA A 1 296 ? 12.229 -7.866 -19.182 1.00 92.81 296 ALA A N 1
ATOM 2356 C CA . ALA A 1 296 ? 13.652 -8.172 -19.270 1.00 92.81 296 ALA A CA 1
ATOM 2357 C C . ALA A 1 296 ? 14.515 -6.943 -18.941 1.00 92.81 296 ALA A C 1
ATOM 2359 O O . ALA A 1 296 ? 15.455 -7.043 -18.149 1.00 92.81 296 ALA A O 1
ATOM 2360 N N . ALA A 1 297 ? 14.171 -5.774 -19.495 1.00 93.19 297 ALA A N 1
ATOM 2361 C CA . ALA A 1 297 ? 14.865 -4.523 -19.205 1.00 93.19 297 ALA A CA 1
ATOM 2362 C C . ALA A 1 297 ? 14.810 -4.178 -17.712 1.00 93.19 297 ALA A C 1
ATOM 2364 O O . ALA A 1 297 ? 15.838 -3.855 -17.124 1.00 93.19 297 ALA A O 1
ATOM 2365 N N . TRP A 1 298 ? 13.650 -4.321 -17.065 1.00 93.19 298 TRP A N 1
ATOM 2366 C CA . TRP A 1 298 ? 13.517 -4.112 -15.626 1.00 93.19 298 TRP A CA 1
ATOM 2367 C C . TRP A 1 298 ? 14.436 -5.054 -14.843 1.00 93.19 298 TRP A C 1
ATOM 2369 O O . TRP A 1 298 ? 15.251 -4.575 -14.049 1.00 93.19 298 TRP A O 1
ATOM 2379 N N . LYS A 1 299 ? 14.384 -6.368 -15.085 1.00 90.19 299 LYS A N 1
ATOM 2380 C CA . LYS A 1 299 ? 15.185 -7.325 -14.305 1.00 90.19 299 LYS A CA 1
ATOM 2381 C C . LYS A 1 299 ? 16.696 -7.146 -14.483 1.00 90.19 299 LYS A C 1
ATOM 2383 O O . LYS A 1 299 ? 17.428 -7.334 -13.519 1.00 90.19 299 LYS A O 1
ATOM 2388 N N . LYS A 1 300 ? 17.168 -6.678 -15.646 1.00 89.31 300 LYS A N 1
ATOM 2389 C CA . LYS A 1 300 ? 18.591 -6.339 -15.873 1.00 89.31 300 LYS A CA 1
ATOM 2390 C C . LYS A 1 300 ? 19.092 -5.132 -15.072 1.00 89.31 300 LYS A C 1
ATOM 2392 O O . LYS A 1 300 ? 20.296 -4.924 -14.966 1.00 89.31 300 LYS A O 1
ATOM 2397 N N . THR A 1 301 ? 18.200 -4.305 -14.529 1.00 88.25 301 THR A N 1
ATOM 2398 C CA . THR A 1 301 ? 18.587 -3.128 -13.722 1.00 88.25 301 THR A CA 1
ATOM 2399 C C . THR A 1 301 ? 18.700 -3.422 -12.228 1.00 88.25 301 THR A C 1
ATOM 2401 O O . THR A 1 301 ? 19.111 -2.551 -11.456 1.00 88.25 301 THR A O 1
ATOM 2404 N N . GLU A 1 302 ? 18.319 -4.626 -11.808 1.00 87.62 302 GLU A N 1
ATOM 2405 C CA . GLU A 1 302 ? 18.387 -5.072 -10.422 1.00 87.62 302 GLU A CA 1
ATOM 2406 C C . GLU A 1 302 ? 19.672 -5.861 -10.205 1.00 87.62 302 GLU A C 1
ATOM 2408 O O . GLU A 1 302 ? 20.118 -6.584 -11.093 1.00 87.62 302 GLU A O 1
ATOM 2413 N N . LEU A 1 303 ? 20.274 -5.718 -9.022 1.00 84.88 303 LEU A N 1
ATOM 2414 C CA . LEU A 1 303 ? 21.435 -6.533 -8.686 1.00 84.88 303 LEU A CA 1
ATOM 2415 C C . LEU A 1 303 ? 20.996 -7.975 -8.413 1.00 84.88 303 LEU A C 1
ATOM 2417 O O . LEU A 1 303 ? 21.573 -8.899 -8.971 1.00 84.88 303 LEU A O 1
ATOM 2421 N N . ALA A 1 304 ? 19.961 -8.127 -7.578 1.00 85.19 304 ALA A N 1
ATOM 2422 C CA . ALA A 1 304 ? 19.266 -9.376 -7.292 1.00 85.19 304 ALA A CA 1
ATOM 2423 C C . ALA A 1 304 ? 20.208 -10.581 -7.139 1.00 85.19 304 ALA A C 1
ATOM 2425 O O . ALA A 1 304 ? 20.042 -11.589 -7.819 1.00 85.19 304 ALA A O 1
ATOM 2426 N N . ILE A 1 305 ? 21.171 -10.477 -6.214 1.00 84.56 305 ILE A N 1
ATOM 2427 C CA . ILE A 1 305 ? 22.270 -11.445 -6.041 1.00 84.56 305 ILE A CA 1
ATOM 2428 C C . ILE A 1 305 ? 21.778 -12.880 -5.842 1.00 84.56 305 ILE A C 1
ATOM 2430 O O . ILE A 1 305 ? 22.480 -13.820 -6.175 1.00 84.56 305 ILE A O 1
ATOM 2434 N N . PHE A 1 306 ? 20.570 -13.055 -5.304 1.00 83.56 306 PHE A N 1
ATOM 2435 C CA . PHE A 1 306 ? 19.974 -14.364 -5.044 1.00 83.56 306 PHE A CA 1
ATOM 2436 C C . PHE A 1 306 ? 19.359 -15.028 -6.287 1.00 83.56 306 PHE A C 1
ATOM 2438 O O . PHE A 1 306 ? 18.940 -16.185 -6.209 1.00 83.56 306 PHE A O 1
ATOM 2445 N N . ARG A 1 307 ? 19.276 -14.320 -7.420 1.00 84.62 307 ARG A N 1
ATOM 2446 C CA . ARG A 1 307 ? 18.801 -14.873 -8.693 1.00 84.62 307 ARG A CA 1
ATOM 2447 C C . ARG A 1 307 ? 19.936 -15.578 -9.425 1.00 84.62 307 ARG A C 1
ATOM 2449 O O . ARG A 1 307 ? 21.094 -15.201 -9.292 1.00 84.62 307 ARG A O 1
ATOM 2456 N N . ASN A 1 308 ? 19.589 -16.595 -10.210 1.00 74.00 308 ASN A N 1
ATOM 2457 C CA . ASN A 1 308 ? 20.561 -17.291 -11.038 1.00 74.00 308 ASN A CA 1
ATOM 2458 C C . ASN A 1 308 ? 20.818 -16.547 -12.357 1.00 74.00 308 ASN A C 1
ATOM 2460 O O . ASN A 1 308 ? 19.867 -16.052 -12.969 1.00 74.00 308 ASN A O 1
ATOM 2464 N N . PRO A 1 309 ? 22.070 -16.571 -12.843 1.00 68.31 309 PRO A N 1
ATOM 2465 C CA . PRO A 1 309 ? 23.264 -17.059 -12.139 1.00 68.31 309 PRO A CA 1
ATOM 2466 C C . PRO A 1 309 ? 23.670 -16.145 -10.963 1.00 68.31 309 PRO A C 1
ATOM 2468 O O . PRO A 1 309 ? 23.591 -14.922 -11.071 1.00 68.31 309 PRO A O 1
ATOM 2471 N N . PHE A 1 310 ? 24.100 -16.746 -9.842 1.00 66.38 310 PHE A N 1
ATOM 2472 C CA . PHE A 1 310 ? 24.556 -16.007 -8.658 1.00 66.38 310 PHE A CA 1
ATOM 2473 C C . PHE A 1 310 ? 25.809 -15.207 -9.018 1.00 66.38 310 PHE A C 1
ATOM 2475 O O . PHE A 1 310 ? 26.911 -15.748 -9.132 1.00 66.38 310 PHE A O 1
ATOM 2482 N N . HIS A 1 311 ? 25.648 -13.902 -9.205 1.00 63.09 311 HIS A N 1
ATOM 2483 C CA . HIS A 1 311 ? 26.752 -13.002 -9.489 1.00 63.09 311 HIS A CA 1
ATOM 2484 C C . HIS A 1 311 ? 26.697 -11.807 -8.550 1.00 63.09 311 HIS A C 1
ATOM 2486 O O . HIS A 1 311 ? 25.694 -11.103 -8.470 1.00 63.09 311 HIS A O 1
ATOM 2492 N N . LEU A 1 312 ? 27.822 -11.533 -7.885 1.00 62.81 312 LEU A N 1
ATOM 2493 C CA . LEU A 1 312 ? 27.964 -10.348 -7.041 1.00 62.81 312 LEU A CA 1
ATOM 2494 C C . LEU A 1 312 ? 27.826 -9.052 -7.851 1.00 62.81 312 LEU A C 1
ATOM 2496 O O . LEU A 1 312 ? 27.353 -8.071 -7.293 1.00 62.81 312 LEU A O 1
ATOM 2500 N N . ILE A 1 313 ? 28.214 -9.057 -9.139 1.00 61.16 313 ILE A N 1
ATOM 2501 C CA . ILE A 1 313 ? 27.933 -8.018 -10.149 1.00 61.16 313 ILE A CA 1
ATOM 2502 C C . ILE A 1 313 ? 28.022 -8.660 -11.558 1.00 61.16 313 ILE A C 1
ATOM 2504 O O . ILE A 1 313 ? 29.135 -8.721 -12.102 1.00 61.16 313 ILE A O 1
ATOM 2508 N N . PRO A 1 314 ? 26.912 -9.116 -12.177 1.00 62.25 314 PRO A N 1
ATOM 2509 C CA . PRO A 1 314 ? 26.945 -9.681 -13.530 1.00 62.25 314 PRO A CA 1
ATOM 2510 C C . PRO A 1 314 ? 27.535 -8.660 -14.513 1.00 62.25 314 PRO A C 1
ATOM 2512 O O . PRO A 1 314 ? 27.058 -7.524 -14.555 1.00 62.25 314 PRO A O 1
ATOM 2515 N N . SER A 1 315 ? 28.573 -9.021 -15.278 1.00 63.12 315 SER A N 1
ATOM 2516 C CA . SER A 1 315 ? 29.225 -8.135 -16.266 1.00 63.12 315 SER A CA 1
ATOM 2517 C C . SER A 1 315 ? 28.221 -7.534 -17.247 1.00 63.12 315 SER A C 1
ATOM 2519 O O . SER A 1 315 ? 28.269 -6.336 -17.526 1.00 63.12 315 SER A O 1
ATOM 2521 N N . ASP A 1 316 ? 27.258 -8.350 -17.663 1.00 70.38 316 ASP A N 1
ATOM 2522 C CA . ASP A 1 316 ? 26.343 -8.067 -18.768 1.00 70.38 316 ASP A CA 1
ATOM 2523 C C . ASP A 1 316 ? 25.247 -7.064 -18.375 1.00 70.38 316 ASP A C 1
ATOM 2525 O O . ASP A 1 316 ? 24.674 -6.379 -19.220 1.00 70.38 316 ASP A O 1
ATOM 2529 N N . ASN A 1 317 ? 24.996 -6.913 -17.069 1.00 80.19 317 ASN A N 1
ATOM 2530 C CA . ASN A 1 317 ? 23.953 -6.036 -16.534 1.00 80.19 317 ASN A CA 1
ATOM 2531 C C . ASN A 1 317 ? 24.493 -4.678 -16.065 1.00 80.19 317 ASN A C 1
ATOM 2533 O O . ASN A 1 317 ? 23.711 -3.757 -15.819 1.00 80.19 317 ASN A O 1
ATOM 2537 N N . ARG A 1 318 ? 25.821 -4.505 -15.960 1.00 80.19 318 ARG A N 1
ATOM 2538 C CA . ARG A 1 318 ? 26.439 -3.286 -15.399 1.00 80.19 318 ARG A CA 1
ATOM 2539 C C . ARG A 1 318 ? 26.007 -2.020 -16.125 1.00 80.19 318 ARG A C 1
ATOM 2541 O O . ARG A 1 318 ? 25.715 -1.021 -15.470 1.00 80.19 318 ARG A O 1
ATOM 2548 N N . ALA A 1 319 ? 25.947 -2.065 -17.455 1.00 85.00 319 ALA A N 1
ATOM 2549 C CA . ALA A 1 319 ? 25.519 -0.931 -18.266 1.00 85.00 319 ALA A CA 1
ATOM 2550 C C . ALA A 1 319 ? 24.057 -0.560 -17.970 1.00 85.00 319 ALA A C 1
ATOM 2552 O O . ALA A 1 319 ? 23.773 0.591 -17.645 1.00 85.00 319 ALA A O 1
ATOM 2553 N N . CYS A 1 320 ? 23.145 -1.538 -17.971 1.00 86.94 320 CYS A N 1
ATOM 2554 C CA . CYS A 1 320 ? 21.731 -1.322 -17.655 1.00 86.94 320 CYS A CA 1
ATOM 2555 C C . CYS A 1 320 ? 21.534 -0.776 -16.234 1.00 86.94 320 CYS A C 1
ATOM 2557 O O . CYS A 1 320 ? 20.807 0.198 -16.035 1.00 86.94 320 CYS A O 1
ATOM 2559 N N . MET A 1 321 ? 22.217 -1.360 -15.244 1.00 85.44 321 MET A N 1
ATOM 2560 C CA . MET A 1 321 ? 22.176 -0.905 -13.853 1.00 85.44 321 MET A CA 1
ATOM 2561 C C . MET A 1 321 ? 22.688 0.530 -13.703 1.00 85.44 321 MET A C 1
ATOM 2563 O O . MET A 1 321 ? 22.072 1.336 -13.002 1.00 85.44 321 MET A O 1
ATOM 2567 N N . LYS A 1 322 ? 23.804 0.860 -14.364 1.00 87.69 322 LYS A N 1
ATOM 2568 C CA . LYS A 1 322 ? 24.383 2.206 -14.375 1.00 87.69 322 LYS A CA 1
ATOM 2569 C C . LYS A 1 322 ? 23.400 3.210 -14.971 1.00 87.69 322 LYS A C 1
ATOM 2571 O O . LYS A 1 322 ? 23.091 4.200 -14.313 1.00 87.69 322 LYS A O 1
ATOM 2576 N N . THR A 1 323 ? 22.862 2.932 -16.157 1.00 89.25 323 THR A N 1
ATOM 2577 C CA . THR A 1 323 ? 21.893 3.807 -16.831 1.00 89.25 323 THR A CA 1
ATOM 2578 C C . THR A 1 323 ? 20.650 4.027 -15.971 1.00 89.25 323 THR A C 1
ATOM 2580 O O . THR A 1 323 ? 20.264 5.168 -15.728 1.00 89.25 323 THR A O 1
ATOM 2583 N N . ALA A 1 324 ? 20.070 2.965 -15.405 1.00 88.69 324 ALA A N 1
ATOM 2584 C CA . ALA A 1 324 ? 18.908 3.085 -14.524 1.00 88.69 324 ALA A CA 1
ATOM 2585 C C . ALA A 1 324 ? 19.220 3.853 -13.227 1.00 88.69 324 ALA A C 1
ATOM 2587 O O . ALA A 1 324 ? 18.390 4.620 -12.728 1.00 88.69 324 ALA A O 1
ATOM 2588 N N . ALA A 1 325 ? 20.419 3.674 -12.662 1.00 88.56 325 ALA A N 1
ATOM 2589 C CA . ALA A 1 325 ? 20.851 4.423 -11.492 1.00 88.56 325 ALA A CA 1
ATOM 2590 C C . ALA A 1 325 ? 21.001 5.918 -11.797 1.00 88.56 325 ALA A C 1
ATOM 2592 O O . ALA A 1 325 ? 20.519 6.719 -10.992 1.00 88.56 325 ALA A O 1
ATOM 2593 N N . LEU A 1 326 ? 21.619 6.268 -12.929 1.00 89.94 326 LEU A N 1
ATOM 2594 C CA . LEU A 1 326 ? 21.820 7.644 -13.386 1.00 89.94 326 LEU A CA 1
ATOM 2595 C C . LEU A 1 326 ? 20.501 8.343 -13.696 1.00 89.94 326 LEU A C 1
ATOM 2597 O O . LEU A 1 326 ? 20.265 9.432 -13.178 1.00 89.94 326 LEU A O 1
ATOM 2601 N N . GLU A 1 327 ? 19.601 7.687 -14.422 1.00 90.38 327 GLU A N 1
ATOM 2602 C CA . GLU A 1 327 ? 18.298 8.260 -14.756 1.00 90.38 327 GLU A CA 1
ATOM 2603 C C . GLU A 1 327 ? 17.465 8.514 -13.491 1.00 90.38 327 GLU A C 1
ATOM 2605 O O . GLU A 1 327 ? 16.881 9.582 -13.300 1.00 90.38 327 GLU A O 1
ATOM 2610 N N . ARG A 1 328 ? 17.500 7.582 -12.532 1.00 90.00 328 ARG A N 1
ATOM 2611 C CA . ARG A 1 328 ? 16.912 7.800 -11.204 1.00 90.00 328 ARG A CA 1
ATOM 2612 C C . ARG A 1 328 ? 17.578 8.964 -10.469 1.00 90.00 328 ARG A C 1
ATOM 2614 O O . ARG A 1 328 ? 16.887 9.724 -9.795 1.00 90.00 328 ARG A O 1
ATOM 2621 N N . TRP A 1 329 ? 18.905 9.080 -10.508 1.00 90.31 329 TRP A N 1
ATOM 2622 C CA . TRP A 1 329 ? 19.615 10.178 -9.846 1.00 90.31 329 TRP A CA 1
ATOM 2623 C C . TRP A 1 329 ? 19.247 11.527 -10.460 1.00 90.31 329 TRP A C 1
ATOM 2625 O O . TRP A 1 329 ? 19.012 12.463 -9.700 1.00 90.31 329 TRP A O 1
ATOM 2635 N N . ARG A 1 330 ? 19.103 11.600 -11.786 1.00 90.88 330 ARG A N 1
ATOM 2636 C CA . ARG A 1 330 ? 18.636 12.779 -12.521 1.00 90.88 330 ARG A CA 1
ATOM 2637 C C . ARG A 1 330 ? 17.209 13.161 -12.121 1.00 90.88 330 ARG A C 1
ATOM 2639 O O . ARG A 1 330 ? 16.997 14.273 -11.652 1.00 90.88 330 ARG A O 1
ATOM 2646 N N . ARG A 1 331 ? 16.257 12.217 -12.166 1.00 89.38 331 ARG A N 1
ATOM 2647 C CA . ARG A 1 331 ? 14.851 12.426 -11.736 1.00 89.38 331 ARG A CA 1
ATOM 2648 C C . ARG A 1 331 ? 14.717 12.846 -10.271 1.00 89.38 331 ARG A C 1
ATOM 2650 O O . ARG A 1 331 ? 13.779 13.528 -9.887 1.00 89.38 331 ARG A O 1
ATOM 2657 N N . LEU A 1 332 ? 15.643 12.414 -9.414 1.00 87.75 332 LEU A N 1
ATOM 2658 C CA . LEU A 1 332 ? 15.680 12.801 -7.999 1.00 87.75 332 LEU A CA 1
ATOM 2659 C C . LEU A 1 332 ? 16.513 14.063 -7.729 1.00 87.75 332 LEU A C 1
ATOM 2661 O O . LEU A 1 332 ? 16.697 14.426 -6.555 1.00 87.75 332 LEU A O 1
ATOM 2665 N N . GLU A 1 333 ? 17.017 14.706 -8.785 1.00 90.00 333 GLU A N 1
ATOM 2666 C CA . GLU A 1 333 ? 17.881 15.890 -8.753 1.00 90.00 333 GLU A CA 1
ATOM 2667 C C . GLU A 1 333 ? 19.123 15.668 -7.871 1.00 90.00 333 GLU A C 1
ATOM 2669 O O . GLU A 1 333 ? 19.581 16.559 -7.153 1.00 90.00 333 GLU A O 1
ATOM 2674 N N . LEU A 1 334 ? 19.616 14.428 -7.816 1.00 89.50 334 LEU A N 1
ATOM 2675 C CA . LEU A 1 334 ? 20.861 14.078 -7.130 1.00 89.50 334 LEU A CA 1
ATOM 2676 C C . LEU A 1 334 ? 22.076 14.462 -7.968 1.00 89.50 334 LEU A C 1
ATOM 2678 O O . LEU A 1 334 ? 23.117 14.771 -7.395 1.00 89.50 334 LEU A O 1
ATOM 2682 N N . ILE A 1 335 ? 21.911 14.441 -9.289 1.00 91.25 335 ILE A N 1
ATOM 2683 C CA . ILE A 1 335 ? 22.895 14.895 -10.263 1.00 91.25 335 ILE A CA 1
ATOM 2684 C C . ILE A 1 335 ? 22.252 15.883 -11.238 1.00 91.25 335 ILE A C 1
ATOM 2686 O O . ILE A 1 335 ? 21.036 15.828 -11.439 1.00 91.25 335 ILE A O 1
ATOM 2690 N N . ASP A 1 336 ? 23.050 16.781 -11.808 1.00 90.44 336 ASP A N 1
ATOM 2691 C CA . ASP A 1 336 ? 22.623 17.653 -12.907 1.00 90.44 336 ASP A CA 1
ATOM 2692 C C . ASP A 1 336 ? 22.860 17.001 -14.285 1.00 90.44 336 ASP A C 1
ATOM 2694 O O . ASP A 1 336 ? 23.255 15.836 -14.381 1.00 90.44 336 ASP A O 1
ATOM 2698 N N . LYS A 1 337 ? 22.530 17.727 -15.362 1.00 89.50 337 LYS A N 1
ATOM 2699 C CA . LYS A 1 337 ? 22.636 17.224 -16.739 1.00 89.50 337 LYS A CA 1
ATOM 2700 C C . LYS A 1 337 ? 24.094 16.991 -17.157 1.00 89.50 337 LYS A C 1
ATOM 2702 O O . LYS A 1 337 ? 24.379 15.948 -17.735 1.00 89.50 337 LYS A O 1
ATOM 2707 N N . GLU A 1 338 ? 24.991 17.921 -16.823 1.00 87.94 338 GLU A N 1
ATOM 2708 C CA . GLU A 1 338 ? 26.425 17.830 -17.141 1.00 87.94 338 GLU A CA 1
ATOM 2709 C C . GLU A 1 338 ? 27.040 16.587 -16.477 1.00 87.94 338 GLU A C 1
ATOM 2711 O O . GLU A 1 338 ? 27.698 15.771 -17.122 1.00 87.94 338 GLU A O 1
ATOM 2716 N N . GLU A 1 339 ? 26.758 16.387 -15.190 1.00 86.44 339 GLU A N 1
ATOM 2717 C CA . GLU A 1 339 ? 27.254 15.243 -14.426 1.00 86.44 339 GLU A CA 1
ATOM 2718 C C . GLU A 1 339 ? 26.621 13.929 -14.904 1.00 86.44 339 GLU A C 1
ATOM 2720 O O . GLU A 1 339 ? 27.305 12.909 -14.978 1.00 86.44 339 GLU A O 1
ATOM 2725 N N . HIS A 1 340 ? 25.339 13.929 -15.286 1.00 88.75 340 HIS A N 1
ATOM 2726 C CA . HIS A 1 340 ? 24.690 12.762 -15.891 1.00 88.75 340 HIS A CA 1
ATOM 2727 C C . HIS A 1 340 ? 25.402 12.300 -17.173 1.00 88.75 340 HIS A C 1
ATOM 2729 O O . HIS A 1 340 ? 25.684 11.107 -17.317 1.00 88.75 340 HIS A O 1
ATOM 2735 N N . GLU A 1 341 ? 25.724 13.228 -18.077 1.00 88.12 341 GLU A N 1
ATOM 2736 C CA . GLU A 1 341 ? 26.464 12.942 -19.312 1.00 88.12 341 GLU A CA 1
ATOM 2737 C C . GLU A 1 341 ? 27.885 12.434 -19.010 1.00 88.12 341 GLU A C 1
ATOM 2739 O O . GLU A 1 341 ? 28.300 11.400 -19.543 1.00 88.12 341 GLU A O 1
ATOM 2744 N N . TRP A 1 342 ? 28.594 13.074 -18.072 1.00 87.25 342 TRP A N 1
ATOM 2745 C CA . TRP A 1 342 ? 29.942 12.670 -17.657 1.00 87.25 342 TRP A CA 1
ATOM 2746 C C . TRP A 1 342 ? 29.990 11.273 -17.020 1.00 87.25 342 TRP A C 1
ATOM 2748 O O . TRP A 1 342 ? 30.844 10.440 -17.353 1.00 87.25 342 TRP A O 1
ATOM 2758 N N . TYR A 1 343 ? 29.055 10.965 -16.115 1.00 86.31 343 TYR A N 1
ATOM 2759 C CA . TYR A 1 343 ? 28.967 9.620 -15.556 1.00 86.31 343 TYR A CA 1
ATOM 2760 C C . TYR A 1 343 ? 28.622 8.605 -16.639 1.00 86.31 343 TYR A C 1
ATOM 2762 O O . TYR A 1 343 ? 29.124 7.486 -16.561 1.00 86.31 343 TYR A O 1
ATOM 2770 N N . GLY A 1 344 ? 27.809 8.966 -17.636 1.00 84.38 344 GLY A N 1
ATOM 2771 C CA . GLY A 1 344 ? 27.439 8.110 -18.765 1.00 84.38 344 GLY A CA 1
ATOM 2772 C C . GLY A 1 344 ? 28.651 7.550 -19.513 1.00 84.38 344 GLY A C 1
ATOM 2773 O O . GLY A 1 344 ? 28.725 6.339 -19.727 1.00 84.38 344 GLY A O 1
ATOM 2774 N N . THR A 1 345 ? 29.655 8.384 -19.781 1.00 85.44 345 THR A N 1
ATOM 2775 C CA . THR A 1 345 ? 30.875 8.006 -20.522 1.00 85.44 345 THR A CA 1
ATOM 2776 C C . THR A 1 345 ? 31.944 7.337 -19.650 1.00 85.44 345 THR A C 1
ATOM 2778 O O . THR A 1 345 ? 32.769 6.568 -20.138 1.00 85.44 345 THR A O 1
ATOM 2781 N N . THR A 1 346 ? 31.914 7.558 -18.335 1.00 83.00 346 THR A N 1
ATOM 2782 C CA . THR A 1 346 ? 32.965 7.081 -17.424 1.00 83.00 346 THR A CA 1
ATOM 2783 C C . THR A 1 346 ? 32.822 5.594 -17.057 1.00 83.00 346 THR A C 1
ATOM 2785 O O . THR A 1 346 ? 31.799 5.162 -16.517 1.00 83.00 346 THR A O 1
ATOM 2788 N N . TRP A 1 347 ? 33.875 4.792 -17.251 1.00 75.25 347 TRP A N 1
ATOM 2789 C CA . TRP A 1 347 ? 33.904 3.370 -16.851 1.00 75.25 347 TRP A CA 1
ATOM 2790 C C . TRP A 1 347 ? 34.027 3.164 -15.328 1.00 75.25 347 TRP A C 1
ATOM 2792 O O . TRP A 1 347 ? 33.588 2.153 -14.785 1.00 75.25 347 TRP A O 1
ATOM 2802 N N . ARG A 1 348 ? 34.548 4.167 -14.612 1.00 77.25 348 ARG A N 1
ATOM 2803 C CA . ARG A 1 348 ? 34.767 4.186 -13.153 1.00 77.25 348 ARG A CA 1
ATOM 2804 C C . ARG A 1 348 ? 33.527 4.542 -12.320 1.00 77.25 348 ARG A C 1
ATOM 2806 O O . ARG A 1 348 ? 33.658 5.074 -11.225 1.00 77.25 348 ARG A O 1
ATOM 2813 N N . PHE A 1 349 ? 32.314 4.265 -12.801 1.00 75.94 349 PHE A N 1
ATOM 2814 C CA . PHE A 1 349 ? 31.061 4.671 -12.139 1.00 75.94 349 PHE A CA 1
ATOM 2815 C C . PHE A 1 349 ? 30.996 4.293 -10.645 1.00 75.94 349 PHE A C 1
ATOM 2817 O O . PHE A 1 349 ? 30.651 5.128 -9.807 1.00 75.94 349 PHE A O 1
ATOM 2824 N N . ALA A 1 350 ? 31.387 3.061 -10.302 1.00 67.31 350 ALA A N 1
ATOM 2825 C CA . ALA A 1 350 ? 31.316 2.529 -8.939 1.00 67.31 350 ALA A CA 1
ATOM 2826 C C . ALA A 1 350 ? 32.330 3.153 -7.959 1.00 67.31 350 ALA A C 1
ATOM 2828 O O . ALA A 1 350 ? 32.134 3.078 -6.750 1.00 67.31 350 ALA A O 1
ATOM 2829 N N . THR A 1 351 ? 33.391 3.799 -8.451 1.00 71.81 351 THR A N 1
ATOM 2830 C CA . THR A 1 351 ? 34.407 4.455 -7.605 1.00 71.81 351 THR A CA 1
ATOM 2831 C C . THR A 1 351 ? 34.184 5.963 -7.493 1.00 71.81 351 THR A C 1
ATOM 2833 O O . THR A 1 351 ? 35.021 6.686 -6.957 1.00 71.81 351 THR A O 1
ATOM 2836 N N . THR A 1 352 ? 33.073 6.474 -8.025 1.00 76.38 352 THR A N 1
ATOM 2837 C CA . THR A 1 352 ? 32.761 7.903 -7.963 1.00 76.38 352 THR A CA 1
ATOM 2838 C C . THR A 1 352 ? 32.315 8.301 -6.561 1.00 76.38 352 THR A C 1
ATOM 2840 O O . THR A 1 352 ? 31.628 7.547 -5.868 1.00 76.38 352 THR A O 1
ATOM 2843 N N . ARG A 1 353 ? 32.652 9.528 -6.148 1.00 80.44 353 ARG A N 1
ATOM 2844 C CA . ARG A 1 353 ? 32.223 10.083 -4.852 1.00 80.44 353 ARG A CA 1
ATOM 2845 C C . ARG A 1 353 ? 30.701 10.034 -4.706 1.00 80.44 353 ARG A C 1
ATOM 2847 O O . ARG A 1 353 ? 30.204 9.605 -3.674 1.00 80.44 353 ARG A O 1
ATOM 2854 N N . THR A 1 354 ? 29.960 10.352 -5.766 1.00 79.50 354 THR A N 1
ATOM 2855 C CA . THR A 1 354 ? 28.491 10.274 -5.799 1.00 79.50 354 THR A CA 1
ATOM 2856 C C . THR A 1 354 ? 27.971 8.850 -5.553 1.00 79.50 354 THR A C 1
ATOM 2858 O O . THR A 1 354 ? 27.006 8.654 -4.805 1.00 79.50 354 THR A O 1
ATOM 2861 N N . PHE A 1 355 ? 28.616 7.826 -6.117 1.00 81.56 355 PHE A N 1
ATOM 2862 C CA . PHE A 1 355 ? 28.258 6.440 -5.826 1.00 81.56 355 PHE A CA 1
ATOM 2863 C C . PHE A 1 355 ? 28.560 6.072 -4.363 1.00 81.56 355 PHE A C 1
ATOM 2865 O O . PHE A 1 355 ? 27.656 5.610 -3.663 1.00 81.56 355 PHE A O 1
ATOM 2872 N N . LEU A 1 356 ? 29.776 6.366 -3.881 1.00 81.94 356 LEU A N 1
ATOM 2873 C CA . LEU A 1 356 ? 30.255 6.040 -2.529 1.00 81.94 356 LEU A CA 1
ATOM 2874 C C . LEU A 1 356 ? 29.470 6.749 -1.417 1.00 81.94 356 LEU A C 1
ATOM 2876 O O . LEU A 1 356 ? 28.991 6.101 -0.489 1.00 81.94 356 LEU A O 1
ATOM 2880 N N . CYS A 1 357 ? 29.226 8.058 -1.544 1.00 82.56 357 CYS A N 1
ATOM 2881 C CA . CYS A 1 357 ? 28.342 8.824 -0.650 1.00 82.56 357 CYS A CA 1
ATOM 2882 C C . CYS A 1 357 ? 26.933 8.229 -0.579 1.00 82.56 357 CYS A C 1
ATOM 2884 O O . CYS A 1 357 ? 26.168 8.453 0.354 1.00 82.56 357 CYS A O 1
ATOM 2886 N N . GLY A 1 358 ? 26.588 7.468 -1.602 1.00 75.81 358 GLY A N 1
ATOM 2887 C CA . GLY A 1 358 ? 25.355 6.758 -1.741 1.00 75.81 358 GLY A CA 1
ATOM 2888 C C . GLY A 1 358 ? 25.185 5.453 -0.991 1.00 75.81 358 GLY A C 1
ATOM 2889 O O . GLY A 1 358 ? 24.053 4.972 -0.912 1.00 75.81 358 GLY A O 1
ATOM 2890 N N . LEU A 1 359 ? 26.284 4.896 -0.488 1.00 77.69 359 LEU A N 1
ATOM 2891 C CA . LEU A 1 359 ? 26.275 3.757 0.425 1.00 77.69 359 LEU A CA 1
ATOM 2892 C C . LEU A 1 359 ? 25.771 4.179 1.810 1.00 77.69 359 LEU A C 1
ATOM 2894 O O . LEU A 1 359 ? 25.224 3.365 2.547 1.00 77.69 359 LEU A O 1
ATOM 2898 N N . LEU A 1 360 ? 25.885 5.471 2.138 1.00 77.44 360 LEU A N 1
ATOM 2899 C CA . LEU A 1 360 ? 25.343 6.025 3.369 1.00 77.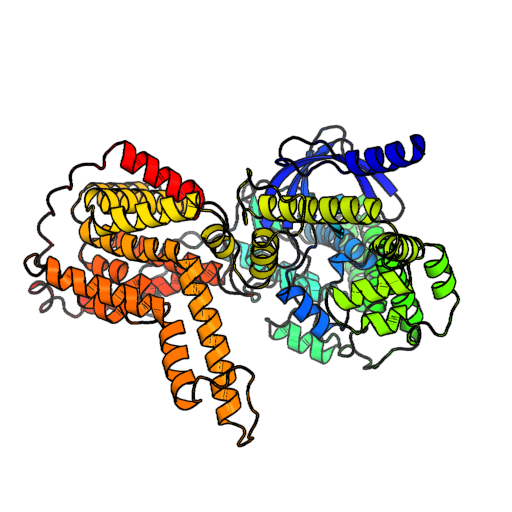44 360 LEU A CA 1
ATOM 2900 C C . LEU A 1 360 ? 23.807 6.071 3.295 1.00 77.44 360 LEU A C 1
ATOM 2902 O O . LEU A 1 360 ? 23.238 6.676 2.375 1.00 77.44 360 LEU A O 1
ATOM 2906 N N . PRO A 1 361 ? 23.100 5.455 4.255 1.00 72.38 361 PRO A N 1
ATOM 2907 C CA . PRO A 1 361 ? 21.651 5.364 4.199 1.00 72.38 361 PRO A CA 1
ATOM 2908 C C . PRO A 1 361 ? 20.967 6.718 4.457 1.00 72.38 361 PRO A C 1
ATOM 2910 O O . PRO A 1 361 ? 21.503 7.650 5.059 1.00 72.38 361 PRO A O 1
ATOM 2913 N N . GLY A 1 362 ? 19.710 6.814 4.018 1.00 75.62 362 GLY A N 1
ATOM 2914 C CA . GLY A 1 362 ? 18.784 7.854 4.468 1.00 75.62 362 GLY A CA 1
ATOM 2915 C C . GLY A 1 362 ? 18.931 9.231 3.805 1.00 75.62 362 GLY A C 1
ATOM 2916 O O . GLY A 1 362 ? 19.044 9.374 2.585 1.00 75.62 362 GLY A O 1
ATOM 2917 N N . SER A 1 363 ? 18.751 10.288 4.599 1.00 78.31 363 SER A N 1
ATOM 2918 C CA . SER A 1 363 ? 18.850 11.685 4.146 1.00 78.31 363 SER A CA 1
ATOM 2919 C C . SER A 1 363 ? 20.292 12.151 3.997 1.00 78.31 363 SER A C 1
ATOM 2921 O O . SER A 1 363 ? 20.562 12.934 3.092 1.00 78.31 363 SER A O 1
ATOM 2923 N N . PHE A 1 364 ? 21.202 11.649 4.833 1.00 78.94 364 PHE A N 1
ATOM 2924 C CA . PHE A 1 364 ? 22.602 12.063 4.836 1.00 78.94 364 PHE A CA 1
ATOM 2925 C C . PHE A 1 364 ? 23.323 11.665 3.542 1.00 78.94 364 PHE A C 1
ATOM 2927 O O . PHE A 1 364 ? 23.881 12.525 2.866 1.00 78.94 364 PHE A O 1
ATOM 2934 N N . GLY A 1 365 ? 23.195 10.410 3.097 1.00 83.56 365 GLY A N 1
ATOM 2935 C CA . GLY A 1 365 ? 23.769 9.997 1.811 1.00 83.56 365 GLY A CA 1
ATOM 2936 C C . GLY A 1 365 ? 23.174 10.740 0.610 1.00 83.56 365 GLY A C 1
ATOM 2937 O O . GLY A 1 365 ? 23.884 11.079 -0.331 1.00 83.56 365 GLY A O 1
ATOM 2938 N N . ARG A 1 366 ? 21.876 11.086 0.647 1.00 85.81 366 ARG A N 1
ATOM 2939 C CA . ARG A 1 366 ? 21.251 11.929 -0.394 1.00 85.81 366 ARG A CA 1
ATOM 2940 C C . ARG A 1 366 ? 21.805 13.351 -0.409 1.00 85.81 366 ARG A C 1
ATOM 2942 O O . ARG A 1 366 ? 22.000 13.895 -1.490 1.00 85.81 366 ARG A O 1
ATOM 2949 N N . PHE A 1 367 ? 22.037 13.935 0.764 1.00 87.19 367 PHE A N 1
ATOM 2950 C CA . PHE A 1 367 ? 22.665 15.246 0.901 1.00 87.19 367 PHE A CA 1
ATOM 2951 C C . PHE A 1 367 ? 24.075 15.239 0.301 1.00 87.19 367 PHE A C 1
ATOM 2953 O O . PHE A 1 367 ? 24.363 16.041 -0.583 1.00 87.19 367 PHE A O 1
ATOM 2960 N N . LEU A 1 368 ? 24.910 14.272 0.693 1.00 88.00 368 LEU A N 1
ATOM 2961 C CA . LEU A 1 368 ? 26.273 14.141 0.174 1.00 88.00 368 LEU A CA 1
ATOM 2962 C C . LEU A 1 368 ? 26.306 13.860 -1.334 1.00 88.00 368 LEU A C 1
ATOM 2964 O O . LEU A 1 368 ? 27.116 14.445 -2.047 1.00 88.00 368 LEU A O 1
ATOM 2968 N N . ARG A 1 369 ? 25.383 13.033 -1.845 1.00 88.25 369 ARG A N 1
ATOM 2969 C CA . ARG A 1 369 ? 25.213 12.814 -3.290 1.00 88.25 369 ARG A CA 1
ATOM 2970 C C . ARG A 1 369 ? 24.909 14.107 -4.039 1.00 88.25 369 ARG A C 1
ATOM 2972 O O . ARG A 1 369 ? 25.569 14.380 -5.030 1.00 88.25 369 ARG A O 1
ATOM 2979 N N . ARG A 1 370 ? 23.953 14.908 -3.554 1.00 89.81 370 ARG A N 1
ATOM 2980 C CA . ARG A 1 370 ? 23.607 16.204 -4.164 1.00 89.81 370 ARG A CA 1
ATOM 2981 C C . ARG A 1 370 ? 24.780 17.174 -4.130 1.00 89.81 370 ARG A C 1
ATOM 2983 O O . ARG A 1 370 ? 25.047 17.839 -5.121 1.00 89.81 370 ARG A O 1
ATOM 2990 N N . LEU A 1 371 ? 25.513 17.219 -3.020 1.00 89.25 371 LEU A N 1
ATOM 2991 C CA . LEU A 1 371 ? 26.713 18.044 -2.911 1.00 89.25 371 LEU A CA 1
ATOM 2992 C C . LEU A 1 371 ? 27.802 17.592 -3.900 1.00 89.25 371 LEU A C 1
ATOM 2994 O O . LEU A 1 371 ? 28.474 18.417 -4.510 1.00 89.25 371 LEU A O 1
ATOM 2998 N N . SER A 1 372 ? 27.960 16.286 -4.108 1.00 87.75 372 SER A N 1
ATOM 2999 C CA . SER A 1 372 ? 28.961 15.750 -5.033 1.00 87.75 372 SER A CA 1
ATOM 3000 C C . SER A 1 372 ? 28.558 15.830 -6.506 1.00 87.75 372 SER A C 1
ATOM 3002 O O . SER A 1 372 ? 29.446 15.961 -7.337 1.00 87.75 372 SER A O 1
ATOM 3004 N N . GLY A 1 373 ? 27.273 15.730 -6.844 1.00 86.50 373 GLY A N 1
ATOM 3005 C CA . GLY A 1 373 ? 26.832 15.517 -8.227 1.00 86.50 373 GLY A CA 1
ATOM 3006 C C . GLY A 1 373 ? 25.950 16.611 -8.826 1.00 86.50 373 GLY A C 1
ATOM 3007 O O . GLY A 1 373 ? 25.593 16.504 -9.990 1.00 86.50 373 GLY A O 1
ATOM 3008 N N . ASN A 1 374 ? 25.564 17.638 -8.063 1.00 91.50 374 ASN A N 1
ATOM 3009 C CA . ASN A 1 374 ? 24.701 18.716 -8.549 1.00 91.50 374 ASN A CA 1
ATOM 3010 C C . ASN A 1 374 ? 25.356 20.083 -8.298 1.00 91.50 374 ASN A C 1
ATOM 3012 O O . ASN A 1 374 ? 25.468 20.552 -7.159 1.00 91.50 374 ASN A O 1
ATOM 3016 N N . ARG A 1 375 ? 25.794 20.737 -9.376 1.00 89.25 375 ARG A N 1
ATOM 3017 C CA . ARG A 1 375 ? 26.501 22.021 -9.355 1.00 89.25 375 ARG A CA 1
ATOM 3018 C C . ARG A 1 375 ? 25.648 23.149 -8.788 1.00 89.25 375 ARG A C 1
ATOM 3020 O O . ARG A 1 375 ? 26.154 23.915 -7.967 1.00 89.25 375 ARG A O 1
ATOM 3027 N N . GLN A 1 376 ? 24.368 23.212 -9.153 1.00 89.81 376 GLN A N 1
ATOM 3028 C CA . GLN A 1 376 ? 23.439 24.198 -8.597 1.00 89.81 376 GLN A CA 1
ATOM 3029 C C . GLN A 1 376 ? 23.309 24.013 -7.082 1.00 89.81 376 GLN A C 1
ATOM 3031 O O . GLN A 1 376 ? 23.435 24.968 -6.321 1.00 89.81 376 GLN A O 1
ATOM 3036 N N . TYR A 1 377 ? 23.170 22.769 -6.621 1.00 89.62 377 TYR A N 1
ATOM 3037 C CA . TYR A 1 377 ? 23.073 22.469 -5.194 1.00 89.62 377 TYR A CA 1
ATOM 3038 C C . TYR A 1 377 ? 24.345 22.846 -4.418 1.00 89.62 377 TYR A C 1
ATOM 3040 O O . TYR A 1 377 ? 24.260 23.338 -3.289 1.00 89.62 377 TYR A O 1
ATOM 3048 N N . ARG A 1 378 ? 25.536 22.660 -5.009 1.00 91.44 378 ARG A N 1
ATOM 3049 C CA . ARG A 1 378 ? 26.807 23.139 -4.432 1.00 91.44 378 ARG A CA 1
ATOM 3050 C C . ARG A 1 378 ? 26.831 24.655 -4.288 1.00 91.44 378 ARG A C 1
ATOM 3052 O O . ARG A 1 378 ? 27.224 25.158 -3.236 1.00 91.44 378 ARG A O 1
ATOM 3059 N N . GLN A 1 379 ? 26.417 25.372 -5.331 1.00 91.88 379 GLN A N 1
ATOM 3060 C CA . GLN A 1 379 ? 26.350 26.831 -5.318 1.00 91.88 379 GLN A CA 1
ATOM 3061 C C . GLN A 1 379 ? 25.358 27.318 -4.262 1.00 91.88 379 GLN A C 1
ATOM 3063 O O . GLN A 1 379 ? 25.718 28.161 -3.445 1.00 91.88 379 GLN A O 1
ATOM 3068 N N . ASP A 1 380 ? 24.167 26.726 -4.196 1.00 90.50 380 ASP A N 1
ATOM 3069 C CA . ASP A 1 380 ? 23.156 27.050 -3.188 1.00 90.50 380 ASP A CA 1
ATOM 3070 C C . ASP A 1 380 ? 23.652 26.748 -1.766 1.00 90.50 380 ASP A C 1
ATOM 3072 O O . ASP A 1 380 ? 23.435 27.539 -0.851 1.00 90.50 380 ASP A O 1
ATOM 3076 N N . THR A 1 381 ? 24.389 25.650 -1.569 1.00 91.00 381 THR A N 1
ATOM 3077 C CA . THR A 1 381 ? 25.004 25.315 -0.271 1.00 91.00 381 THR A CA 1
ATOM 3078 C C . THR A 1 381 ? 26.090 26.325 0.109 1.00 91.00 381 THR A C 1
ATOM 3080 O O . THR A 1 381 ? 26.145 26.779 1.251 1.00 91.00 381 THR A O 1
ATOM 3083 N N . SER A 1 382 ? 26.933 26.733 -0.843 1.00 93.44 382 SER A N 1
ATOM 3084 C CA . SER A 1 382 ? 27.944 27.774 -0.624 1.00 93.44 382 SER A CA 1
ATOM 3085 C C . SER A 1 382 ? 27.297 29.119 -0.278 1.00 93.44 382 SER A C 1
ATOM 3087 O O . SER A 1 382 ? 27.699 29.775 0.687 1.00 93.44 382 SER A O 1
ATOM 3089 N N . ARG A 1 383 ? 26.235 29.495 -1.003 1.00 92.00 383 ARG A N 1
ATOM 3090 C CA . ARG A 1 383 ? 25.425 30.684 -0.719 1.00 92.00 383 ARG A CA 1
ATOM 3091 C C . ARG A 1 383 ? 24.770 30.602 0.652 1.00 92.00 383 ARG A C 1
ATOM 3093 O O . ARG A 1 383 ? 24.819 31.573 1.386 1.00 92.00 383 ARG A O 1
ATOM 3100 N N . PHE A 1 384 ? 24.244 29.453 1.061 1.00 92.44 384 PHE A N 1
ATOM 3101 C CA . PHE A 1 384 ? 23.672 29.272 2.400 1.00 92.44 384 PHE A CA 1
ATOM 3102 C C . PHE A 1 384 ? 24.670 29.576 3.531 1.00 92.44 384 PHE A C 1
ATOM 3104 O O . PHE A 1 384 ? 24.300 30.140 4.568 1.00 92.44 384 PHE A O 1
ATOM 3111 N N . LEU A 1 385 ? 25.946 29.233 3.338 1.00 92.56 385 LEU A N 1
ATOM 3112 C CA . LEU A 1 385 ? 27.000 29.532 4.307 1.00 92.56 385 LEU A CA 1
ATOM 3113 C C . LEU A 1 385 ? 27.394 31.019 4.289 1.00 92.56 385 LEU A C 1
ATOM 3115 O O . LEU A 1 385 ? 27.543 31.617 5.355 1.00 92.56 385 LEU A O 1
ATOM 3119 N N . ARG A 1 386 ? 27.520 31.621 3.100 1.00 94.31 386 ARG A N 1
ATOM 3120 C CA . ARG A 1 386 ? 28.077 32.975 2.908 1.00 94.31 386 ARG A CA 1
ATOM 3121 C C . ARG A 1 386 ? 27.047 34.109 2.975 1.00 94.31 386 ARG A C 1
ATOM 3123 O O . ARG A 1 386 ? 27.360 35.182 3.475 1.00 94.31 386 ARG A O 1
ATOM 3130 N N . ASP A 1 387 ? 25.828 33.879 2.503 1.00 95.56 387 ASP A N 1
ATOM 3131 C CA . ASP A 1 387 ? 24.769 34.878 2.339 1.00 95.56 387 ASP A CA 1
ATOM 3132 C C . ASP A 1 387 ? 23.689 34.713 3.425 1.00 95.56 387 ASP A C 1
ATOM 3134 O O . ASP A 1 387 ? 22.983 33.701 3.520 1.00 95.56 387 ASP A O 1
ATOM 3138 N N . ARG A 1 388 ? 23.568 35.736 4.281 1.00 92.94 388 ARG A N 1
ATOM 3139 C CA . ARG A 1 388 ? 22.626 35.753 5.408 1.00 92.94 388 ARG A CA 1
ATOM 3140 C C . ARG A 1 388 ? 21.171 35.843 4.951 1.00 92.94 388 ARG A C 1
ATOM 3142 O O . ARG A 1 388 ? 20.311 35.250 5.608 1.00 92.94 388 ARG A O 1
ATOM 3149 N N . GLU A 1 389 ? 20.883 36.579 3.883 1.00 92.69 389 GLU A N 1
ATOM 3150 C CA . GLU A 1 389 ? 19.522 36.741 3.367 1.00 92.69 389 GLU A CA 1
ATOM 3151 C C . GLU A 1 389 ? 19.053 35.454 2.707 1.00 92.69 389 GLU A C 1
ATOM 3153 O O . GLU A 1 389 ? 17.985 34.939 3.051 1.00 92.69 389 GLU A O 1
ATOM 3158 N N . PHE A 1 390 ? 19.906 34.860 1.869 1.00 91.38 390 PHE A N 1
ATOM 3159 C CA . PHE A 1 390 ? 19.639 33.553 1.280 1.00 91.38 390 PHE A CA 1
ATOM 3160 C C . PHE A 1 390 ? 19.430 32.485 2.358 1.00 91.38 390 PHE A C 1
ATOM 3162 O O . PHE A 1 390 ? 18.472 31.719 2.286 1.00 91.38 390 PHE A O 1
ATOM 3169 N N . ARG A 1 391 ? 20.261 32.461 3.412 1.00 92.50 391 ARG A N 1
ATOM 3170 C CA . ARG A 1 391 ? 20.087 31.535 4.543 1.00 92.50 391 ARG A CA 1
ATOM 3171 C C . ARG A 1 391 ? 18.741 31.712 5.245 1.00 92.50 391 ARG A C 1
ATOM 3173 O O . ARG A 1 391 ? 18.080 30.717 5.537 1.00 92.50 391 ARG A O 1
ATOM 3180 N N . ARG A 1 392 ? 18.322 32.951 5.523 1.00 90.94 392 ARG A N 1
ATOM 3181 C CA . ARG A 1 392 ? 17.015 33.237 6.144 1.00 90.94 392 ARG A CA 1
ATOM 3182 C C . ARG A 1 392 ? 15.865 32.781 5.250 1.00 90.94 392 ARG A C 1
ATOM 3184 O O . ARG A 1 392 ? 14.973 32.094 5.739 1.00 90.94 392 ARG A O 1
ATOM 3191 N N . ALA A 1 393 ? 15.919 33.099 3.958 1.00 90.25 393 ALA A N 1
ATOM 3192 C CA . ALA A 1 393 ? 14.912 32.684 2.986 1.00 90.25 393 ALA A CA 1
ATOM 3193 C C . ALA A 1 393 ? 14.845 31.153 2.847 1.00 90.25 393 ALA A C 1
ATOM 3195 O O . ALA A 1 393 ? 13.760 30.577 2.891 1.00 90.25 393 ALA A O 1
ATOM 3196 N N . ALA A 1 394 ? 15.994 30.477 2.765 1.00 88.62 394 ALA A N 1
ATOM 3197 C CA . ALA A 1 394 ? 16.079 29.021 2.673 1.00 88.62 394 ALA A CA 1
ATOM 3198 C C . ALA A 1 394 ? 15.548 28.324 3.935 1.00 88.62 394 ALA A C 1
ATOM 3200 O O . ALA A 1 394 ? 14.825 27.331 3.834 1.00 88.62 394 ALA A O 1
ATOM 3201 N N . ILE A 1 395 ? 15.862 28.851 5.127 1.00 91.62 395 ILE A N 1
ATOM 3202 C CA . ILE A 1 395 ? 15.305 28.349 6.389 1.00 91.62 395 ILE A CA 1
ATOM 3203 C C . ILE A 1 395 ? 13.789 28.544 6.412 1.00 91.62 395 ILE A C 1
ATOM 3205 O O . ILE A 1 395 ? 13.087 27.578 6.694 1.00 91.62 395 ILE A O 1
ATOM 3209 N N . ALA A 1 396 ? 13.287 29.736 6.077 1.00 89.44 396 ALA A N 1
ATOM 3210 C CA . ALA A 1 396 ? 11.854 30.022 6.059 1.00 89.44 396 ALA A CA 1
ATOM 3211 C C . ALA A 1 396 ? 11.098 29.124 5.066 1.00 89.44 396 ALA A C 1
ATOM 3213 O O . ALA A 1 396 ? 10.044 28.582 5.399 1.00 89.44 396 ALA A O 1
ATOM 3214 N N . ALA A 1 397 ? 11.666 28.890 3.879 1.00 87.88 397 ALA A N 1
ATOM 3215 C CA . ALA A 1 397 ? 11.113 27.969 2.891 1.00 87.88 397 ALA A CA 1
ATOM 3216 C C . ALA A 1 397 ? 11.106 26.517 3.402 1.00 87.88 397 ALA A C 1
ATOM 3218 O O . ALA A 1 397 ? 10.105 25.811 3.274 1.00 87.88 397 ALA A O 1
ATOM 3219 N N . TYR A 1 398 ? 12.195 26.065 4.035 1.00 88.31 398 TYR A N 1
ATOM 3220 C CA . TYR A 1 398 ? 12.277 24.721 4.608 1.00 88.31 398 TYR A CA 1
ATOM 3221 C C . TYR A 1 398 ? 11.296 24.520 5.770 1.00 88.31 398 TYR A C 1
ATOM 3223 O O . TYR A 1 398 ? 10.592 23.504 5.811 1.00 88.31 398 TYR A O 1
A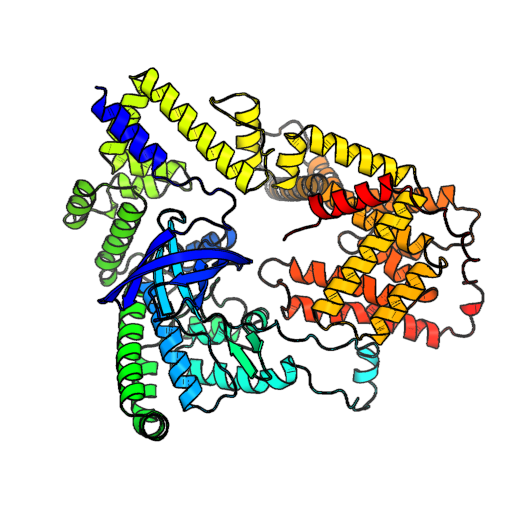TOM 3231 N N . THR A 1 399 ? 11.229 25.463 6.714 1.00 91.88 399 THR A N 1
ATOM 3232 C CA . THR A 1 399 ? 10.321 25.382 7.864 1.00 91.88 399 THR A CA 1
ATOM 3233 C C . THR A 1 399 ? 8.873 25.491 7.414 1.00 91.88 399 THR A C 1
ATOM 3235 O O . THR A 1 399 ? 8.057 24.694 7.871 1.00 91.88 399 THR A O 1
ATOM 3238 N N . GLY A 1 400 ? 8.573 26.377 6.459 1.00 88.94 400 GLY A N 1
ATOM 3239 C CA . GLY A 1 400 ? 7.261 26.513 5.829 1.00 88.94 400 GLY A CA 1
ATOM 3240 C C . GLY A 1 400 ? 6.816 25.226 5.136 1.00 88.94 400 GLY A C 1
ATOM 3241 O O . GLY A 1 400 ? 5.755 24.697 5.454 1.00 88.94 400 GLY A O 1
ATOM 3242 N N . GLY A 1 401 ? 7.660 24.636 4.284 1.00 86.19 401 GLY A N 1
ATOM 3243 C CA . GLY A 1 401 ? 7.344 23.378 3.596 1.00 86.19 401 GLY A CA 1
ATOM 3244 C C . GLY A 1 401 ? 7.202 22.177 4.541 1.00 86.19 401 GLY A C 1
ATOM 3245 O O . GLY A 1 401 ? 6.348 21.310 4.343 1.00 86.19 401 GLY A O 1
ATOM 3246 N N . LYS A 1 402 ? 8.006 22.107 5.612 1.00 88.38 402 LYS A N 1
ATOM 3247 C CA . LYS A 1 402 ? 7.847 21.084 6.662 1.00 88.38 402 LYS A CA 1
ATOM 3248 C C . LYS A 1 402 ? 6.568 21.277 7.464 1.00 88.38 402 LYS A C 1
ATOM 3250 O O . LYS A 1 402 ? 5.895 20.291 7.747 1.00 88.38 402 LYS A O 1
ATOM 3255 N N . CYS A 1 403 ? 6.255 22.520 7.811 1.00 88.94 403 CYS A N 1
ATOM 3256 C CA . CYS A 1 403 ? 5.037 22.902 8.504 1.00 88.94 403 CYS A CA 1
ATOM 3257 C C . CYS A 1 403 ? 3.807 22.498 7.686 1.00 88.94 403 CYS A C 1
ATOM 3259 O O . CYS A 1 403 ? 2.958 21.776 8.196 1.00 88.94 403 CYS A O 1
ATOM 3261 N N . GLU A 1 404 ? 3.787 22.834 6.398 1.00 83.19 404 GLU A N 1
ATOM 3262 C CA . GLU A 1 404 ? 2.731 22.444 5.464 1.00 83.19 404 GLU A CA 1
ATOM 3263 C C . GLU A 1 404 ? 2.573 20.922 5.393 1.00 83.19 404 GLU A C 1
ATOM 3265 O O . GLU A 1 404 ? 1.492 20.377 5.602 1.00 83.19 404 GLU A O 1
ATOM 3270 N N . LYS A 1 405 ? 3.685 20.195 5.242 1.00 82.75 405 LYS A N 1
ATOM 3271 C CA . LYS A 1 405 ? 3.663 18.730 5.262 1.00 82.75 405 LYS A CA 1
ATOM 3272 C C . LYS A 1 405 ? 3.118 18.164 6.576 1.00 82.75 405 LYS A C 1
ATOM 3274 O O . LYS A 1 405 ? 2.422 17.151 6.566 1.00 82.75 405 LYS A O 1
ATOM 3279 N N . TRP A 1 406 ? 3.458 18.757 7.718 1.00 86.50 406 TRP A N 1
ATOM 3280 C CA . TRP A 1 406 ? 2.920 18.328 9.008 1.00 86.50 406 TRP A CA 1
ATOM 3281 C C . TRP A 1 406 ? 1.435 18.665 9.157 1.00 86.50 406 TRP A C 1
ATOM 3283 O O . TRP A 1 406 ? 0.726 17.846 9.737 1.00 86.50 406 TRP A O 1
ATOM 3293 N N . ARG A 1 407 ? 0.952 19.785 8.603 1.00 83.31 407 ARG A N 1
ATOM 3294 C CA . ARG A 1 407 ? -0.481 20.128 8.539 1.00 83.31 407 ARG A CA 1
ATOM 3295 C C . ARG A 1 407 ? -1.255 19.130 7.681 1.00 83.31 407 ARG A C 1
ATOM 3297 O O . ARG A 1 407 ? -2.202 18.520 8.164 1.00 83.31 407 ARG A O 1
ATOM 3304 N N . GLN A 1 408 ? -0.745 18.800 6.496 1.00 75.38 408 GLN A N 1
ATOM 3305 C CA . GLN A 1 408 ? -1.306 17.746 5.635 1.00 75.38 408 GLN A CA 1
ATOM 3306 C C . GLN A 1 408 ? -1.348 16.379 6.329 1.00 75.38 408 GLN A C 1
ATOM 3308 O O . GLN A 1 408 ? -2.305 15.621 6.199 1.00 75.38 408 GLN A O 1
ATOM 3313 N N . GLN A 1 409 ? -0.313 16.063 7.111 1.00 77.38 409 GLN A N 1
ATOM 3314 C CA . GLN A 1 409 ? -0.266 14.849 7.926 1.00 77.38 409 GLN A CA 1
ATOM 3315 C C . GLN A 1 409 ? -1.077 14.956 9.225 1.00 77.38 409 GLN A C 1
ATOM 3317 O O . GLN A 1 409 ? -1.053 14.010 10.006 1.00 77.38 409 GLN A O 1
ATOM 3322 N N . ARG A 1 410 ? -1.741 16.088 9.491 1.00 80.25 410 ARG A N 1
ATOM 3323 C CA . ARG A 1 410 ? -2.468 16.412 10.731 1.00 80.25 410 ARG A CA 1
ATOM 3324 C C . ARG A 1 410 ? -1.633 16.263 12.010 1.00 80.25 410 ARG A C 1
ATOM 3326 O O . ARG A 1 410 ? -2.160 16.025 13.093 1.00 80.25 410 ARG A O 1
ATOM 3333 N N . ARG A 1 411 ? -0.311 16.422 11.902 1.00 83.75 411 ARG A N 1
ATOM 3334 C CA . ARG A 1 411 ? 0.649 16.366 13.019 1.00 83.75 411 ARG A CA 1
ATOM 3335 C C . ARG A 1 411 ? 0.662 17.641 13.859 1.00 83.75 411 ARG A C 1
ATOM 3337 O O . ARG A 1 411 ? 0.997 17.575 15.035 1.00 83.75 411 ARG A O 1
ATOM 3344 N N . ILE A 1 412 ? 0.322 18.782 13.265 1.00 88.00 412 ILE A N 1
ATOM 3345 C CA . ILE A 1 412 ? 0.243 20.101 13.916 1.00 88.00 412 ILE A CA 1
ATOM 3346 C C . ILE A 1 412 ? -1.054 20.800 13.504 1.00 88.00 412 ILE A C 1
ATOM 3348 O O . ILE A 1 412 ? -1.653 20.379 12.514 1.00 88.00 412 ILE A O 1
ATOM 3352 N N . ALA A 1 413 ? -1.482 21.821 14.252 1.00 85.38 413 ALA A N 1
ATOM 3353 C CA . ALA A 1 413 ? -2.691 22.591 13.950 1.00 85.38 413 ALA A CA 1
ATOM 3354 C C . ALA A 1 413 ? -2.576 23.386 12.649 1.00 85.38 413 ALA A C 1
ATOM 3356 O O . ALA A 1 413 ? -1.486 23.836 12.293 1.00 85.38 413 ALA A O 1
ATOM 3357 N N . ASP A 1 414 ? -3.710 23.586 11.974 1.00 83.44 414 ASP A N 1
ATOM 3358 C CA . ASP A 1 414 ? -3.764 24.301 10.694 1.00 83.44 414 ASP A CA 1
ATOM 3359 C C . ASP A 1 414 ? -3.357 25.775 10.847 1.00 83.44 414 ASP A C 1
ATOM 3361 O O . ASP A 1 414 ? -2.741 26.353 9.954 1.00 83.44 414 ASP A O 1
ATOM 3365 N N . SER A 1 415 ? -3.576 26.340 12.037 1.00 83.56 415 SER A N 1
ATOM 3366 C CA . SER A 1 415 ? -3.122 27.675 12.441 1.00 83.56 415 SER A CA 1
ATOM 3367 C C . SER A 1 415 ? -1.621 27.764 12.749 1.00 83.56 415 SER A C 1
ATOM 3369 O O . SER A 1 415 ? -1.070 28.860 12.833 1.00 83.56 415 SER A O 1
ATOM 3371 N N . THR A 1 416 ? -0.925 26.637 12.938 1.00 84.81 416 THR A N 1
ATOM 3372 C CA . THR A 1 416 ? 0.497 26.651 13.306 1.00 84.81 416 THR A CA 1
ATOM 3373 C C . THR A 1 416 ? 1.357 26.960 12.086 1.00 84.81 416 THR A C 1
ATOM 3375 O O . THR A 1 416 ? 1.315 26.237 11.088 1.00 84.81 416 THR A O 1
ATOM 3378 N N . GLN A 1 417 ? 2.203 27.988 12.190 1.00 87.56 417 GLN A N 1
ATOM 3379 C CA . GLN A 1 417 ? 3.183 28.350 11.167 1.00 87.56 417 GLN A CA 1
ATOM 3380 C C . GLN A 1 417 ? 4.587 28.502 11.756 1.00 87.56 417 GLN A C 1
ATOM 3382 O O . GLN A 1 417 ? 4.775 29.049 12.841 1.00 87.56 417 GLN A O 1
ATOM 3387 N N . PHE A 1 418 ? 5.589 28.020 11.018 1.00 88.31 418 PHE A N 1
ATOM 3388 C CA . PHE A 1 418 ? 6.997 28.154 11.380 1.00 88.31 418 PHE A CA 1
ATOM 3389 C C . PHE A 1 418 ? 7.750 28.877 10.262 1.00 88.31 418 PHE A C 1
ATOM 3391 O O . PHE A 1 418 ? 7.935 28.325 9.178 1.00 88.31 418 PHE A O 1
ATOM 3398 N N . THR A 1 419 ? 8.224 30.091 10.539 1.00 85.31 419 THR A N 1
ATOM 3399 C CA . THR A 1 419 ? 9.077 30.884 9.631 1.00 85.31 419 THR A CA 1
ATOM 3400 C C . THR A 1 419 ? 10.568 30.764 9.963 1.00 85.31 419 THR A C 1
ATOM 3402 O O . THR A 1 419 ? 11.418 31.240 9.215 1.00 85.31 419 THR A O 1
ATOM 3405 N N . SER A 1 420 ? 10.904 30.124 11.087 1.00 90.19 420 SER A N 1
ATOM 3406 C CA . SER A 1 420 ? 12.274 29.896 11.547 1.00 90.19 420 SER A CA 1
ATOM 3407 C C . SER A 1 420 ? 12.391 28.605 12.369 1.00 90.19 420 SER A C 1
ATOM 3409 O O . SER A 1 420 ? 11.391 27.981 12.737 1.00 90.19 420 SER A O 1
ATOM 3411 N N . ILE A 1 421 ? 13.628 28.176 12.645 1.00 90.94 421 ILE A N 1
ATOM 3412 C CA . ILE A 1 421 ? 13.928 26.992 13.466 1.00 90.94 421 ILE A CA 1
ATOM 3413 C C . ILE A 1 421 ? 13.771 27.370 14.945 1.00 90.94 421 ILE A C 1
ATOM 3415 O O . ILE A 1 421 ? 14.728 27.728 15.626 1.00 90.94 421 ILE A O 1
ATOM 3419 N N . THR A 1 422 ? 12.538 27.319 15.443 1.00 91.94 422 THR A N 1
ATOM 3420 C CA . THR A 1 422 ? 12.218 27.538 16.861 1.00 91.94 422 THR A CA 1
ATOM 3421 C C . THR A 1 422 ? 12.354 26.248 17.678 1.00 91.94 422 THR A C 1
ATOM 3423 O O . THR A 1 422 ? 12.410 25.145 17.130 1.00 91.94 422 THR A O 1
ATOM 3426 N N . ARG A 1 423 ? 12.337 26.349 19.016 1.00 89.44 423 ARG A N 1
ATOM 3427 C CA . ARG A 1 423 ? 12.309 25.167 19.905 1.00 89.44 423 ARG A CA 1
ATOM 3428 C C . ARG A 1 423 ? 11.123 24.245 19.597 1.00 89.44 423 ARG A C 1
ATOM 3430 O O . ARG A 1 423 ? 11.294 23.035 19.503 1.00 89.44 423 ARG A O 1
ATOM 3437 N N . LEU A 1 424 ? 9.937 24.816 19.372 1.00 87.31 424 LEU A N 1
ATOM 3438 C CA . LEU A 1 424 ? 8.736 24.050 19.031 1.00 87.31 424 LEU A CA 1
ATOM 3439 C C . LEU A 1 424 ? 8.854 23.373 17.657 1.00 87.31 424 LEU A C 1
ATOM 3441 O O . LEU A 1 424 ? 8.393 22.240 17.495 1.00 87.31 424 LEU A O 1
ATOM 3445 N N . PHE A 1 425 ? 9.513 24.025 16.690 1.00 90.88 425 PHE A N 1
ATOM 3446 C CA . PHE A 1 425 ? 9.835 23.408 15.405 1.00 90.88 425 PHE A CA 1
ATOM 3447 C C . PHE A 1 425 ? 10.768 22.207 15.584 1.00 90.88 425 PHE A C 1
ATOM 3449 O O . PHE A 1 425 ? 10.496 21.155 15.018 1.00 90.88 425 PHE A O 1
ATOM 3456 N N . LEU A 1 426 ? 11.830 22.325 16.390 1.00 90.44 426 LEU A N 1
ATOM 3457 C CA . LEU A 1 426 ? 12.768 21.224 16.652 1.00 90.44 426 LEU A CA 1
ATOM 3458 C C . LEU A 1 426 ? 12.095 20.043 17.362 1.00 90.44 426 LEU A C 1
ATOM 3460 O O . LEU A 1 426 ? 12.294 18.898 16.959 1.00 90.44 426 LEU A O 1
ATOM 3464 N N . ILE A 1 427 ? 11.245 20.315 18.357 1.00 87.94 427 ILE A N 1
ATOM 3465 C CA . ILE A 1 427 ? 10.435 19.289 19.031 1.00 87.94 427 ILE A CA 1
ATOM 3466 C C . ILE A 1 427 ? 9.520 18.593 18.018 1.00 87.94 427 ILE A C 1
ATOM 3468 O O . ILE A 1 427 ? 9.529 17.369 17.910 1.00 87.94 427 ILE A O 1
ATOM 3472 N N . SER A 1 428 ? 8.776 19.364 17.220 1.00 88.38 428 SER A N 1
ATOM 3473 C CA . SER A 1 428 ? 7.899 18.830 16.169 1.00 88.38 428 SER A CA 1
ATOM 3474 C C . SER A 1 428 ? 8.679 18.041 15.116 1.00 88.38 428 SER A C 1
ATOM 3476 O O . SER A 1 428 ? 8.209 17.019 14.617 1.00 88.38 428 SER A O 1
ATOM 3478 N N . TRP A 1 429 ? 9.893 18.484 14.795 1.00 89.69 429 TRP A N 1
ATOM 3479 C CA . TRP A 1 429 ? 10.779 17.816 13.857 1.00 89.69 429 TRP A CA 1
ATOM 3480 C C . TRP A 1 429 ? 11.217 16.458 14.382 1.00 89.69 429 TRP A C 1
ATOM 3482 O O . TRP A 1 429 ? 11.031 15.467 13.675 1.00 89.69 429 TRP A O 1
ATOM 3492 N N . LEU A 1 430 ? 11.703 16.392 15.621 1.00 85.62 430 LEU A N 1
ATOM 3493 C CA . LEU A 1 430 ? 12.103 15.147 16.269 1.00 85.62 430 LEU A CA 1
ATOM 3494 C C . LEU A 1 430 ? 10.918 14.176 16.373 1.00 85.62 430 LEU A C 1
ATOM 3496 O O . LEU A 1 430 ? 10.996 13.045 15.890 1.00 85.62 430 LEU A O 1
ATOM 3500 N N . LEU A 1 431 ? 9.785 14.656 16.898 1.00 83.69 431 LEU A N 1
ATOM 3501 C CA . LEU A 1 431 ? 8.549 13.882 17.028 1.00 83.69 431 LEU A CA 1
ATOM 3502 C C . LEU A 1 431 ? 8.036 13.369 15.680 1.00 83.69 431 LEU A C 1
ATOM 3504 O O . LEU A 1 431 ? 7.446 12.290 15.626 1.00 83.69 431 LEU A O 1
ATOM 3508 N N . SER A 1 432 ? 8.290 14.078 14.577 1.00 83.12 432 SER A N 1
ATOM 3509 C CA . SER A 1 432 ? 7.864 13.614 13.255 1.00 83.12 432 SER A CA 1
ATOM 3510 C C . SER A 1 432 ? 8.551 12.325 12.796 1.00 83.12 432 SER A C 1
ATOM 3512 O O . SER A 1 432 ? 7.990 11.610 11.961 1.00 83.12 432 SER A O 1
ATOM 3514 N N . TYR A 1 433 ? 9.724 12.009 13.356 1.00 76.31 433 TYR A N 1
ATOM 3515 C CA . TYR A 1 433 ? 10.454 10.769 13.088 1.00 76.31 433 TYR A CA 1
ATOM 3516 C C . TYR A 1 433 ? 10.230 9.703 14.157 1.00 76.31 433 TYR A C 1
ATOM 3518 O O . TYR A 1 433 ? 10.164 8.525 13.817 1.00 76.31 433 TYR A O 1
ATOM 3526 N N . THR A 1 434 ? 10.119 10.100 15.425 1.00 72.94 434 THR A N 1
ATOM 3527 C CA . THR A 1 434 ? 10.095 9.159 16.556 1.00 72.94 434 THR A CA 1
ATOM 3528 C C . THR A 1 434 ? 8.692 8.785 17.015 1.00 72.94 434 THR A C 1
ATOM 3530 O O . THR A 1 434 ? 8.520 7.762 17.672 1.00 72.94 434 THR A O 1
ATOM 3533 N N . SER A 1 435 ? 7.677 9.584 16.678 1.00 72.81 435 SER A N 1
ATOM 3534 C CA . SER A 1 435 ? 6.331 9.430 17.229 1.00 72.81 435 SER A CA 1
ATOM 3535 C C . SER A 1 435 ? 5.246 9.271 16.162 1.00 72.81 435 SER A C 1
ATOM 3537 O O . SER A 1 435 ? 5.360 9.715 15.007 1.00 72.81 435 SER A O 1
ATOM 3539 N N . SER A 1 436 ? 4.143 8.643 16.575 1.00 76.69 436 SER A N 1
ATOM 3540 C CA . SER A 1 436 ? 2.923 8.579 15.770 1.00 76.69 436 SER A CA 1
ATOM 3541 C C . SER A 1 436 ? 2.357 9.983 15.518 1.00 76.69 436 SER A C 1
ATOM 3543 O O . SER A 1 436 ? 2.564 10.903 16.308 1.00 76.69 436 SER A O 1
ATOM 3545 N N . VAL A 1 437 ? 1.604 10.148 14.426 1.00 79.62 437 VAL A N 1
ATOM 3546 C CA . VAL A 1 437 ? 0.932 11.418 14.087 1.00 79.62 437 VAL A CA 1
ATOM 3547 C C . VAL A 1 437 ? 0.101 11.938 15.260 1.00 79.62 437 VAL A C 1
ATOM 3549 O O . VAL A 1 437 ? 0.212 13.104 15.632 1.00 79.62 437 VAL A O 1
ATOM 3552 N N . LYS A 1 438 ? -0.680 11.043 15.877 1.00 78.00 438 LYS A N 1
ATOM 3553 C CA . LYS A 1 438 ? -1.552 11.366 17.008 1.00 78.00 438 LYS A CA 1
ATOM 3554 C C . LYS A 1 438 ? -0.755 11.786 18.246 1.00 78.00 438 LYS A C 1
ATOM 3556 O O . LYS A 1 438 ? -1.164 12.719 18.925 1.00 78.00 438 LYS A O 1
ATOM 3561 N N . LEU A 1 439 ? 0.389 11.146 18.520 1.00 79.31 439 LEU A N 1
ATOM 3562 C CA . LEU A 1 439 ? 1.219 11.504 19.676 1.00 79.31 439 LEU A CA 1
ATOM 3563 C C . LEU A 1 439 ? 1.871 12.871 19.472 1.00 79.31 439 LEU A C 1
ATOM 3565 O O . LEU A 1 439 ? 1.853 13.693 20.381 1.00 79.31 439 LEU A O 1
ATOM 3569 N N . GLN A 1 440 ? 2.396 13.142 18.275 1.00 85.62 440 GLN A N 1
ATOM 3570 C CA . GLN A 1 440 ? 2.929 14.465 17.974 1.00 85.62 440 GLN A CA 1
ATOM 3571 C C . GLN A 1 440 ? 1.853 15.542 18.121 1.00 85.62 440 GLN A C 1
ATOM 3573 O O . GLN A 1 440 ? 2.102 16.549 18.781 1.00 85.62 440 GLN A O 1
ATOM 3578 N N . ARG A 1 441 ? 0.660 15.317 17.551 1.00 84.81 441 ARG A N 1
ATOM 3579 C CA . ARG A 1 441 ? -0.447 16.272 17.653 1.00 84.81 441 ARG A CA 1
ATOM 3580 C C . ARG A 1 441 ? -0.826 16.513 19.110 1.00 84.81 441 ARG A C 1
ATOM 3582 O O . ARG A 1 441 ? -0.930 17.662 19.509 1.00 84.81 441 ARG A O 1
ATOM 3589 N N . PHE A 1 442 ? -0.927 15.455 19.912 1.00 83.31 442 PHE A N 1
ATOM 3590 C CA . PHE A 1 442 ? -1.168 15.565 21.348 1.00 83.31 442 PHE A CA 1
ATOM 3591 C C . PHE A 1 442 ? -0.069 16.350 22.077 1.00 83.31 442 PHE A C 1
ATOM 3593 O O . PHE A 1 442 ? -0.368 17.176 22.921 1.00 83.31 442 PHE A O 1
ATOM 3600 N N . LEU A 1 443 ? 1.214 16.147 21.778 1.00 83.19 443 LEU A N 1
ATOM 3601 C CA . LEU A 1 443 ? 2.286 16.845 22.501 1.00 83.19 443 LEU A CA 1
ATOM 3602 C C . LEU A 1 443 ? 2.415 18.326 22.114 1.00 83.19 443 LEU A C 1
ATOM 3604 O O . LEU A 1 443 ? 2.799 19.147 22.950 1.00 83.19 443 LEU A O 1
ATOM 3608 N N . VAL A 1 444 ? 2.114 18.661 20.858 1.00 85.19 444 VAL A N 1
ATOM 3609 C CA . VAL A 1 444 ? 2.331 20.000 20.290 1.00 85.19 444 VAL A CA 1
ATOM 3610 C C . VAL A 1 444 ? 1.094 20.891 20.421 1.00 85.19 444 VAL A C 1
ATOM 3612 O O . VAL A 1 444 ? 1.233 22.086 20.676 1.00 85.19 444 VAL A O 1
ATOM 3615 N N . ASP A 1 445 ? -0.109 20.335 20.282 1.00 85.44 445 ASP A N 1
ATOM 3616 C CA . ASP A 1 445 ? -1.353 21.100 20.250 1.00 85.44 445 ASP A CA 1
ATOM 3617 C C . ASP A 1 445 ? -2.006 21.197 21.640 1.00 85.44 445 ASP A C 1
ATOM 3619 O O . ASP A 1 445 ? -2.346 20.200 22.280 1.00 85.44 445 ASP A O 1
ATOM 3623 N N . ARG A 1 446 ? -2.174 22.429 22.134 1.00 84.25 446 ARG A N 1
ATOM 3624 C CA . ARG A 1 446 ? -2.807 22.703 23.432 1.00 84.25 446 ARG A CA 1
ATOM 3625 C C . ARG A 1 446 ? -4.306 22.421 23.422 1.00 84.25 446 ARG A C 1
ATOM 3627 O O . ARG A 1 446 ? -4.801 21.926 24.430 1.00 84.25 446 ARG A O 1
ATOM 3634 N N . GLU A 1 447 ? -4.990 22.698 22.318 1.00 84.94 447 GLU A N 1
ATOM 3635 C CA . GLU A 1 447 ? -6.436 22.506 22.191 1.00 84.94 447 GLU A CA 1
ATOM 3636 C C . GLU A 1 447 ? -6.768 21.012 22.250 1.00 84.94 447 GLU A C 1
ATOM 3638 O O . GLU A 1 447 ? -7.528 20.580 23.110 1.00 84.94 447 GLU A O 1
ATOM 3643 N N . VAL A 1 448 ? -6.061 20.200 21.456 1.00 82.06 448 VAL A N 1
ATOM 3644 C CA . VAL A 1 448 ? -6.215 18.733 21.452 1.00 82.06 448 VAL A CA 1
ATOM 3645 C C . VAL A 1 448 ? -5.939 18.128 22.831 1.00 82.06 448 VAL A C 1
ATOM 3647 O O . VAL A 1 448 ? -6.651 17.222 23.260 1.00 82.06 448 VAL A O 1
ATOM 3650 N N . ARG A 1 449 ? -4.935 18.621 23.573 1.00 84.38 449 ARG A N 1
ATOM 3651 C CA . ARG A 1 449 ? -4.716 18.173 24.963 1.00 84.38 449 ARG A CA 1
ATOM 3652 C C . ARG A 1 449 ? -5.857 18.561 25.887 1.00 84.38 449 ARG A C 1
ATOM 3654 O O . ARG A 1 449 ? -6.224 17.760 26.743 1.00 84.38 449 ARG A O 1
ATOM 3661 N N . GLY A 1 450 ? -6.373 19.779 25.740 1.00 84.44 450 GLY A N 1
ATOM 3662 C CA . GLY A 1 450 ? -7.522 20.269 26.490 1.00 84.44 450 GLY A CA 1
ATOM 3663 C C . GLY A 1 450 ? -8.735 19.374 26.271 1.00 84.44 450 GLY A C 1
ATOM 3664 O O . GLY A 1 450 ? -9.267 18.839 27.237 1.00 84.44 450 GLY A O 1
ATOM 3665 N N . GLU A 1 451 ? -9.085 19.125 25.010 1.00 83.31 451 GLU A N 1
ATOM 3666 C CA . GLU A 1 451 ? -10.187 18.249 24.602 1.00 83.31 451 GLU A CA 1
ATOM 3667 C C . GLU A 1 451 ? -10.023 16.824 25.125 1.00 83.31 451 GLU A C 1
ATOM 3669 O O . GLU A 1 451 ? -10.948 16.289 25.727 1.00 83.31 451 GLU A O 1
ATOM 3674 N N . MET A 1 452 ? -8.845 16.209 24.962 1.00 78.25 452 MET A N 1
ATOM 3675 C CA . MET A 1 452 ? -8.608 14.846 25.453 1.00 78.25 452 MET A CA 1
ATOM 3676 C C . MET A 1 452 ? -8.680 14.767 26.978 1.00 78.25 452 MET A C 1
ATOM 3678 O O . MET A 1 452 ? -9.195 13.789 27.514 1.00 78.25 452 MET A O 1
ATOM 3682 N N . ARG A 1 453 ? -8.200 15.790 27.693 1.00 82.19 453 ARG A N 1
ATOM 3683 C CA . ARG A 1 453 ? -8.327 15.868 29.152 1.00 82.19 453 ARG A CA 1
ATOM 3684 C C . ARG A 1 453 ? -9.790 16.012 29.569 1.00 82.19 453 ARG A C 1
ATOM 3686 O O . ARG A 1 453 ? -10.213 15.301 30.474 1.00 82.19 453 ARG A O 1
ATOM 3693 N N . THR A 1 454 ? -10.551 16.879 28.903 1.00 84.62 454 THR A N 1
ATOM 3694 C CA . THR A 1 454 ? -11.992 17.045 29.137 1.00 84.62 454 THR A CA 1
ATOM 3695 C C . THR A 1 454 ? -12.742 15.749 28.849 1.00 84.62 454 THR A C 1
ATOM 3697 O O . THR A 1 454 ? -13.542 15.323 29.674 1.00 84.62 454 THR A O 1
ATOM 3700 N N . ALA A 1 455 ? -12.433 15.072 27.741 1.00 79.75 455 ALA A N 1
ATOM 3701 C CA . ALA A 1 455 ? -13.003 13.777 27.392 1.00 79.75 455 ALA A CA 1
ATOM 3702 C C . ALA A 1 455 ? -12.693 12.722 28.458 1.00 79.75 455 ALA A C 1
ATOM 3704 O O . ALA A 1 455 ? -13.614 12.087 28.955 1.00 79.75 455 ALA A O 1
ATOM 3705 N N . CYS A 1 456 ? -11.430 12.573 28.873 1.00 78.12 456 CYS A N 1
ATOM 3706 C CA . CYS A 1 456 ? -11.051 11.649 29.944 1.00 78.12 456 CYS A CA 1
ATOM 3707 C C . CYS A 1 456 ? -11.773 11.964 31.259 1.00 78.12 456 CYS A C 1
ATOM 3709 O O . CYS A 1 456 ? -12.243 11.048 31.925 1.00 78.12 456 CYS A O 1
ATOM 3711 N N . TRP A 1 457 ? -11.877 13.244 31.629 1.00 82.06 457 TRP A N 1
ATOM 3712 C CA . TRP A 1 457 ? -12.561 13.653 32.852 1.00 82.06 457 TRP A CA 1
ATOM 3713 C C . TRP A 1 457 ? -14.062 13.356 32.783 1.00 82.06 457 TRP A C 1
ATOM 3715 O O . TRP A 1 457 ? -14.578 12.680 33.667 1.00 82.06 457 TRP A O 1
ATOM 3725 N N . ARG A 1 458 ? -14.752 13.767 31.708 1.00 82.00 458 ARG A N 1
ATOM 3726 C CA . ARG A 1 458 ? -16.188 13.493 31.510 1.00 82.00 458 ARG A CA 1
ATOM 3727 C C . ARG A 1 458 ? -16.457 11.993 31.469 1.00 82.00 458 ARG A C 1
ATOM 3729 O O . ARG A 1 458 ? -17.402 11.521 32.089 1.00 82.00 458 ARG A O 1
ATOM 3736 N N . PHE A 1 459 ? -15.573 11.231 30.829 1.00 76.06 459 PHE A N 1
ATOM 3737 C CA . PHE A 1 459 ? -15.669 9.779 30.775 1.00 76.06 459 PHE A CA 1
ATOM 3738 C C . PHE A 1 459 ? -15.414 9.109 32.130 1.00 76.06 459 PHE A C 1
ATOM 3740 O O . PHE A 1 459 ? -15.908 8.013 32.346 1.00 76.06 459 PHE A O 1
ATOM 3747 N N . LEU A 1 460 ? -14.678 9.718 33.061 1.00 76.12 460 LEU A N 1
ATOM 3748 C CA . LEU A 1 460 ? -14.521 9.190 34.423 1.00 76.12 460 LEU A CA 1
ATOM 3749 C C . LEU A 1 460 ? -15.663 9.626 35.352 1.00 76.12 460 LEU A C 1
ATOM 3751 O O . LEU A 1 460 ? -16.062 8.849 36.215 1.00 76.12 460 LEU A O 1
ATOM 3755 N N . ALA A 1 461 ? -16.187 10.838 35.163 1.00 79.00 461 ALA A N 1
ATOM 3756 C CA . ALA A 1 461 ? -17.100 11.488 36.100 1.00 79.00 461 ALA A CA 1
ATOM 3757 C C . ALA A 1 461 ? -18.596 11.352 35.753 1.00 79.00 461 ALA A C 1
ATOM 3759 O O . ALA A 1 461 ? -19.419 11.425 36.658 1.00 79.00 461 ALA A O 1
ATOM 3760 N N . SER A 1 462 ? -18.968 11.160 34.480 1.00 81.69 462 SER A N 1
ATOM 3761 C CA . SER A 1 462 ? -20.370 11.193 34.030 1.00 81.69 462 SER A CA 1
ATOM 3762 C C . SER A 1 462 ? -20.853 9.843 33.492 1.00 81.69 462 SER A C 1
ATOM 3764 O O . SER A 1 462 ? -20.329 9.329 32.504 1.00 81.69 462 SER A O 1
ATOM 3766 N N . GLU A 1 463 ? -21.886 9.261 34.118 1.00 77.50 463 GLU A N 1
ATOM 3767 C CA . GLU A 1 463 ? -22.510 8.020 33.631 1.00 77.50 463 GLU A CA 1
ATOM 3768 C C . GLU A 1 463 ? -23.330 8.244 32.346 1.00 77.50 463 GLU A C 1
ATOM 3770 O O . GLU A 1 463 ? -23.332 7.372 31.473 1.00 77.50 463 GLU A O 1
ATOM 3775 N N . SER A 1 464 ? -23.967 9.412 32.186 1.00 80.06 464 SER A N 1
ATOM 3776 C CA . SER A 1 464 ? -24.730 9.761 30.977 1.00 80.06 464 SER A CA 1
ATOM 3777 C C . SER A 1 464 ? -23.811 9.922 29.765 1.00 80.06 464 SER A C 1
ATOM 3779 O O . SER A 1 464 ? -24.088 9.362 28.705 1.00 80.06 464 SER A O 1
ATOM 3781 N N . PHE A 1 465 ? -22.655 10.573 29.943 1.00 81.94 465 PHE A N 1
ATOM 3782 C CA . PHE A 1 465 ? -21.637 10.709 28.897 1.00 81.94 465 PHE A CA 1
ATOM 3783 C C . PHE A 1 465 ? -21.114 9.349 28.430 1.00 81.94 465 PHE A C 1
ATOM 3785 O O . PHE A 1 465 ? -20.996 9.094 27.232 1.00 81.94 465 PHE A O 1
ATOM 3792 N N . GLN A 1 466 ? -20.803 8.453 29.374 1.00 80.19 466 GLN A N 1
ATOM 3793 C CA . GLN A 1 466 ? -20.314 7.117 29.039 1.00 80.19 466 GLN A CA 1
ATOM 3794 C C . GLN A 1 466 ? -21.375 6.307 28.276 1.00 80.19 466 GLN A C 1
ATOM 3796 O O . GLN A 1 466 ? -21.026 5.587 27.343 1.00 80.19 466 GLN A O 1
ATOM 3801 N N . THR A 1 467 ? -22.649 6.426 28.661 1.00 79.62 467 THR A N 1
ATOM 3802 C CA . THR A 1 467 ? -23.766 5.721 28.015 1.00 79.62 467 THR A CA 1
ATOM 3803 C C . THR A 1 467 ? -23.979 6.212 26.588 1.00 79.62 467 THR A C 1
ATOM 3805 O O . THR A 1 467 ? -24.033 5.399 25.668 1.00 79.62 467 THR A O 1
ATOM 3808 N N . GLU A 1 468 ? -24.014 7.527 26.379 1.00 82.94 468 GLU A N 1
ATOM 3809 C CA . GLU A 1 468 ? -24.217 8.111 25.052 1.00 82.94 468 GLU A CA 1
ATOM 3810 C C . GLU A 1 468 ? -23.043 7.819 24.110 1.00 82.94 468 GLU A C 1
ATOM 3812 O O . GLU A 1 468 ? -23.234 7.383 22.974 1.00 82.94 468 GLU A O 1
ATOM 3817 N N . TYR A 1 469 ? -21.807 7.931 24.611 1.00 82.00 469 TYR A N 1
ATOM 3818 C CA . TYR A 1 469 ? -20.615 7.555 23.850 1.00 82.00 469 TYR A CA 1
ATOM 3819 C C . TYR A 1 469 ? -20.664 6.089 23.414 1.00 82.00 469 TYR A C 1
ATOM 3821 O O . TYR A 1 469 ? -20.314 5.751 22.280 1.00 82.00 469 TYR A O 1
ATOM 3829 N N . ALA A 1 470 ? -21.115 5.209 24.307 1.00 80.44 470 ALA A N 1
ATOM 3830 C CA . ALA A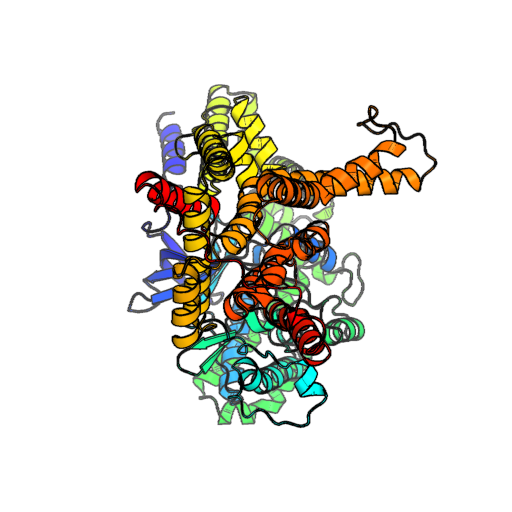 1 470 ? -21.226 3.794 24.022 1.00 80.44 470 ALA A CA 1
ATOM 3831 C C . ALA A 1 470 ? -22.314 3.489 22.980 1.00 80.44 470 ALA A C 1
ATOM 3833 O O . ALA A 1 470 ? -22.060 2.704 22.066 1.00 80.44 470 ALA A O 1
ATOM 3834 N N . LYS A 1 471 ? -23.480 4.145 23.056 1.00 84.12 471 LYS A N 1
ATOM 3835 C CA . LYS A 1 471 ? -24.543 4.038 22.043 1.00 84.12 471 LYS A CA 1
ATOM 3836 C C . LYS A 1 471 ? -24.042 4.451 20.663 1.00 84.12 471 LYS A C 1
ATOM 3838 O O . LYS A 1 471 ? -24.131 3.662 19.723 1.00 84.12 471 LYS A O 1
ATOM 3843 N N . ILE A 1 472 ? -23.431 5.633 20.558 1.00 83.62 472 ILE A N 1
ATOM 3844 C CA . ILE A 1 472 ? -22.888 6.143 19.292 1.00 83.62 472 ILE A CA 1
ATOM 3845 C C . ILE A 1 472 ? -21.811 5.196 18.747 1.00 83.62 472 ILE A C 1
ATOM 3847 O O . ILE A 1 472 ? -21.822 4.875 17.559 1.00 83.62 472 ILE A O 1
ATOM 3851 N N . PHE A 1 473 ? -20.922 4.669 19.599 1.00 83.00 473 PHE A N 1
ATOM 3852 C CA . PHE A 1 473 ? -19.926 3.677 19.180 1.00 83.00 473 PHE A CA 1
ATOM 3853 C C . PHE A 1 473 ? -20.575 2.439 18.538 1.00 83.00 473 PHE A C 1
ATOM 3855 O O . PHE A 1 473 ? -20.183 2.031 17.441 1.00 83.00 473 PHE A O 1
ATOM 3862 N N . VAL A 1 474 ? -21.567 1.841 19.211 1.00 84.25 474 VAL A N 1
ATOM 3863 C CA . VAL A 1 474 ? -22.261 0.640 18.722 1.00 84.25 474 VAL A CA 1
ATOM 3864 C C . VAL A 1 474 ? -23.011 0.950 17.429 1.00 84.25 474 VAL A C 1
ATOM 3866 O O . VAL A 1 474 ? -22.861 0.218 16.455 1.00 84.25 474 VAL A O 1
ATOM 3869 N N . PHE A 1 475 ? -23.754 2.055 17.376 1.00 87.31 475 PHE A N 1
ATOM 3870 C CA . PHE A 1 475 ? -24.518 2.448 16.194 1.00 87.31 475 PHE A CA 1
ATOM 3871 C C . PHE A 1 475 ? -23.630 2.711 14.983 1.00 87.31 475 PHE A C 1
ATOM 3873 O O . PHE A 1 475 ? -23.966 2.269 13.889 1.00 87.31 475 PHE A O 1
ATOM 3880 N N . ARG A 1 476 ? -22.462 3.340 15.158 1.00 85.38 476 ARG A N 1
ATOM 3881 C CA . ARG A 1 476 ? -21.489 3.506 14.066 1.00 85.38 476 ARG A CA 1
ATOM 3882 C C . ARG A 1 476 ? -20.932 2.169 13.592 1.00 85.38 476 ARG A C 1
ATOM 3884 O O . ARG A 1 476 ? -20.774 1.976 12.389 1.00 85.38 476 ARG A O 1
ATOM 3891 N N . ALA A 1 477 ? -20.649 1.248 14.513 1.00 84.31 477 ALA A N 1
ATOM 3892 C CA . ALA A 1 477 ? -20.206 -0.096 14.161 1.00 84.31 477 ALA A CA 1
ATOM 3893 C C . ALA A 1 477 ? -21.286 -0.863 13.381 1.00 84.31 477 ALA A C 1
ATOM 3895 O O . ALA A 1 477 ? -20.947 -1.535 12.407 1.00 84.31 477 ALA A O 1
ATOM 3896 N N . VAL A 1 478 ? -22.557 -0.750 13.787 1.00 86.69 478 VAL A N 1
ATOM 3897 C CA . VAL A 1 478 ? -23.709 -1.340 13.087 1.00 86.69 478 VAL A CA 1
ATOM 3898 C C . VAL A 1 478 ? -23.814 -0.744 11.690 1.00 86.69 478 VAL A C 1
ATOM 3900 O O . VAL A 1 478 ? -23.739 -1.490 10.725 1.00 86.69 478 VAL A O 1
ATOM 3903 N N . THR A 1 479 ? -23.834 0.586 11.561 1.00 86.62 479 THR A N 1
ATOM 3904 C CA . THR A 1 479 ? -23.891 1.269 10.261 1.00 86.62 479 THR A CA 1
ATOM 3905 C C . THR A 1 479 ? -22.738 0.864 9.336 1.00 86.62 479 THR A C 1
ATOM 3907 O O . THR A 1 479 ? -22.955 0.653 8.146 1.00 86.62 479 THR A O 1
ATOM 3910 N N . GLU A 1 480 ? -21.510 0.723 9.850 1.00 82.50 480 GLU A N 1
ATOM 3911 C CA . GLU A 1 480 ? -20.369 0.248 9.054 1.00 82.50 480 GLU A CA 1
ATOM 3912 C C . GLU A 1 480 ? -20.573 -1.191 8.563 1.00 82.50 480 GLU A C 1
ATOM 3914 O O . GLU A 1 480 ? -20.300 -1.495 7.404 1.00 82.50 480 GLU A O 1
ATOM 3919 N N . TRP A 1 481 ? -21.053 -2.079 9.434 1.00 81.44 481 TRP A N 1
ATOM 3920 C CA . TRP A 1 481 ? -21.298 -3.475 9.084 1.00 81.44 481 TRP A CA 1
ATOM 3921 C C . TRP A 1 481 ? -22.488 -3.635 8.132 1.00 81.44 481 TRP A C 1
ATOM 3923 O O . TRP A 1 481 ? -22.393 -4.447 7.214 1.00 81.44 481 TRP A O 1
ATOM 3933 N N . THR A 1 482 ? -23.548 -2.839 8.283 1.00 81.75 482 THR A N 1
ATOM 3934 C CA . THR A 1 482 ? -24.663 -2.757 7.329 1.00 81.75 482 THR A CA 1
ATOM 3935 C C . THR A 1 482 ? -24.170 -2.264 5.970 1.00 81.75 482 THR A C 1
ATOM 3937 O O . THR A 1 482 ? -24.442 -2.897 4.953 1.00 81.75 482 THR A O 1
ATOM 3940 N N . ALA A 1 483 ? -23.379 -1.184 5.933 1.00 78.06 483 ALA A N 1
ATOM 3941 C CA . ALA A 1 483 ? -22.823 -0.646 4.688 1.00 78.06 483 ALA A CA 1
ATOM 3942 C C . ALA A 1 483 ? -21.893 -1.644 3.974 1.00 78.06 483 ALA A C 1
ATOM 3944 O O . ALA A 1 483 ? -21.837 -1.678 2.746 1.00 78.06 483 ALA A O 1
ATOM 3945 N N . ASP A 1 484 ? -21.191 -2.482 4.739 1.00 71.44 484 ASP A N 1
ATOM 3946 C CA . ASP A 1 484 ? -20.363 -3.571 4.219 1.00 71.44 484 ASP A CA 1
ATOM 3947 C C . ASP A 1 484 ? -21.172 -4.836 3.854 1.00 71.44 484 ASP A C 1
ATOM 3949 O O . ASP A 1 484 ? -20.577 -5.833 3.437 1.00 71.44 484 ASP A O 1
ATOM 3953 N N . GLY A 1 485 ? -22.500 -4.830 4.030 1.00 71.25 485 GLY A N 1
ATOM 3954 C CA . GLY A 1 485 ? -23.386 -5.969 3.766 1.00 71.25 485 GLY A CA 1
ATOM 3955 C C . GLY A 1 485 ? -23.159 -7.165 4.698 1.00 71.25 485 GLY A C 1
ATOM 3956 O O . GLY A 1 485 ? -23.371 -8.306 4.298 1.00 71.25 485 GLY A O 1
ATOM 3957 N N . ARG A 1 486 ? -22.655 -6.926 5.915 1.00 73.75 486 ARG A N 1
ATOM 3958 C CA . ARG A 1 486 ? -22.331 -7.961 6.918 1.00 73.75 486 ARG A CA 1
ATOM 3959 C C . ARG A 1 486 ? -23.445 -8.205 7.935 1.00 73.75 486 ARG A C 1
ATOM 3961 O O . ARG A 1 486 ? -23.369 -9.193 8.663 1.00 73.75 486 ARG A O 1
ATOM 3968 N N . LEU A 1 487 ? -24.410 -7.294 8.022 1.00 75.31 487 LEU A N 1
ATOM 3969 C CA . LEU A 1 487 ? -25.607 -7.398 8.855 1.00 75.31 487 LEU A CA 1
ATOM 3970 C C . LEU A 1 487 ? -26.840 -7.412 7.956 1.00 75.31 487 LEU A C 1
ATOM 3972 O O . LEU A 1 487 ? -26.878 -6.691 6.956 1.00 75.31 487 LEU A O 1
ATOM 3976 N N . THR A 1 488 ? -27.827 -8.229 8.316 1.00 75.06 488 THR A N 1
ATOM 3977 C CA . THR A 1 488 ? -29.156 -8.165 7.703 1.00 75.06 488 THR A CA 1
ATOM 3978 C C . THR A 1 488 ? -29.931 -6.962 8.259 1.00 75.06 488 THR A C 1
ATOM 3980 O O . THR A 1 488 ? -29.622 -6.505 9.367 1.00 75.06 488 THR A O 1
ATOM 3983 N N . PRO A 1 489 ? -30.921 -6.419 7.526 1.00 77.50 489 PRO A N 1
ATOM 3984 C CA . PRO A 1 489 ? -31.798 -5.377 8.060 1.00 77.50 489 PRO A CA 1
ATOM 3985 C C . PRO A 1 489 ? -32.464 -5.793 9.380 1.00 77.50 489 PRO A C 1
ATOM 3987 O O . PRO A 1 489 ? -32.588 -4.985 10.299 1.00 77.50 489 PRO A O 1
ATOM 3990 N N . GLU A 1 490 ? -32.826 -7.070 9.507 1.00 75.94 490 GLU A N 1
ATOM 3991 C CA . GLU A 1 490 ? -33.408 -7.645 10.716 1.00 75.94 490 GLU A CA 1
ATOM 3992 C C . GLU A 1 490 ? -32.412 -7.606 11.888 1.00 75.94 490 GLU A C 1
ATOM 3994 O O . GLU A 1 490 ? -32.742 -7.082 12.954 1.00 75.94 490 GLU A O 1
ATOM 3999 N N . ASP A 1 491 ? -31.169 -8.062 11.684 1.00 77.88 491 ASP A N 1
ATOM 4000 C CA . ASP A 1 491 ? -30.119 -8.018 12.714 1.00 77.88 491 ASP A CA 1
ATOM 4001 C C . ASP A 1 491 ? -29.806 -6.583 13.153 1.00 77.88 491 ASP A C 1
ATOM 4003 O O . ASP A 1 491 ? -29.576 -6.322 14.334 1.00 77.88 491 ASP A O 1
ATOM 4007 N N . GLU A 1 492 ? -29.797 -5.633 12.213 1.00 82.00 492 GLU A N 1
ATOM 4008 C CA . GLU A 1 492 ? -29.596 -4.221 12.525 1.00 82.00 492 GLU A CA 1
ATOM 4009 C C . GLU A 1 492 ? -30.693 -3.694 13.455 1.00 82.00 492 GLU A C 1
ATOM 4011 O O . GLU A 1 492 ? -30.377 -3.093 14.486 1.00 82.00 492 GLU A O 1
ATOM 4016 N N . THR A 1 493 ? -31.965 -3.931 13.119 1.00 85.19 493 THR A N 1
ATOM 4017 C CA . THR A 1 493 ? -33.088 -3.471 13.951 1.00 85.19 493 THR A CA 1
ATOM 4018 C C . THR A 1 493 ? -33.045 -4.084 15.348 1.00 85.19 493 THR A C 1
ATOM 4020 O O . THR A 1 493 ? -33.202 -3.362 16.333 1.00 85.19 493 THR A O 1
ATOM 4023 N N . LEU A 1 494 ? -32.726 -5.378 15.447 1.00 82.56 494 LEU A N 1
ATOM 4024 C CA . LEU A 1 494 ? -32.603 -6.086 16.717 1.00 82.56 494 LEU A CA 1
ATOM 4025 C C . LEU A 1 494 ? -31.450 -5.544 17.572 1.00 82.56 494 LEU A C 1
ATOM 4027 O O . LEU A 1 494 ? -31.623 -5.279 18.760 1.00 82.56 494 LEU A O 1
ATOM 4031 N N . ILE A 1 495 ? -30.260 -5.356 16.993 1.00 83.25 495 ILE A N 1
ATOM 4032 C CA . ILE A 1 495 ? -29.108 -4.828 17.736 1.00 83.25 495 ILE A CA 1
ATOM 4033 C C . ILE A 1 495 ? -29.399 -3.404 18.223 1.00 83.25 495 ILE A C 1
ATOM 4035 O O . ILE A 1 495 ? -29.049 -3.067 19.356 1.00 83.25 495 ILE A O 1
ATOM 4039 N N . ARG A 1 496 ? -30.048 -2.572 17.398 1.00 86.56 496 ARG A N 1
ATOM 4040 C CA . ARG A 1 496 ? -30.409 -1.200 17.774 1.00 86.56 496 ARG A CA 1
ATOM 4041 C C . ARG A 1 496 ? -31.415 -1.168 18.921 1.00 86.56 496 ARG A C 1
ATOM 4043 O O . ARG A 1 496 ? -31.142 -0.492 19.912 1.00 86.56 496 ARG A O 1
ATOM 4050 N N . SER A 1 497 ? -32.491 -1.953 18.847 1.00 84.19 497 SER A N 1
ATOM 4051 C CA . SER A 1 497 ? -33.503 -1.988 19.909 1.00 84.19 497 SER A CA 1
ATOM 4052 C C . SER A 1 497 ? -32.906 -2.441 21.246 1.00 84.19 497 SER A C 1
ATOM 4054 O O . SER A 1 497 ? -33.122 -1.805 22.272 1.00 84.19 497 SER A O 1
ATOM 4056 N N . ARG A 1 498 ? -32.028 -3.457 21.243 1.00 82.06 498 ARG A N 1
ATOM 4057 C CA . ARG A 1 498 ? -31.355 -3.947 22.463 1.00 82.06 498 ARG A CA 1
ATOM 4058 C C . ARG A 1 498 ? -30.461 -2.913 23.144 1.00 82.06 498 ARG A C 1
ATOM 4060 O O . ARG A 1 498 ? -30.263 -2.975 24.357 1.00 82.06 498 ARG A O 1
ATOM 4067 N N . VAL A 1 499 ? -29.880 -1.992 22.379 1.00 82.50 499 VAL A N 1
ATOM 4068 C CA . VAL A 1 499 ? -29.070 -0.888 22.916 1.00 82.50 499 VAL A CA 1
ATOM 4069 C C . VAL A 1 499 ? -29.965 0.199 23.526 1.00 82.50 499 VAL A C 1
ATOM 4071 O O . VAL A 1 499 ? -29.576 0.837 24.509 1.00 82.50 499 VAL A O 1
ATOM 4074 N N . GLU A 1 500 ? -31.162 0.395 22.974 1.00 82.38 500 GLU A N 1
ATOM 4075 C CA . GLU A 1 500 ? -32.153 1.367 23.448 1.00 82.38 500 GLU A CA 1
ATOM 4076 C C . GLU A 1 500 ? -32.906 0.889 24.697 1.00 82.38 500 GLU A C 1
ATOM 4078 O O . GLU A 1 500 ? -33.114 1.696 25.603 1.00 82.38 500 GLU A O 1
ATOM 4083 N N . ASP A 1 501 ? -33.176 -0.418 24.814 1.00 73.44 501 ASP A N 1
ATOM 4084 C CA . ASP A 1 501 ? -33.891 -1.077 25.925 1.00 73.44 501 ASP A CA 1
ATOM 4085 C C . ASP A 1 501 ? -33.258 -0.865 27.322 1.00 73.44 501 ASP A C 1
ATOM 4087 O O . ASP A 1 501 ? -33.823 -1.258 28.342 1.00 73.44 501 ASP A O 1
ATOM 4091 N N . GLY A 1 502 ? -32.056 -0.286 27.413 1.00 67.44 502 GLY A N 1
ATOM 4092 C CA . GLY A 1 502 ? -31.429 0.139 28.672 1.00 67.44 502 GLY A CA 1
ATOM 4093 C C . GLY A 1 502 ? -30.837 -0.983 29.538 1.00 67.44 502 GLY A C 1
ATOM 4094 O O . GLY A 1 502 ? -29.868 -0.762 30.263 1.00 67.44 502 GLY A O 1
ATOM 4095 N N . SER A 1 503 ? -31.343 -2.208 29.402 1.00 65.62 503 SER A N 1
ATOM 4096 C CA . SER A 1 503 ? -30.968 -3.389 30.196 1.00 65.62 503 SER A CA 1
ATOM 4097 C C . SER A 1 503 ? -29.475 -3.755 30.140 1.00 65.62 503 SER A C 1
ATOM 4099 O O . SER A 1 503 ? -28.946 -4.338 31.085 1.00 65.62 503 SER A O 1
ATOM 4101 N N . MET A 1 504 ? -28.771 -3.366 29.072 1.00 69.75 504 MET A N 1
ATOM 4102 C CA . MET A 1 504 ? -27.351 -3.676 28.849 1.00 69.75 504 MET A CA 1
ATOM 4103 C C . MET A 1 504 ? -26.422 -2.465 28.995 1.00 69.75 504 MET A C 1
ATOM 4105 O O . MET A 1 504 ? -25.228 -2.572 28.695 1.00 69.75 504 MET A O 1
ATOM 4109 N N . GLN A 1 505 ? -26.936 -1.318 29.461 1.00 73.06 505 GLN A N 1
ATOM 4110 C CA . GLN A 1 505 ? -26.168 -0.070 29.522 1.00 73.06 505 GLN A CA 1
ATOM 4111 C C . GLN A 1 505 ? -24.866 -0.233 30.306 1.00 73.06 505 GLN A C 1
ATOM 4113 O O . GLN A 1 505 ? -23.834 0.223 29.831 1.00 73.06 505 GLN A O 1
ATOM 4118 N N . GLU A 1 506 ? -24.859 -0.952 31.432 1.00 74.88 506 GLU A N 1
ATOM 4119 C CA . GLU A 1 506 ? -23.638 -1.127 32.230 1.00 74.88 506 GLU A CA 1
ATOM 4120 C C . GLU A 1 506 ? -22.533 -1.887 31.478 1.00 74.88 506 GLU A C 1
ATOM 4122 O O . GLU A 1 506 ? -21.371 -1.473 31.481 1.00 74.88 506 GLU A O 1
ATOM 4127 N N . TYR A 1 507 ? -22.887 -2.965 30.774 1.00 75.56 507 TYR A N 1
ATOM 4128 C CA . TYR A 1 507 ? -21.938 -3.752 29.982 1.00 75.56 507 TYR A CA 1
ATOM 4129 C C . TYR A 1 507 ? -21.393 -2.951 28.799 1.00 75.56 507 TYR A C 1
ATOM 4131 O O . TYR A 1 507 ? -20.183 -2.925 28.555 1.00 75.56 507 TYR A O 1
ATOM 4139 N N . ILE A 1 508 ? -22.289 -2.259 28.095 1.00 74.38 508 ILE A N 1
ATOM 4140 C CA . ILE A 1 508 ? -21.974 -1.411 26.944 1.00 74.38 508 ILE A CA 1
ATOM 4141 C C . ILE A 1 508 ? -21.071 -0.244 27.374 1.00 74.38 508 ILE A C 1
ATOM 4143 O O . ILE A 1 508 ? -20.072 0.040 26.715 1.00 74.38 508 ILE A O 1
ATOM 4147 N N . ARG A 1 509 ? -21.344 0.364 28.531 1.00 77.06 509 ARG A N 1
ATOM 4148 C CA . ARG A 1 509 ? -20.559 1.439 29.152 1.00 77.06 509 ARG A CA 1
ATOM 4149 C C . ARG A 1 509 ? -19.144 0.997 29.507 1.00 77.06 509 ARG A C 1
ATOM 4151 O O . ARG A 1 509 ? -18.174 1.687 29.195 1.00 77.06 509 ARG A O 1
ATOM 4158 N N . CYS A 1 510 ? -19.007 -0.173 30.121 1.00 75.00 510 CYS A N 1
ATOM 4159 C CA . CYS A 1 510 ? -17.714 -0.758 30.459 1.00 75.00 510 CYS A CA 1
ATOM 4160 C C . CYS A 1 510 ? -16.899 -1.153 29.218 1.00 75.00 510 CYS A C 1
ATOM 4162 O O . CYS A 1 510 ? -15.692 -0.897 29.148 1.00 75.00 510 CYS A O 1
ATOM 4164 N N . PHE A 1 511 ? -17.549 -1.724 28.203 1.00 76.62 511 PHE A N 1
ATOM 4165 C CA . PHE A 1 511 ? -16.917 -1.975 26.912 1.00 76.62 511 PHE A CA 1
ATOM 4166 C C . PHE A 1 511 ? -16.457 -0.671 26.249 1.00 76.62 511 PHE A C 1
ATOM 4168 O O . PHE A 1 511 ? -15.308 -0.571 25.810 1.00 76.62 511 PHE A O 1
ATOM 4175 N N . ALA A 1 512 ? -17.317 0.346 26.234 1.00 72.69 512 ALA A N 1
ATOM 4176 C CA . ALA A 1 512 ? -16.989 1.654 25.704 1.00 72.69 512 ALA A CA 1
ATOM 4177 C C . ALA A 1 512 ? -15.835 2.294 26.471 1.00 72.69 512 ALA A C 1
ATOM 4179 O O . ALA A 1 512 ? -14.952 2.843 25.835 1.00 72.69 512 ALA A O 1
ATOM 4180 N N . PHE A 1 513 ? -15.736 2.121 27.794 1.00 74.00 513 PHE A N 1
ATOM 4181 C CA . PHE A 1 513 ? -14.560 2.541 28.561 1.00 74.00 513 PHE A CA 1
ATOM 4182 C C . PHE A 1 513 ? -13.275 1.925 28.010 1.00 74.00 513 PHE A C 1
ATOM 4184 O O . PHE A 1 513 ? -12.291 2.624 27.757 1.00 74.00 513 PHE A O 1
ATOM 4191 N N . HIS A 1 514 ? -13.276 0.614 27.774 1.00 72.56 514 HIS A N 1
ATOM 4192 C CA . HIS A 1 514 ? -12.133 -0.069 27.172 1.00 72.56 514 HIS A CA 1
ATOM 4193 C C . HIS A 1 514 ? -11.852 0.401 25.739 1.00 72.56 514 HIS A C 1
ATOM 4195 O O . HIS A 1 514 ? -10.688 0.446 25.333 1.00 72.56 514 HIS A O 1
ATOM 4201 N N . ALA A 1 515 ? -12.882 0.767 24.975 1.00 66.81 515 ALA A N 1
ATOM 4202 C CA . ALA A 1 515 ? -12.720 1.392 23.669 1.00 66.81 515 ALA A CA 1
ATOM 4203 C C . ALA A 1 515 ? -12.124 2.807 23.791 1.00 66.81 515 ALA A C 1
ATOM 4205 O O . ALA A 1 515 ? -11.186 3.118 23.062 1.00 66.81 515 ALA A O 1
ATOM 4206 N N . THR A 1 516 ? -12.547 3.610 24.769 1.00 67.12 516 THR A N 1
ATOM 4207 C CA . THR A 1 516 ? -12.047 4.961 25.074 1.00 67.12 516 THR A CA 1
ATOM 4208 C C . THR A 1 516 ? -10.588 4.949 25.521 1.00 67.12 516 THR A C 1
ATOM 4210 O O . THR A 1 516 ? -9.856 5.896 25.245 1.00 67.12 516 THR A O 1
ATOM 4213 N N . LEU A 1 517 ? -10.081 3.850 26.095 1.00 70.19 517 LEU A N 1
ATOM 4214 C CA . LEU A 1 517 ? -8.633 3.679 26.298 1.00 70.19 517 LEU A CA 1
ATOM 4215 C C . LEU A 1 517 ? -7.836 3.746 24.982 1.00 70.19 517 LEU A C 1
ATOM 4217 O O . LEU A 1 517 ? -6.638 4.037 25.006 1.00 70.19 517 LEU A O 1
ATOM 4221 N N . LYS A 1 518 ? -8.474 3.556 23.817 1.00 65.75 518 LYS A N 1
ATOM 4222 C CA . LYS A 1 518 ? -7.860 3.845 22.512 1.00 65.75 518 LYS A CA 1
ATOM 4223 C C . LYS A 1 518 ? -7.662 5.341 22.259 1.00 65.75 518 LYS A C 1
ATOM 4225 O O . LYS A 1 518 ? -6.794 5.674 21.461 1.00 65.75 518 LYS A O 1
ATOM 4230 N N . LEU A 1 519 ? -8.356 6.256 22.937 1.00 66.62 519 LEU A N 1
ATOM 4231 C CA . LEU A 1 519 ? -7.978 7.677 22.918 1.00 66.62 519 LEU A CA 1
ATOM 4232 C C . LEU A 1 519 ? -6.574 7.859 23.506 1.00 66.62 519 LEU A C 1
ATOM 4234 O O . LEU A 1 519 ? -5.780 8.633 22.984 1.00 66.62 519 LEU A O 1
ATOM 4238 N N . LEU A 1 520 ? -6.205 7.050 24.504 1.00 69.38 520 LEU A N 1
ATOM 4239 C CA . LEU A 1 520 ? -4.844 6.980 25.042 1.00 69.38 520 LEU A CA 1
ATOM 4240 C C . LEU A 1 520 ? -3.907 6.104 24.190 1.00 69.38 520 LEU A C 1
ATOM 4242 O O . LEU A 1 520 ? -2.753 5.887 24.574 1.00 69.38 520 LEU A O 1
ATOM 4246 N N . SER A 1 521 ? -4.340 5.611 23.019 1.00 70.38 521 SER A N 1
ATOM 4247 C CA . SER A 1 521 ? -3.492 4.817 22.117 1.00 70.38 521 SER A CA 1
ATOM 4248 C C . SER A 1 521 ? -2.168 5.494 21.760 1.00 70.38 521 SER A C 1
ATOM 4250 O O . SER A 1 521 ? -1.167 4.779 21.697 1.00 70.38 521 SER A O 1
ATOM 4252 N N . PRO A 1 522 ? -2.086 6.823 21.531 1.00 68.06 522 PRO A N 1
ATOM 4253 C CA . PRO A 1 522 ? -0.826 7.451 21.146 1.00 68.06 522 PRO A CA 1
ATOM 4254 C C . PRO A 1 522 ? 0.234 7.337 22.244 1.00 68.06 522 PRO A C 1
ATOM 4256 O O . PRO A 1 522 ? 1.405 7.108 21.942 1.00 68.06 522 PRO A O 1
ATOM 4259 N N . LEU A 1 523 ? -0.185 7.431 23.508 1.00 72.56 523 LEU A N 1
ATOM 4260 C CA . LEU A 1 523 ? 0.677 7.248 24.670 1.00 72.56 523 LEU A CA 1
ATOM 4261 C C . LEU A 1 523 ? 0.988 5.761 24.885 1.00 72.56 523 LEU A C 1
ATOM 4263 O O . LEU A 1 523 ? 2.146 5.356 24.868 1.00 72.56 523 LEU A O 1
ATOM 4267 N N . THR A 1 524 ? -0.048 4.932 25.007 1.00 76.38 524 THR A N 1
ATOM 4268 C CA . THR A 1 524 ? 0.071 3.502 25.347 1.00 76.38 524 THR A CA 1
ATOM 4269 C C . THR A 1 524 ? 0.832 2.697 24.287 1.00 76.38 524 THR A C 1
ATOM 4271 O O . THR A 1 524 ? 1.589 1.794 24.639 1.00 76.38 524 THR A O 1
ATOM 4274 N N . THR A 1 525 ? 0.700 3.035 22.998 1.00 74.62 525 THR A N 1
ATOM 4275 C CA . THR A 1 525 ? 1.467 2.406 21.902 1.00 74.62 525 THR A CA 1
ATOM 4276 C C . THR A 1 525 ? 2.938 2.797 21.964 1.00 74.62 525 THR A C 1
ATOM 4278 O O . THR A 1 525 ? 3.806 1.955 21.760 1.00 74.62 525 THR A O 1
ATOM 4281 N N . SER A 1 526 ? 3.230 4.059 22.277 1.00 74.38 526 SER A N 1
ATOM 4282 C CA . SER A 1 526 ? 4.610 4.539 22.387 1.00 74.38 526 SER A CA 1
ATOM 4283 C C . SER A 1 526 ? 5.320 3.903 23.581 1.00 74.38 526 SER A C 1
ATOM 4285 O O . SER A 1 526 ? 6.461 3.473 23.444 1.00 74.38 526 SER A O 1
ATOM 4287 N N . LEU A 1 527 ? 4.614 3.734 24.706 1.00 81.12 527 LEU A N 1
ATOM 4288 C CA . LEU A 1 527 ? 5.105 2.967 25.854 1.00 81.12 527 LEU A CA 1
ATOM 4289 C C . LEU A 1 527 ? 5.377 1.503 25.480 1.00 81.12 527 LEU A C 1
ATOM 4291 O O . LEU A 1 527 ? 6.432 0.989 25.827 1.00 81.12 527 LEU A O 1
ATOM 4295 N N . LYS A 1 528 ? 4.502 0.849 24.702 1.00 82.00 528 LYS A N 1
ATOM 4296 C CA . LYS A 1 528 ? 4.747 -0.524 24.215 1.00 82.00 528 LYS A CA 1
ATOM 4297 C C . LYS A 1 528 ? 6.001 -0.622 23.353 1.00 82.00 528 LYS A C 1
ATOM 4299 O O . LYS A 1 528 ? 6.792 -1.534 23.553 1.00 82.00 528 LYS A O 1
ATOM 4304 N N . ILE A 1 529 ? 6.193 0.305 22.411 1.00 79.31 529 ILE A N 1
ATOM 4305 C CA . ILE A 1 529 ? 7.390 0.343 21.554 1.00 79.31 529 ILE A CA 1
ATOM 4306 C C . ILE A 1 529 ? 8.648 0.534 22.406 1.00 79.31 529 ILE A C 1
ATOM 4308 O O . ILE A 1 529 ? 9.621 -0.190 22.215 1.00 79.31 529 ILE A O 1
ATOM 4312 N N . ALA A 1 530 ? 8.613 1.464 23.365 1.00 78.69 530 ALA A N 1
ATOM 4313 C CA . ALA A 1 530 ? 9.709 1.671 24.306 1.00 78.69 530 ALA A CA 1
ATOM 4314 C C . ALA A 1 530 ? 9.981 0.410 25.141 1.00 78.69 530 ALA A C 1
ATOM 4316 O O . ALA A 1 530 ? 11.134 0.023 25.293 1.00 78.69 530 ALA A O 1
ATOM 4317 N N . GLY A 1 531 ? 8.931 -0.271 25.606 1.00 83.19 531 GLY A N 1
ATOM 4318 C CA . GLY A 1 531 ? 9.034 -1.538 26.322 1.00 83.19 531 GLY A CA 1
ATOM 4319 C C . GLY A 1 531 ? 9.667 -2.644 25.476 1.00 83.19 531 GLY A C 1
ATOM 4320 O O . GLY A 1 531 ? 10.603 -3.284 25.932 1.00 83.19 531 GLY A O 1
ATOM 4321 N N . PHE A 1 532 ? 9.249 -2.830 24.220 1.00 80.94 532 PHE A N 1
ATOM 4322 C CA . PHE A 1 532 ? 9.882 -3.803 23.317 1.00 80.94 532 PHE A CA 1
ATOM 4323 C C . PHE A 1 532 ? 11.343 -3.462 23.006 1.00 80.94 532 PHE A C 1
ATOM 4325 O O . PHE A 1 532 ? 12.173 -4.364 22.949 1.00 80.94 532 PHE A O 1
ATOM 4332 N N . ALA A 1 533 ? 11.671 -2.180 22.823 1.00 78.81 533 ALA A N 1
ATOM 4333 C CA . ALA A 1 533 ? 13.050 -1.747 22.621 1.00 78.81 533 ALA A CA 1
ATOM 4334 C C . ALA A 1 533 ? 13.908 -2.028 23.864 1.00 78.81 533 ALA A C 1
ATOM 4336 O O . ALA A 1 533 ? 14.996 -2.585 23.744 1.00 78.81 533 ALA A O 1
ATOM 4337 N N . LEU A 1 534 ? 13.391 -1.710 25.054 1.00 79.25 534 LEU A N 1
ATOM 4338 C CA . LEU A 1 534 ? 14.054 -1.983 26.326 1.00 79.25 534 LEU A CA 1
ATOM 4339 C C . LEU A 1 534 ? 14.218 -3.489 26.570 1.00 79.25 534 LEU A C 1
ATOM 4341 O O . LEU A 1 534 ? 15.268 -3.913 27.041 1.00 79.25 534 LEU A O 1
ATOM 4345 N N . LEU A 1 535 ? 13.227 -4.302 26.187 1.00 81.06 535 LEU A N 1
ATOM 4346 C CA . LEU A 1 535 ? 13.303 -5.761 26.246 1.00 81.06 535 LEU A CA 1
ATOM 4347 C C . LEU A 1 535 ? 14.384 -6.302 25.304 1.00 81.06 535 LEU A C 1
ATOM 4349 O O . LEU A 1 535 ? 15.180 -7.136 25.714 1.00 81.06 535 LEU A O 1
ATOM 4353 N N . ALA A 1 536 ? 14.449 -5.815 24.061 1.00 77.12 536 ALA A N 1
ATOM 4354 C CA . ALA A 1 536 ? 15.463 -6.236 23.096 1.00 77.12 536 ALA A CA 1
ATOM 4355 C C . ALA A 1 536 ? 16.885 -5.892 23.570 1.00 77.12 536 ALA A C 1
ATOM 4357 O O . ALA A 1 536 ? 17.791 -6.715 23.438 1.00 77.12 536 ALA A O 1
ATOM 4358 N N . VAL A 1 537 ? 17.067 -4.709 24.166 1.00 71.88 537 VAL A N 1
ATOM 4359 C CA . VAL A 1 537 ? 18.338 -4.301 24.783 1.00 71.88 537 VAL A CA 1
ATOM 4360 C C . VAL A 1 537 ? 18.656 -5.181 25.992 1.00 71.88 537 VAL A C 1
ATOM 4362 O O . VAL A 1 537 ? 19.742 -5.747 26.038 1.00 71.88 537 VAL A O 1
ATOM 4365 N N . GLY A 1 538 ? 17.702 -5.367 26.911 1.00 67.31 538 GLY A N 1
ATOM 4366 C CA . GLY A 1 538 ? 17.872 -6.180 28.119 1.00 67.31 538 GLY A CA 1
ATOM 4367 C C . GLY A 1 538 ? 18.222 -7.643 27.826 1.00 67.31 538 GLY A C 1
ATOM 4368 O O . GLY A 1 538 ? 19.128 -8.196 28.445 1.00 67.31 538 GLY A O 1
ATOM 4369 N N . MET A 1 539 ? 17.563 -8.249 26.835 1.00 67.62 539 MET A N 1
ATOM 4370 C CA . MET A 1 539 ? 17.833 -9.623 26.392 1.00 67.62 539 MET A CA 1
ATOM 4371 C C . MET A 1 539 ? 19.178 -9.750 25.665 1.00 67.62 539 MET A C 1
ATOM 4373 O O . MET A 1 539 ? 19.843 -10.771 25.799 1.00 67.62 539 MET A O 1
ATOM 4377 N N . SER A 1 540 ? 19.606 -8.717 24.929 1.00 63.44 540 SER A N 1
ATOM 4378 C CA . SER A 1 540 ? 20.921 -8.708 24.269 1.00 63.44 540 SER A CA 1
ATOM 4379 C C . SER A 1 540 ? 22.062 -8.519 25.273 1.00 63.44 540 SER A C 1
ATOM 4381 O O . SER A 1 540 ? 23.109 -9.135 25.120 1.00 63.44 540 SER A O 1
ATOM 4383 N N . SER A 1 541 ? 21.856 -7.719 26.326 1.00 54.53 541 SER A N 1
ATOM 4384 C CA . SER A 1 541 ? 22.833 -7.529 27.408 1.00 54.53 541 SER A CA 1
ATOM 4385 C C . SER A 1 541 ? 22.942 -8.718 28.365 1.00 54.53 541 SER A C 1
ATOM 4387 O O . SER A 1 541 ? 23.946 -8.841 29.048 1.00 54.53 541 SER A O 1
ATOM 4389 N N . ALA A 1 542 ? 21.930 -9.589 28.428 1.00 53.19 542 ALA A N 1
ATOM 4390 C CA . ALA A 1 542 ? 21.985 -10.823 29.217 1.00 53.19 542 ALA A CA 1
ATOM 4391 C C . ALA A 1 542 ? 22.721 -11.969 28.493 1.00 53.19 542 ALA A C 1
ATOM 4393 O O . ALA A 1 542 ? 23.074 -12.958 29.124 1.00 53.19 542 ALA A O 1
ATOM 4394 N N . ALA A 1 543 ? 22.929 -11.853 27.175 1.00 49.06 543 ALA A N 1
ATOM 4395 C CA . ALA A 1 543 ? 23.583 -12.867 26.346 1.00 49.06 543 ALA A CA 1
ATOM 4396 C C . ALA A 1 543 ? 25.076 -12.588 26.095 1.00 49.06 543 ALA A C 1
ATOM 4398 O O . ALA A 1 543 ? 25.745 -13.393 25.451 1.00 49.06 543 ALA A O 1
ATOM 4399 N N . VAL A 1 544 ? 25.598 -11.451 26.566 1.00 46.59 544 VAL A N 1
ATOM 4400 C CA . VAL A 1 544 ? 27.001 -11.073 26.396 1.00 46.59 544 VAL A CA 1
ATOM 4401 C C . VAL A 1 544 ? 27.532 -10.567 27.735 1.00 46.59 544 VAL A C 1
ATOM 4403 O O . VAL A 1 544 ? 27.168 -9.471 28.160 1.00 46.59 544 VAL A O 1
ATOM 4406 N N . ASP A 1 545 ? 28.413 -11.344 28.372 1.00 45.72 545 ASP A N 1
ATOM 4407 C CA . ASP A 1 545 ? 29.263 -10.930 29.502 1.00 45.72 545 ASP A CA 1
ATOM 4408 C C . ASP A 1 545 ? 30.286 -9.878 29.038 1.00 45.72 545 ASP A C 1
ATOM 4410 O O . ASP A 1 545 ? 31.497 -10.083 29.060 1.00 45.72 545 ASP A O 1
ATOM 4414 N N . THR A 1 546 ? 29.813 -8.746 28.526 1.00 46.31 546 THR A N 1
ATOM 4415 C CA . THR A 1 546 ? 30.679 -7.630 28.151 1.00 46.31 546 THR A CA 1
ATOM 4416 C C . THR A 1 546 ? 30.252 -6.383 28.883 1.00 46.31 546 THR A C 1
ATOM 4418 O O . THR A 1 546 ? 29.114 -5.928 28.763 1.00 46.31 546 THR A O 1
ATOM 4421 N N . GLU A 1 547 ? 31.229 -5.817 29.582 1.00 45.88 547 GLU A N 1
ATOM 4422 C CA . GLU A 1 547 ? 31.284 -4.478 30.156 1.00 45.88 547 GLU A CA 1
ATOM 4423 C C . GLU A 1 547 ? 31.138 -3.395 29.068 1.00 45.88 547 GLU A C 1
ATOM 4425 O O . GLU A 1 547 ? 32.028 -2.581 28.837 1.00 45.88 547 GLU A O 1
ATOM 4430 N N . PHE A 1 548 ? 30.022 -3.377 28.339 1.00 41.22 548 PHE A N 1
ATOM 4431 C CA . PHE A 1 548 ? 29.686 -2.265 27.460 1.00 41.22 548 PHE A CA 1
ATOM 4432 C C . PHE A 1 548 ? 28.939 -1.210 28.284 1.00 41.22 548 PHE A C 1
ATOM 4434 O O . PHE A 1 548 ? 27.798 -1.455 28.694 1.00 41.22 548 PHE A O 1
ATOM 4441 N N . PRO A 1 549 ? 29.522 -0.018 28.517 1.00 42.66 549 PRO A N 1
ATOM 4442 C CA . PRO A 1 549 ? 28.820 1.079 29.160 1.00 42.66 549 PRO A CA 1
ATOM 4443 C C . PRO A 1 549 ? 27.762 1.584 28.179 1.00 42.66 549 PRO A C 1
ATOM 4445 O O . PRO A 1 549 ? 28.018 2.397 27.289 1.00 42.66 549 PRO A O 1
ATOM 4448 N N . SER A 1 550 ? 26.556 1.031 28.279 1.00 47.44 550 SER A N 1
ATOM 4449 C CA . SER A 1 550 ? 25.434 1.502 27.482 1.00 47.44 550 SER A CA 1
ATOM 4450 C C . SER A 1 550 ? 25.168 2.975 27.813 1.00 47.44 550 SER A C 1
ATOM 4452 O O . SER A 1 550 ? 25.207 3.396 28.968 1.00 47.44 550 SER A O 1
ATOM 4454 N N . VAL A 1 551 ? 24.853 3.765 26.785 1.00 43.75 551 VAL A N 1
ATOM 4455 C CA . VAL A 1 551 ? 24.539 5.213 26.819 1.00 43.75 551 VAL A CA 1
ATOM 4456 C C . VAL A 1 551 ? 23.317 5.554 27.716 1.00 43.75 551 VAL A C 1
ATOM 4458 O O . VAL A 1 551 ? 22.876 6.695 27.799 1.00 43.75 551 VAL A O 1
ATOM 4461 N N . LEU A 1 552 ? 22.780 4.565 28.434 1.00 45.94 552 LEU A N 1
ATOM 4462 C CA . LEU A 1 552 ? 21.623 4.600 29.325 1.00 45.94 552 LEU A CA 1
ATOM 4463 C C . LEU A 1 552 ? 21.968 4.115 30.749 1.00 45.94 552 LEU A C 1
ATOM 4465 O O . LEU A 1 552 ? 21.080 3.628 31.444 1.00 45.94 552 LEU A O 1
ATOM 4469 N N . GLY A 1 553 ? 23.233 4.246 31.175 1.00 47.91 553 GLY A N 1
ATOM 4470 C CA . GLY A 1 553 ? 23.831 3.748 32.431 1.00 47.91 553 GLY A CA 1
ATOM 4471 C C . GLY A 1 553 ? 23.220 4.205 33.769 1.00 47.91 553 GLY A C 1
ATOM 4472 O O . GLY A 1 553 ? 23.923 4.260 34.769 1.00 47.91 553 GLY A O 1
ATOM 4473 N N . MET A 1 554 ? 21.928 4.533 33.813 1.00 52.62 554 MET A N 1
ATOM 4474 C CA . MET A 1 554 ? 21.164 4.849 35.021 1.00 52.62 554 MET A CA 1
ATOM 4475 C C . MET A 1 554 ? 20.218 3.720 35.470 1.00 52.62 554 MET A C 1
ATOM 4477 O O . MET A 1 554 ? 19.644 3.829 36.549 1.00 52.62 554 MET A O 1
ATOM 4481 N N . ILE A 1 555 ? 20.023 2.648 34.686 1.00 56.72 555 ILE A N 1
ATOM 4482 C CA . ILE A 1 555 ? 19.097 1.554 35.038 1.00 56.72 555 ILE A CA 1
ATOM 4483 C C . ILE A 1 555 ? 19.845 0.212 34.990 1.00 56.72 555 ILE A C 1
ATOM 4485 O O . ILE A 1 555 ? 20.273 -0.188 33.906 1.00 56.72 555 ILE A O 1
ATOM 4489 N N . PRO A 1 556 ? 20.006 -0.502 36.123 1.00 62.41 556 PRO A N 1
ATOM 4490 C CA . PRO A 1 556 ? 20.623 -1.827 36.129 1.00 62.41 556 PRO A CA 1
ATOM 4491 C C . PRO A 1 556 ? 19.857 -2.805 35.225 1.00 62.41 556 PRO A C 1
ATOM 4493 O O . PRO A 1 556 ? 18.624 -2.783 35.196 1.00 62.41 556 PRO A O 1
ATOM 4496 N N . SER A 1 557 ? 20.567 -3.698 34.525 1.00 62.28 557 SER A N 1
ATOM 4497 C CA . SER A 1 557 ? 19.995 -4.678 33.577 1.00 62.28 557 SER A CA 1
ATOM 4498 C C . SER A 1 557 ? 18.864 -5.527 34.180 1.00 62.28 557 SER A C 1
ATOM 4500 O O . SER A 1 557 ? 17.892 -5.841 33.491 1.00 62.28 557 SER A O 1
ATOM 4502 N N . VAL A 1 558 ? 18.931 -5.799 35.488 1.00 67.31 558 VAL A N 1
ATOM 4503 C CA . VAL A 1 558 ? 17.905 -6.501 36.282 1.00 67.31 558 VAL A CA 1
ATOM 4504 C C . VAL A 1 558 ? 16.552 -5.770 36.289 1.00 67.31 558 VAL A C 1
ATOM 4506 O O . VAL A 1 558 ? 15.505 -6.411 36.319 1.00 67.31 558 VAL A O 1
ATOM 4509 N N . PHE A 1 559 ? 16.539 -4.437 36.200 1.00 74.25 559 PHE A N 1
ATOM 4510 C CA . PHE A 1 559 ? 15.311 -3.632 36.172 1.00 74.25 559 PHE A CA 1
ATOM 4511 C C . PHE A 1 559 ? 14.771 -3.391 34.757 1.00 74.25 559 PHE A C 1
ATOM 4513 O O . PHE A 1 559 ? 13.593 -3.060 34.603 1.00 74.25 559 PHE A O 1
ATOM 4520 N N . CYS A 1 560 ? 15.585 -3.597 33.717 1.00 73.88 560 CYS A N 1
ATOM 4521 C CA . CYS A 1 560 ? 15.178 -3.377 32.330 1.00 73.88 560 CYS A CA 1
ATOM 4522 C C . CYS A 1 560 ? 14.043 -4.313 31.901 1.00 73.88 560 CYS A C 1
ATOM 4524 O O . CYS A 1 560 ? 13.088 -3.857 31.274 1.00 73.88 560 CYS A O 1
ATOM 4526 N N . VAL A 1 561 ? 14.105 -5.600 32.260 1.00 76.75 561 VAL A N 1
ATOM 4527 C CA . VAL A 1 561 ? 13.086 -6.588 31.862 1.00 76.75 561 VAL A CA 1
ATOM 4528 C C . VAL A 1 561 ? 11.740 -6.356 32.575 1.00 76.75 561 VAL A C 1
ATOM 4530 O O . VAL A 1 561 ? 10.730 -6.244 31.875 1.00 76.75 561 VAL A O 1
ATOM 4533 N N . PRO A 1 562 ? 11.666 -6.190 33.913 1.00 83.38 562 PRO A N 1
ATOM 4534 C CA . PRO A 1 562 ? 10.407 -5.866 34.591 1.00 83.38 562 PRO A CA 1
ATOM 4535 C C . PRO A 1 562 ? 9.790 -4.543 34.121 1.00 83.38 562 PRO A C 1
ATOM 4537 O O . PRO A 1 562 ? 8.584 -4.479 33.865 1.00 83.38 562 PRO A O 1
ATOM 4540 N N . LEU A 1 563 ? 10.608 -3.498 33.940 1.00 83.38 563 LEU A N 1
ATOM 4541 C CA . LEU A 1 563 ? 10.142 -2.213 33.419 1.00 83.38 563 LEU A CA 1
ATOM 4542 C C . LEU A 1 563 ? 9.621 -2.354 31.983 1.00 83.38 563 LEU A C 1
ATOM 4544 O O . LEU A 1 563 ? 8.561 -1.819 31.659 1.00 83.38 563 LEU A O 1
ATOM 4548 N N . ALA A 1 564 ? 10.316 -3.113 31.132 1.00 84.00 564 ALA A N 1
ATOM 4549 C CA . ALA A 1 564 ? 9.876 -3.398 29.772 1.00 84.00 564 ALA A CA 1
ATOM 4550 C C . ALA A 1 564 ? 8.518 -4.109 29.747 1.00 84.00 564 ALA A C 1
ATOM 4552 O O . ALA A 1 564 ? 7.629 -3.698 28.999 1.00 84.00 564 ALA A O 1
ATOM 4553 N N . ILE A 1 565 ? 8.325 -5.127 30.593 1.00 83.50 565 ILE A N 1
ATOM 4554 C CA . ILE A 1 565 ? 7.047 -5.838 30.714 1.00 83.50 565 ILE A CA 1
ATOM 4555 C C . ILE A 1 565 ? 5.944 -4.867 31.143 1.00 83.50 565 ILE A C 1
ATOM 4557 O O . ILE A 1 565 ? 4.910 -4.811 30.478 1.00 83.50 565 ILE A O 1
ATOM 4561 N N . LEU A 1 566 ? 6.173 -4.047 32.175 1.00 86.06 566 LEU A N 1
ATOM 4562 C CA . LEU A 1 566 ? 5.204 -3.058 32.663 1.00 86.06 566 LEU A CA 1
ATOM 4563 C C . LEU A 1 566 ? 4.805 -2.055 31.569 1.00 86.06 566 LEU A C 1
ATOM 4565 O O . LEU A 1 566 ? 3.621 -1.761 31.380 1.00 86.06 566 LEU A O 1
ATOM 4569 N N . LEU A 1 567 ? 5.780 -1.587 30.787 1.00 85.19 567 LEU A N 1
ATOM 4570 C CA . LEU A 1 567 ? 5.551 -0.721 29.633 1.00 85.19 567 LEU A CA 1
ATOM 4571 C C . LEU A 1 567 ? 4.763 -1.422 28.517 1.00 85.19 567 LEU A C 1
ATOM 4573 O O . LEU A 1 567 ? 3.924 -0.782 27.882 1.00 85.19 567 LEU A O 1
ATOM 4577 N N . ILE A 1 568 ? 4.969 -2.721 28.286 1.00 82.25 568 ILE A N 1
ATOM 4578 C CA . ILE A 1 568 ? 4.229 -3.504 27.283 1.00 82.25 568 ILE A CA 1
ATOM 4579 C C . ILE A 1 568 ? 2.776 -3.748 27.731 1.00 82.25 568 ILE A C 1
ATOM 4581 O O . ILE A 1 568 ? 1.843 -3.586 26.935 1.00 82.25 568 ILE A O 1
ATOM 4585 N N . VAL A 1 569 ? 2.555 -4.089 29.004 1.00 83.75 569 VAL A N 1
ATOM 4586 C CA . VAL A 1 569 ? 1.227 -4.448 29.537 1.00 83.75 569 VAL A CA 1
ATOM 4587 C C . VAL A 1 569 ? 0.435 -3.265 30.105 1.00 83.75 569 VAL A C 1
ATOM 4589 O O . VAL A 1 569 ? -0.641 -3.473 30.665 1.00 83.75 569 VAL A O 1
ATOM 4592 N N . ASN A 1 570 ? 0.895 -2.022 29.907 1.00 83.62 570 ASN A N 1
ATOM 4593 C CA . ASN A 1 570 ? 0.274 -0.800 30.447 1.00 83.62 570 ASN A CA 1
ATOM 4594 C C . ASN A 1 570 ? -1.258 -0.735 30.261 1.00 83.62 570 ASN A C 1
ATOM 4596 O O . ASN A 1 570 ? -1.995 -0.325 31.154 1.00 83.62 570 ASN A O 1
ATOM 4600 N N . THR A 1 571 ? -1.754 -1.193 29.108 1.00 80.56 571 THR A N 1
ATOM 4601 C CA . THR A 1 571 ? -3.181 -1.149 28.779 1.00 80.56 571 THR A CA 1
ATOM 4602 C C . THR A 1 571 ? -3.960 -2.207 29.558 1.00 80.56 571 THR A C 1
ATOM 4604 O O . THR A 1 571 ? -5.090 -1.952 29.957 1.00 80.56 571 THR A O 1
ATOM 4607 N N . SER A 1 572 ? -3.364 -3.381 29.795 1.00 81.12 572 SER A N 1
ATOM 4608 C CA . SER A 1 572 ? -3.963 -4.421 30.637 1.00 81.12 572 SER A CA 1
ATOM 4609 C C . SER A 1 572 ? -4.102 -3.937 32.072 1.00 81.12 572 SER A C 1
ATOM 4611 O O . SER A 1 572 ? -5.189 -4.044 32.622 1.00 81.12 572 SER A O 1
ATOM 4613 N N . ILE A 1 573 ? -3.053 -3.322 32.631 1.00 83.12 573 ILE A N 1
ATOM 4614 C CA . ILE A 1 573 ? -3.077 -2.761 33.991 1.00 83.12 573 ILE A CA 1
ATOM 4615 C C . ILE A 1 573 ? -4.229 -1.763 34.131 1.00 83.12 573 ILE A C 1
ATOM 4617 O O . ILE A 1 573 ? -5.048 -1.887 35.038 1.00 83.12 573 ILE A O 1
ATOM 4621 N N . LEU A 1 574 ? -4.340 -0.814 33.197 1.00 79.31 574 LEU A N 1
ATOM 4622 C CA . LEU A 1 574 ? -5.376 0.215 33.248 1.00 79.31 574 LEU A CA 1
ATOM 4623 C C . LEU A 1 574 ? -6.797 -0.376 33.166 1.00 79.31 574 LEU A C 1
ATOM 4625 O O . LEU A 1 574 ? -7.671 0.037 33.921 1.00 79.31 574 LEU A O 1
ATOM 4629 N N . ARG A 1 575 ? -7.024 -1.381 32.306 1.00 76.75 575 ARG A N 1
ATOM 4630 C CA . ARG A 1 575 ? -8.312 -2.101 32.220 1.00 76.75 575 ARG A CA 1
ATOM 4631 C C . ARG A 1 575 ? -8.645 -2.861 33.503 1.00 76.75 575 ARG A C 1
ATOM 4633 O O . ARG A 1 575 ? -9.786 -2.816 33.963 1.00 76.75 575 ARG A O 1
ATOM 4640 N N . THR A 1 576 ? -7.662 -3.543 34.089 1.00 82.19 576 THR A N 1
ATOM 4641 C CA . THR A 1 576 ? -7.838 -4.284 35.344 1.00 82.19 576 THR A CA 1
ATOM 4642 C C . THR A 1 576 ? -8.182 -3.337 36.487 1.00 82.19 576 THR A C 1
ATOM 4644 O O . THR A 1 576 ? -9.149 -3.586 37.198 1.00 82.19 576 THR A O 1
ATOM 4647 N N . LEU A 1 577 ? -7.469 -2.212 36.620 1.00 81.94 577 LEU A N 1
ATOM 4648 C CA . LEU A 1 577 ? -7.752 -1.197 37.641 1.00 81.94 577 LEU A CA 1
ATOM 4649 C C . LEU A 1 577 ? -9.168 -0.629 37.519 1.00 81.94 577 LEU A C 1
ATOM 4651 O O . LEU A 1 577 ? -9.842 -0.439 38.525 1.00 81.94 577 LEU A O 1
ATOM 4655 N N . VAL A 1 578 ? -9.637 -0.396 36.293 1.00 79.00 578 VAL A N 1
ATOM 4656 C CA . VAL A 1 578 ? -10.994 0.109 36.045 1.00 79.00 578 VAL A CA 1
ATOM 4657 C C . VAL A 1 578 ? -12.049 -0.944 36.364 1.00 79.00 578 VAL A C 1
ATOM 4659 O O . VAL A 1 578 ? -13.078 -0.638 36.953 1.00 79.00 578 VAL A O 1
ATOM 4662 N N . THR A 1 579 ? -11.801 -2.201 36.006 1.00 77.81 579 THR A N 1
ATOM 4663 C CA . THR A 1 579 ? -12.720 -3.300 36.336 1.00 77.81 579 THR A CA 1
ATOM 4664 C C . THR A 1 579 ? -12.799 -3.493 37.853 1.00 77.81 579 THR A C 1
ATOM 4666 O O . THR A 1 579 ? -13.890 -3.612 38.401 1.00 77.81 579 THR A O 1
ATOM 4669 N N . LEU A 1 580 ? -11.662 -3.424 38.553 1.00 81.94 580 LEU A N 1
ATOM 4670 C CA . LEU A 1 580 ? -11.601 -3.465 40.015 1.00 81.94 580 LEU A CA 1
ATOM 4671 C C . LEU A 1 580 ? -12.322 -2.276 40.659 1.00 81.94 580 LEU A C 1
ATOM 4673 O O . LEU A 1 580 ? -13.104 -2.475 41.586 1.00 81.94 580 LEU A O 1
ATOM 4677 N N . SER A 1 581 ? -12.119 -1.051 40.163 1.00 78.88 581 SER A N 1
ATOM 4678 C CA . SER A 1 581 ? -12.806 0.125 40.711 1.00 78.88 581 SER A CA 1
ATOM 4679 C C . SER A 1 581 ? -14.321 0.023 40.537 1.00 78.88 581 SER A C 1
ATOM 4681 O O . SER A 1 581 ? -15.065 0.368 41.452 1.00 78.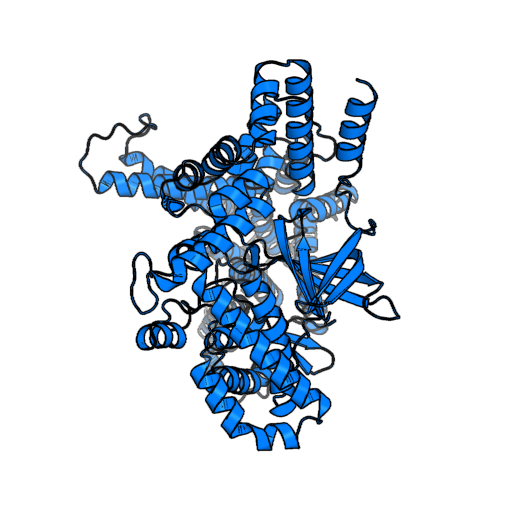88 581 SER A O 1
ATOM 4683 N N . ARG A 1 582 ? -14.795 -0.535 39.416 1.00 76.56 582 ARG A N 1
ATOM 4684 C CA . ARG A 1 582 ? -16.221 -0.812 39.192 1.00 76.56 582 ARG A CA 1
ATOM 4685 C C . ARG A 1 582 ? -16.766 -1.857 40.153 1.00 76.56 582 ARG A C 1
ATOM 4687 O O . ARG A 1 582 ? -17.809 -1.604 40.745 1.00 76.56 582 ARG A O 1
ATOM 4694 N N . ILE A 1 583 ? -16.048 -2.959 40.376 1.00 78.88 583 ILE A N 1
ATOM 4695 C CA . ILE A 1 583 ? -16.427 -3.974 41.373 1.00 78.88 583 ILE A CA 1
ATOM 4696 C C . ILE A 1 583 ? -16.607 -3.335 42.757 1.00 78.88 583 ILE A C 1
ATOM 4698 O O . ILE A 1 583 ? -17.564 -3.649 43.460 1.00 78.88 583 ILE A O 1
ATOM 4702 N N . VAL A 1 584 ? -15.722 -2.407 43.138 1.00 80.38 584 VAL A N 1
ATOM 4703 C CA . VAL A 1 584 ? -15.800 -1.699 44.426 1.00 80.38 584 VAL A CA 1
ATOM 4704 C C . VAL A 1 584 ? -16.996 -0.743 44.476 1.00 80.38 584 VAL A C 1
ATOM 4706 O O . VAL A 1 584 ? -17.783 -0.801 45.418 1.00 80.38 584 VAL A O 1
ATOM 4709 N N . VAL A 1 585 ? -17.166 0.111 43.461 1.00 77.56 585 VAL A N 1
ATOM 4710 C CA . VAL A 1 585 ? -18.235 1.130 43.400 1.00 77.56 585 VAL A CA 1
ATOM 4711 C C . VAL A 1 585 ? -19.624 0.491 43.303 1.00 77.56 585 VAL A C 1
ATOM 4713 O O . VAL A 1 585 ? -20.588 0.984 43.884 1.00 77.56 585 VAL A O 1
ATOM 4716 N N . LYS A 1 586 ? -19.737 -0.615 42.567 1.00 73.19 586 LYS A N 1
ATOM 4717 C CA . LYS A 1 586 ? -20.996 -1.289 42.237 1.00 73.19 586 LYS A CA 1
ATOM 4718 C C . LYS A 1 586 ? -21.161 -2.614 42.992 1.00 73.19 586 LYS A C 1
ATOM 4720 O O . LYS A 1 586 ? -21.962 -3.452 42.601 1.00 73.19 586 LYS A O 1
ATOM 4725 N N . ARG A 1 587 ? -20.485 -2.777 44.139 1.00 62.78 587 ARG A N 1
ATOM 4726 C CA . ARG A 1 587 ? -20.533 -3.984 44.993 1.00 62.78 587 ARG A CA 1
ATOM 4727 C C . ARG A 1 587 ? -21.952 -4.406 45.419 1.00 62.78 587 ARG A C 1
ATOM 4729 O O . ARG A 1 587 ? -22.146 -5.546 45.820 1.00 62.78 587 ARG A O 1
ATOM 4736 N N . ARG A 1 588 ? -22.927 -3.488 45.356 1.00 56.22 588 ARG A N 1
ATOM 4737 C CA . ARG A 1 588 ? -24.346 -3.717 45.688 1.00 56.22 588 ARG A CA 1
ATOM 4738 C C . ARG A 1 588 ? -25.249 -4.011 44.485 1.00 56.22 588 ARG A C 1
ATOM 4740 O O . ARG A 1 588 ? -26.377 -4.433 44.687 1.00 56.22 588 ARG A O 1
ATOM 4747 N N . SER A 1 589 ? -24.792 -3.787 43.254 1.00 59.84 589 SER A N 1
ATOM 4748 C CA . SER A 1 589 ? -25.507 -4.274 42.071 1.00 59.84 589 SER A CA 1
ATOM 4749 C C . SER A 1 589 ? -25.033 -5.696 41.809 1.00 59.84 589 SER A C 1
ATOM 4751 O O . SER A 1 589 ? -23.828 -5.905 41.702 1.00 59.84 589 SER A O 1
ATOM 4753 N N . HIS A 1 590 ? -25.943 -6.660 41.711 1.00 63.41 590 HIS A N 1
ATOM 4754 C CA . HIS A 1 590 ? -25.671 -8.098 41.552 1.00 63.41 590 HIS A CA 1
ATOM 4755 C C . HIS A 1 590 ? -25.002 -8.488 40.205 1.00 63.41 590 HIS A C 1
ATOM 4757 O O . HIS A 1 590 ? -25.208 -9.576 39.678 1.00 63.41 590 HIS A O 1
ATOM 4763 N N . ILE A 1 591 ? -24.188 -7.608 39.618 1.00 67.00 591 ILE A N 1
ATOM 4764 C CA . ILE A 1 591 ? -23.489 -7.806 38.349 1.00 67.00 591 ILE A CA 1
ATOM 4765 C C . ILE A 1 591 ? -22.171 -8.539 38.617 1.00 67.00 591 ILE A C 1
ATOM 4767 O O . ILE A 1 591 ? -21.301 -8.052 39.341 1.00 67.00 591 ILE A O 1
ATOM 4771 N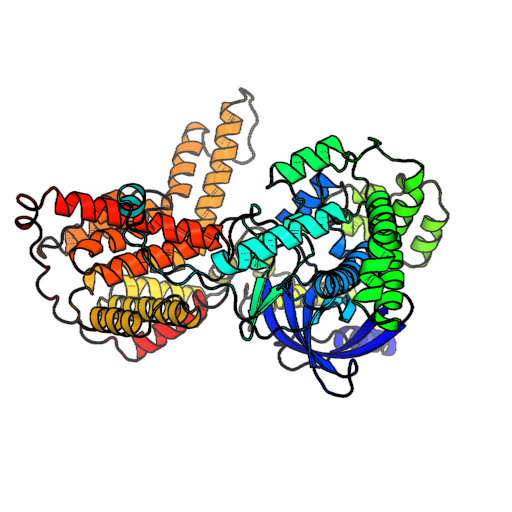 N . SER A 1 592 ? -21.999 -9.712 38.007 1.00 68.31 592 SER A N 1
ATOM 4772 C CA . SER A 1 592 ? -20.753 -10.475 38.112 1.00 68.31 592 SER A CA 1
ATOM 4773 C C . SER A 1 592 ? -19.700 -9.930 37.138 1.00 68.31 592 SER A C 1
ATOM 4775 O O . SER A 1 592 ? -19.928 -9.882 35.937 1.00 68.31 592 SER A O 1
ATOM 4777 N N . TYR A 1 593 ? -18.530 -9.523 37.641 1.00 73.44 593 TYR A N 1
ATOM 4778 C CA . TYR A 1 593 ? -17.420 -8.989 36.825 1.00 73.44 593 TYR A CA 1
ATOM 4779 C C . TYR A 1 593 ? -16.250 -9.979 36.654 1.00 73.44 593 TYR A C 1
ATOM 4781 O O . TYR A 1 593 ? -15.169 -9.605 36.198 1.00 73.44 593 TYR A O 1
ATOM 4789 N N . GLY A 1 594 ? -16.429 -11.246 37.046 1.00 75.06 594 GLY A N 1
ATOM 4790 C CA . GLY A 1 594 ? -15.344 -12.235 37.107 1.00 75.06 594 GLY A CA 1
ATOM 4791 C C . GLY A 1 594 ? -14.706 -12.531 35.746 1.00 75.06 594 GLY A C 1
ATOM 4792 O O . GLY A 1 594 ? -13.480 -12.531 35.623 1.00 75.06 594 GLY A O 1
ATOM 4793 N N . ILE A 1 595 ? -15.531 -12.703 34.705 1.00 72.94 595 ILE A N 1
ATOM 4794 C CA . ILE A 1 595 ? -15.055 -12.910 33.327 1.00 72.94 595 ILE A CA 1
ATOM 4795 C C . ILE A 1 595 ? -14.316 -11.659 32.834 1.00 72.94 595 ILE A C 1
ATOM 4797 O O . ILE A 1 595 ? -13.221 -11.782 32.277 1.00 72.94 595 ILE A O 1
ATOM 4801 N N . ALA A 1 596 ? -14.858 -10.457 33.083 1.00 74.56 596 ALA A N 1
ATOM 4802 C CA . ALA A 1 596 ? -14.196 -9.217 32.689 1.00 74.56 596 ALA A CA 1
ATOM 4803 C C . ALA A 1 596 ? -12.830 -9.034 33.367 1.00 74.56 596 ALA A C 1
ATOM 4805 O O . ALA A 1 596 ? -11.882 -8.587 32.720 1.00 74.56 596 ALA A O 1
ATOM 4806 N N . LEU A 1 597 ? -12.709 -9.405 34.644 1.00 79.31 597 LEU A N 1
ATOM 4807 C CA . LEU A 1 597 ? -11.462 -9.298 35.396 1.00 79.31 597 LEU A CA 1
ATOM 4808 C C . LEU A 1 597 ? -10.393 -10.246 34.836 1.00 79.31 597 LEU A C 1
ATOM 4810 O O . LEU A 1 597 ? -9.297 -9.798 34.502 1.00 79.31 597 LEU A O 1
ATOM 4814 N N . PHE A 1 598 ? -10.726 -11.527 34.661 1.00 78.81 598 PHE A N 1
ATOM 4815 C CA . PHE A 1 598 ? -9.780 -12.531 34.170 1.00 78.81 598 PHE A CA 1
ATOM 4816 C C . PHE A 1 598 ? -9.335 -12.248 32.730 1.00 78.81 598 PHE A C 1
ATOM 4818 O O . PHE A 1 598 ? -8.142 -12.176 32.433 1.00 78.81 598 PHE A O 1
ATOM 4825 N N . VAL A 1 599 ? -10.291 -12.016 31.825 1.00 74.38 599 VAL A N 1
ATOM 4826 C CA . VAL A 1 599 ? -9.985 -11.751 30.414 1.00 74.38 599 VAL A CA 1
ATOM 4827 C C . VAL A 1 599 ? -9.316 -10.381 30.255 1.00 74.38 599 VAL A C 1
ATOM 4829 O O . VAL A 1 599 ? -8.388 -10.245 29.459 1.00 74.38 599 VAL A O 1
ATOM 4832 N N . GLY A 1 600 ? -9.717 -9.371 31.035 1.00 72.00 600 GLY A N 1
ATOM 4833 C CA . GLY A 1 600 ? -9.168 -8.009 30.998 1.00 72.00 600 GLY A CA 1
ATOM 4834 C C . GLY A 1 600 ? -7.669 -7.925 31.307 1.00 72.00 600 GLY A C 1
ATOM 4835 O O . GLY A 1 600 ? -6.964 -7.095 30.710 1.00 72.00 600 GLY A O 1
ATOM 4836 N N . MET A 1 601 ? -7.171 -8.828 32.161 1.00 77.44 601 MET A N 1
ATOM 4837 C CA . MET A 1 601 ? -5.749 -8.961 32.495 1.00 77.44 601 MET A CA 1
ATOM 4838 C C . MET A 1 601 ? -4.901 -9.419 31.302 1.00 77.44 601 MET A C 1
ATOM 4840 O O . MET A 1 601 ? -3.730 -9.044 31.202 1.00 77.44 601 MET A O 1
ATOM 4844 N N . LEU A 1 602 ? -5.480 -10.161 30.353 1.00 73.19 602 LEU A N 1
ATOM 4845 C CA . LEU A 1 602 ? -4.736 -10.703 29.221 1.00 73.19 602 LEU A CA 1
ATOM 4846 C C . LEU A 1 602 ? -4.297 -9.585 28.251 1.00 73.19 602 LEU A C 1
ATOM 4848 O O . LEU A 1 602 ? -5.137 -8.834 27.719 1.00 73.19 602 LEU A O 1
ATOM 4852 N N . PRO A 1 603 ? -2.985 -9.454 27.968 1.00 65.75 603 PRO A N 1
ATOM 4853 C CA . PRO A 1 603 ? -2.484 -8.530 26.958 1.00 65.75 603 PRO A CA 1
ATOM 4854 C C . PRO A 1 603 ? -3.135 -8.793 25.601 1.00 65.75 603 PRO A C 1
ATOM 4856 O O . PRO A 1 603 ? -3.316 -9.937 25.201 1.00 65.75 603 PRO A O 1
ATOM 4859 N N . THR A 1 604 ? -3.478 -7.725 24.876 1.00 63.84 604 THR A N 1
ATOM 4860 C CA . THR A 1 604 ? -4.011 -7.774 23.495 1.00 63.84 604 THR A CA 1
ATOM 4861 C C . THR A 1 604 ? -5.452 -8.300 23.366 1.00 63.84 604 THR A C 1
ATOM 4863 O O . THR A 1 604 ? -6.243 -7.692 22.652 1.00 63.84 604 THR A O 1
ATOM 4866 N N . VAL A 1 605 ? -5.832 -9.344 24.108 1.00 65.00 605 VAL A N 1
ATOM 4867 C CA . VAL A 1 605 ? -7.162 -9.993 24.096 1.00 65.00 605 VAL A CA 1
ATOM 4868 C C . VAL A 1 605 ? -8.133 -9.421 25.141 1.00 65.00 605 VAL A C 1
ATOM 4870 O O . VAL A 1 605 ? -9.340 -9.506 24.968 1.00 65.00 605 VAL A O 1
ATOM 4873 N N . GLY A 1 606 ? -7.673 -8.730 26.189 1.00 63.09 606 GLY A N 1
ATOM 4874 C CA . GLY A 1 606 ? -8.586 -8.246 27.243 1.00 63.09 606 GLY A CA 1
ATOM 4875 C C . GLY A 1 606 ? -9.620 -7.179 26.850 1.00 63.09 606 GLY A C 1
ATOM 4876 O O . GLY A 1 606 ? -10.393 -6.724 27.685 1.00 63.09 606 GLY A O 1
ATOM 4877 N N . SER A 1 607 ? -9.666 -6.756 25.584 1.00 68.00 607 SER A N 1
ATOM 4878 C CA . SER A 1 607 ? -10.752 -5.913 25.072 1.00 68.00 607 SER A CA 1
ATOM 4879 C C . SER A 1 607 ? -12.025 -6.728 24.800 1.00 68.00 607 SER A C 1
ATOM 4881 O O . SER A 1 607 ? -13.091 -6.134 24.683 1.00 68.00 607 SER A O 1
ATOM 4883 N N . PHE A 1 608 ? -11.928 -8.066 24.764 1.00 70.75 608 PHE A N 1
ATOM 4884 C CA . PHE A 1 608 ? -13.057 -8.999 24.645 1.00 70.75 608 PHE A CA 1
ATOM 4885 C C . PHE A 1 608 ? -13.783 -9.254 25.969 1.00 70.75 608 PHE A C 1
ATOM 4887 O O . PHE A 1 608 ? -14.838 -9.874 25.975 1.00 70.75 608 PHE A O 1
ATOM 4894 N N . ALA A 1 609 ? -13.236 -8.767 27.083 1.00 74.56 609 ALA A N 1
ATOM 4895 C CA . ALA A 1 609 ? -13.659 -9.150 28.422 1.00 74.56 609 ALA A CA 1
ATOM 4896 C C . ALA A 1 609 ? -15.142 -8.831 28.706 1.00 74.56 609 ALA A C 1
ATOM 4898 O O . ALA A 1 609 ? -15.883 -9.699 29.157 1.00 74.56 609 ALA A O 1
ATOM 4899 N N . TYR A 1 610 ? -15.594 -7.619 28.362 1.00 76.44 610 TYR A N 1
ATOM 4900 C CA . TYR A 1 610 ? -16.989 -7.200 28.548 1.00 76.44 610 TYR A CA 1
ATOM 4901 C C . TYR A 1 610 ? -17.958 -7.757 27.499 1.00 76.44 610 TYR A C 1
ATOM 4903 O O . TYR A 1 610 ? -19.016 -8.231 27.905 1.00 76.44 610 TYR A O 1
ATOM 4911 N N . PRO A 1 611 ? -17.628 -7.781 26.189 1.00 79.94 611 PRO A N 1
ATOM 4912 C CA . PRO A 1 611 ? -18.447 -8.493 25.215 1.00 79.94 611 PRO A CA 1
ATOM 4913 C C . PRO A 1 611 ? -18.683 -9.951 25.615 1.00 79.94 611 PRO A C 1
ATOM 4915 O O . PRO A 1 611 ? -19.826 -10.389 25.617 1.00 79.94 611 PRO A O 1
ATOM 4918 N N . LEU A 1 612 ? -17.646 -10.678 26.045 1.00 76.56 612 LEU A N 1
ATOM 4919 C CA . LEU A 1 612 ? -17.776 -12.075 26.462 1.00 76.56 612 LEU A CA 1
ATOM 4920 C C . LEU A 1 612 ? -18.643 -12.229 27.722 1.00 76.56 612 LEU A C 1
ATOM 4922 O O . LEU A 1 612 ? -19.464 -13.135 27.786 1.00 76.56 612 LEU A O 1
ATOM 4926 N N . GLN A 1 613 ? -18.512 -11.323 28.696 1.00 78.94 613 GLN A N 1
ATOM 4927 C CA . GLN A 1 613 ? -19.364 -11.307 29.890 1.00 78.94 613 GLN A CA 1
ATOM 4928 C C . GLN A 1 613 ? -20.839 -11.034 29.553 1.00 78.94 613 GLN A C 1
ATOM 4930 O O . GLN A 1 613 ? -21.728 -11.610 30.169 1.00 78.94 613 GLN A O 1
ATOM 4935 N N . MET A 1 614 ? -21.098 -10.186 28.554 1.00 80.25 614 MET A N 1
ATOM 4936 C CA . MET A 1 614 ? -22.448 -9.825 28.114 1.00 80.25 614 MET A CA 1
ATOM 4937 C C . MET A 1 614 ? -23.177 -10.965 27.388 1.00 80.25 614 MET A C 1
ATOM 4939 O O . MET A 1 614 ? -24.386 -10.873 27.200 1.00 80.25 614 MET A O 1
ATOM 4943 N N . TYR A 1 615 ? -22.481 -12.043 27.004 1.00 80.88 615 TYR A N 1
ATOM 4944 C CA . TYR A 1 615 ? -23.061 -13.162 26.251 1.00 80.88 615 TYR A CA 1
ATOM 4945 C C . TYR A 1 615 ? -24.321 -13.744 26.906 1.00 80.88 615 TYR A C 1
ATOM 4947 O O . TYR A 1 615 ? -25.280 -14.060 26.210 1.00 80.88 615 TYR A O 1
ATOM 4955 N N . TRP A 1 616 ? -24.345 -13.808 28.240 1.00 74.81 616 TRP A N 1
ATOM 4956 C CA . TRP A 1 616 ? -25.476 -14.346 29.003 1.00 74.81 616 TRP A CA 1
ATOM 4957 C C . TRP A 1 616 ? -26.649 -13.392 29.179 1.00 74.81 616 TRP A C 1
ATOM 4959 O O . TRP A 1 616 ? -27.734 -13.821 29.549 1.00 74.81 616 TRP A O 1
ATOM 4969 N N . SER A 1 617 ? -26.444 -12.104 28.928 1.00 73.69 617 SER A N 1
ATOM 4970 C CA . SER A 1 617 ? -27.479 -11.084 29.089 1.00 73.69 617 SER A CA 1
ATOM 4971 C C . SER A 1 617 ? -28.046 -10.636 27.739 1.00 73.69 617 SER A C 1
ATOM 4973 O O . SER A 1 617 ? -29.245 -10.410 27.622 1.00 73.69 617 SER A O 1
ATOM 4975 N N . CYS A 1 618 ? -27.199 -10.533 26.712 1.00 77.31 618 CYS A N 1
ATOM 4976 C CA . CYS A 1 618 ? -27.587 -10.201 25.344 1.00 77.31 618 CYS A CA 1
ATOM 4977 C C . CYS A 1 618 ? -26.607 -10.853 24.360 1.00 77.31 618 CYS A C 1
ATOM 4979 O O . CYS A 1 618 ? -25.521 -10.329 24.074 1.00 77.31 618 CYS A O 1
ATOM 4981 N N . ARG A 1 619 ? -26.993 -12.030 23.866 1.00 79.00 619 ARG A N 1
ATOM 4982 C CA . ARG A 1 619 ? -26.161 -12.874 23.005 1.00 79.00 619 ARG A CA 1
ATOM 4983 C C . ARG A 1 619 ? -25.827 -12.182 21.687 1.00 79.00 619 ARG A C 1
ATOM 4985 O O . ARG A 1 619 ? -24.667 -12.164 21.280 1.00 79.00 619 ARG A O 1
ATOM 4992 N N . GLU A 1 620 ? -26.819 -11.578 21.048 1.00 80.00 620 GLU A N 1
ATOM 4993 C CA . GLU A 1 620 ? -26.714 -10.978 19.718 1.00 80.00 620 GLU A CA 1
ATOM 4994 C C . GLU A 1 620 ? -25.714 -9.816 19.722 1.00 80.00 620 GLU A C 1
ATOM 4996 O O . GLU A 1 620 ? -24.764 -9.781 18.933 1.00 80.00 620 GLU A O 1
ATOM 5001 N N . LEU A 1 621 ? -25.851 -8.908 20.694 1.00 82.50 621 LEU A N 1
ATOM 5002 C CA . LEU A 1 621 ? -24.951 -7.768 20.849 1.00 82.50 621 LEU A CA 1
ATOM 5003 C C . LEU A 1 621 ? -23.531 -8.204 21.254 1.00 82.50 621 LEU A C 1
ATOM 5005 O O . LEU A 1 621 ? -22.543 -7.629 20.790 1.00 82.50 621 LEU A O 1
ATOM 5009 N N . SER A 1 622 ? -23.407 -9.231 22.100 1.00 83.62 622 SER A N 1
ATOM 5010 C CA . SER A 1 622 ? -22.118 -9.782 22.541 1.00 83.62 622 SER A CA 1
ATOM 5011 C C . SER A 1 622 ? -21.307 -10.353 21.372 1.00 83.62 622 SER A C 1
ATOM 5013 O O . SER A 1 622 ? -20.125 -10.012 21.193 1.00 83.62 622 SER A O 1
ATOM 5015 N N . ILE A 1 623 ? -21.960 -11.170 20.540 1.00 81.69 623 ILE A N 1
ATOM 5016 C CA . ILE A 1 623 ? -21.372 -11.761 19.337 1.00 81.69 623 ILE A CA 1
ATOM 5017 C C . ILE A 1 623 ? -20.958 -10.654 18.364 1.00 81.69 623 ILE A C 1
ATOM 5019 O O . ILE A 1 623 ? -19.817 -10.647 17.885 1.00 81.69 623 ILE A O 1
ATOM 5023 N N . PHE A 1 624 ? -21.848 -9.691 18.107 1.00 84.81 624 PHE A N 1
ATOM 5024 C CA . PHE A 1 624 ? -21.583 -8.572 17.208 1.00 84.81 624 PHE A CA 1
ATOM 5025 C C . PHE A 1 624 ? -20.344 -7.764 17.627 1.00 84.81 624 PHE A C 1
ATOM 5027 O O . PHE A 1 624 ? -19.405 -7.603 16.839 1.00 84.81 624 PHE A O 1
ATOM 5034 N N . LEU A 1 625 ? -20.284 -7.310 18.884 1.00 84.38 625 LEU A N 1
ATOM 5035 C CA . LEU A 1 625 ? -19.168 -6.495 19.376 1.00 84.38 625 LEU A CA 1
ATOM 5036 C C . LEU A 1 625 ? -17.838 -7.241 19.348 1.00 84.38 625 LEU A C 1
ATOM 5038 O O . LEU A 1 625 ? -16.807 -6.672 18.975 1.00 84.38 625 LEU A O 1
ATOM 5042 N N . THR A 1 626 ? -17.852 -8.524 19.702 1.00 83.31 626 THR A N 1
ATOM 5043 C CA . THR A 1 626 ? -16.643 -9.350 19.679 1.00 83.31 626 THR A CA 1
ATOM 5044 C C . THR A 1 626 ? -16.109 -9.475 18.261 1.00 83.31 626 THR A C 1
ATOM 5046 O O . THR A 1 626 ? -14.926 -9.217 18.022 1.00 83.31 626 THR A O 1
ATOM 5049 N N . ARG A 1 627 ? -16.980 -9.763 17.289 1.00 82.44 627 ARG A N 1
ATOM 5050 C CA . ARG A 1 627 ? -16.583 -9.817 15.880 1.00 82.44 627 ARG A CA 1
ATOM 5051 C C . ARG A 1 627 ? -16.082 -8.483 15.356 1.00 82.44 627 ARG A C 1
ATOM 5053 O O . ARG A 1 627 ? -15.069 -8.468 14.660 1.00 82.44 627 ARG A O 1
ATOM 5060 N N . HIS A 1 628 ? -16.729 -7.374 15.709 1.00 83.44 628 HIS A N 1
ATOM 5061 C CA . HIS A 1 628 ? -16.274 -6.044 15.311 1.00 83.44 628 HIS A CA 1
ATOM 5062 C C . HIS A 1 628 ? -14.836 -5.776 15.790 1.00 83.44 628 HIS A C 1
ATOM 5064 O O . HIS A 1 628 ? -13.981 -5.327 15.019 1.00 83.44 628 HIS A O 1
ATOM 5070 N N . VAL A 1 629 ? -14.523 -6.107 17.047 1.00 79.62 629 VAL A N 1
ATOM 5071 C CA . VAL A 1 629 ? -13.171 -5.932 17.596 1.00 79.62 629 VAL A CA 1
ATOM 5072 C C . VAL A 1 629 ? -12.166 -6.870 16.921 1.00 79.62 629 VAL A C 1
ATOM 5074 O O . VAL A 1 629 ? -11.090 -6.415 16.523 1.00 79.62 629 VAL A O 1
ATOM 5077 N N . VAL A 1 630 ? -12.502 -8.153 16.750 1.00 81.38 630 VAL A N 1
ATOM 5078 C CA . VAL A 1 630 ? -11.611 -9.136 16.114 1.00 81.38 630 VAL A CA 1
ATOM 5079 C C . VAL A 1 630 ? -11.336 -8.784 14.646 1.00 81.38 630 VAL A C 1
ATOM 5081 O O . VAL A 1 630 ? -10.182 -8.846 14.212 1.00 81.38 630 VAL A O 1
ATOM 5084 N N . ALA A 1 631 ? -12.345 -8.318 13.905 1.00 81.56 631 ALA A N 1
ATOM 5085 C CA . ALA A 1 631 ? -12.184 -7.808 12.545 1.00 81.56 631 ALA A CA 1
ATOM 5086 C C . ALA A 1 631 ? -11.124 -6.700 12.501 1.00 81.56 631 ALA A C 1
ATOM 5088 O O . ALA A 1 631 ? -10.187 -6.744 11.705 1.00 81.56 631 ALA A O 1
ATOM 5089 N N . ARG A 1 632 ? -11.197 -5.734 13.423 1.00 80.00 632 ARG A N 1
ATOM 5090 C CA . ARG A 1 632 ? -10.235 -4.624 13.503 1.00 80.00 632 ARG A CA 1
ATOM 5091 C C . ARG A 1 632 ? -8.812 -5.082 13.829 1.00 80.00 632 ARG A C 1
ATOM 5093 O O . ARG A 1 632 ? -7.870 -4.470 13.319 1.00 80.00 632 ARG A O 1
ATOM 5100 N N . VAL A 1 633 ? -8.648 -6.141 14.627 1.00 77.94 633 VAL A N 1
ATOM 5101 C CA . VAL A 1 633 ? -7.342 -6.779 14.873 1.00 77.94 633 VAL A CA 1
ATOM 5102 C C . VAL A 1 633 ? -6.824 -7.435 13.596 1.00 77.94 633 VAL A C 1
ATOM 5104 O O . VAL A 1 633 ? -5.704 -7.144 13.180 1.00 77.94 633 VAL A O 1
ATOM 5107 N N . GLY A 1 634 ? -7.652 -8.242 12.926 1.00 75.81 634 GLY A N 1
ATOM 5108 C CA . GLY A 1 634 ? -7.305 -8.882 11.656 1.00 75.81 634 GLY A CA 1
ATOM 5109 C C . GLY A 1 634 ? -6.889 -7.868 10.588 1.00 75.81 634 GLY A C 1
ATOM 5110 O O . GLY A 1 634 ? -5.870 -8.046 9.929 1.00 75.81 634 GLY A O 1
ATOM 5111 N N . GLN A 1 635 ? -7.595 -6.739 10.497 1.00 80.00 635 GLN A N 1
ATOM 5112 C CA . GLN A 1 635 ? -7.265 -5.628 9.600 1.00 80.00 635 GLN A CA 1
ATOM 5113 C C . GLN A 1 635 ? -5.941 -4.921 9.934 1.00 80.00 635 GLN A C 1
ATOM 5115 O O . GLN A 1 635 ? -5.370 -4.255 9.072 1.00 80.00 635 GLN A O 1
ATOM 5120 N N . ALA A 1 636 ? -5.490 -4.971 11.189 1.00 73.56 636 ALA A N 1
ATOM 5121 C CA . ALA A 1 636 ? -4.298 -4.266 11.659 1.00 73.56 636 ALA A CA 1
ATOM 5122 C C . ALA A 1 636 ? -3.013 -5.104 11.561 1.00 73.56 636 ALA A C 1
ATOM 5124 O O . ALA A 1 636 ? -1.927 -4.555 11.754 1.00 73.56 636 ALA A O 1
ATOM 5125 N N . LEU A 1 637 ? -3.115 -6.406 11.265 1.00 71.75 637 LEU A N 1
ATOM 5126 C CA . LEU A 1 637 ? -1.954 -7.287 11.167 1.00 71.75 637 LEU A CA 1
ATOM 5127 C C . LEU A 1 637 ? -1.009 -6.831 10.040 1.00 71.75 637 LEU A C 1
ATOM 5129 O O . LEU A 1 637 ? -1.427 -6.748 8.881 1.00 71.75 637 LEU A O 1
ATOM 5133 N N . PRO A 1 638 ? 0.277 -6.557 10.330 1.00 69.06 638 PRO A N 1
ATOM 5134 C CA . PRO A 1 638 ? 1.249 -6.238 9.292 1.00 69.06 638 PRO A CA 1
ATOM 5135 C C . PRO A 1 638 ? 1.342 -7.388 8.292 1.00 69.06 638 PRO A C 1
ATOM 5137 O O . PRO A 1 638 ? 1.365 -8.547 8.690 1.00 69.06 638 PRO A O 1
ATOM 5140 N N . ILE A 1 639 ? 1.418 -7.083 6.996 1.00 70.75 639 ILE A N 1
ATOM 5141 C CA . ILE A 1 639 ? 1.624 -8.068 5.915 1.00 70.75 639 ILE A CA 1
ATOM 5142 C C . ILE A 1 639 ? 0.470 -9.088 5.703 1.00 70.75 639 ILE A C 1
ATOM 5144 O O . ILE A 1 639 ? 0.277 -9.563 4.584 1.00 70.75 639 ILE A O 1
ATOM 5148 N N . TYR A 1 640 ? -0.392 -9.352 6.677 1.00 73.00 640 TYR A N 1
ATOM 5149 C CA . TYR A 1 640 ? -1.512 -10.299 6.535 1.00 73.00 640 TYR A CA 1
ATOM 5150 C C . TYR A 1 640 ? -2.883 -9.613 6.607 1.00 73.00 640 TYR A C 1
ATOM 5152 O O . TYR A 1 640 ? -3.844 -10.042 5.972 1.00 73.00 640 TYR A O 1
ATOM 5160 N N . GLY A 1 641 ? -2.961 -8.483 7.302 1.00 71.69 641 GLY A N 1
ATOM 5161 C CA . GLY A 1 641 ? -4.187 -7.727 7.497 1.00 71.69 641 GLY A CA 1
ATOM 5162 C C . GLY A 1 641 ? -4.552 -6.779 6.359 1.00 71.69 641 GLY A C 1
ATOM 5163 O O . GLY A 1 641 ? -3.742 -6.450 5.484 1.00 71.69 641 GLY A O 1
ATOM 5164 N N . GLY A 1 642 ? -5.806 -6.344 6.413 1.00 74.75 642 GLY A N 1
ATOM 5165 C CA . GLY A 1 642 ? -6.456 -5.355 5.558 1.00 74.75 642 GLY A CA 1
ATOM 5166 C C . GLY A 1 642 ? -7.975 -5.499 5.677 1.00 74.75 642 GLY A C 1
ATOM 5167 O O . GLY A 1 642 ? -8.449 -6.515 6.181 1.00 74.75 642 GLY A O 1
ATOM 5168 N N . LYS A 1 643 ? -8.736 -4.487 5.246 1.00 75.44 643 LYS A N 1
ATOM 5169 C CA . LYS A 1 643 ? -10.198 -4.613 5.143 1.00 75.44 643 LYS A CA 1
ATOM 5170 C C . LYS A 1 643 ? -10.525 -5.619 4.029 1.00 75.44 643 LYS A C 1
ATOM 5172 O O . LYS A 1 643 ? -9.907 -5.563 2.971 1.00 75.44 643 LYS A O 1
ATOM 5177 N N . HIS A 1 644 ? -11.460 -6.527 4.278 1.00 73.31 644 HIS A N 1
ATOM 5178 C CA . HIS A 1 644 ? -11.894 -7.613 3.393 1.00 73.31 644 HIS A CA 1
ATOM 5179 C C . HIS A 1 644 ? -10.805 -8.656 3.051 1.00 73.31 644 HIS A C 1
ATOM 5181 O O . HIS A 1 644 ? -10.953 -9.423 2.097 1.00 73.31 644 HIS A O 1
ATOM 5187 N N . THR A 1 645 ? -9.706 -8.735 3.815 1.00 74.31 645 THR A N 1
ATOM 5188 C CA . THR A 1 645 ? -8.704 -9.800 3.612 1.00 74.31 645 THR A CA 1
ATOM 5189 C C . THR A 1 645 ? -9.151 -11.117 4.238 1.00 74.31 645 THR A C 1
ATOM 5191 O O . THR A 1 645 ? -9.921 -11.138 5.201 1.00 74.31 645 THR A O 1
ATOM 5194 N N . ARG A 1 646 ? -8.597 -12.244 3.766 1.00 74.19 646 ARG A N 1
ATOM 5195 C CA . ARG A 1 646 ? -8.870 -13.554 4.383 1.00 74.19 646 ARG A CA 1
ATOM 5196 C C . ARG A 1 646 ? -8.461 -13.601 5.852 1.00 74.19 646 ARG A C 1
ATOM 5198 O O . ARG A 1 646 ? -9.113 -14.293 6.620 1.00 74.19 646 ARG A O 1
ATOM 5205 N N . THR A 1 647 ? -7.426 -12.861 6.256 1.00 78.56 647 THR A N 1
ATOM 5206 C CA . THR A 1 647 ? -7.044 -12.756 7.671 1.00 78.56 647 THR A CA 1
ATOM 5207 C C . THR A 1 647 ? -8.140 -12.119 8.505 1.00 78.56 647 THR A C 1
ATOM 5209 O O . THR A 1 647 ? -8.456 -12.650 9.561 1.00 78.56 647 THR A O 1
ATOM 5212 N N . GLU A 1 648 ? -8.730 -11.008 8.053 1.00 81.62 648 GLU A N 1
ATOM 5213 C CA . GLU A 1 648 ? -9.862 -10.409 8.762 1.00 81.62 648 GLU A CA 1
ATOM 5214 C C . GLU A 1 648 ? -11.007 -11.415 8.888 1.00 81.62 648 GLU A C 1
ATOM 5216 O O . GLU A 1 648 ? -11.499 -11.644 9.989 1.00 81.62 648 GLU A O 1
ATOM 5221 N N . ILE A 1 649 ? -11.387 -12.044 7.776 1.00 76.44 649 ILE A N 1
ATOM 5222 C CA . ILE A 1 649 ? -12.511 -12.985 7.718 1.00 76.44 649 ILE A CA 1
ATOM 5223 C C . ILE A 1 649 ? -12.274 -14.190 8.631 1.00 76.44 649 ILE A C 1
ATOM 5225 O O . ILE A 1 649 ? -13.141 -14.551 9.422 1.00 76.44 649 ILE A O 1
ATOM 5229 N N . TRP A 1 650 ? -11.092 -14.796 8.550 1.00 77.94 650 TRP A N 1
ATOM 5230 C CA . TRP A 1 650 ? -10.712 -15.936 9.377 1.00 77.94 650 TRP A CA 1
ATOM 5231 C C . TRP A 1 650 ? -10.697 -15.573 10.861 1.00 77.94 650 TRP A C 1
ATOM 5233 O O . TRP A 1 650 ? -11.226 -16.317 11.680 1.00 77.94 650 TRP A O 1
ATOM 5243 N N . MET A 1 651 ? -10.170 -14.397 11.211 1.00 79.75 651 MET A N 1
ATOM 5244 C CA . MET A 1 651 ? -10.205 -13.899 12.585 1.00 79.75 651 MET A CA 1
ATOM 5245 C C . MET A 1 651 ? -11.657 -13.731 13.063 1.00 79.75 651 MET A C 1
ATOM 5247 O O . MET A 1 651 ? -12.001 -14.196 14.145 1.00 79.75 651 MET A O 1
ATOM 5251 N N . VAL A 1 652 ? -12.538 -13.137 12.251 1.00 79.75 652 VAL A N 1
ATOM 5252 C CA . VAL A 1 652 ? -13.972 -13.011 12.576 1.00 79.75 652 VAL A CA 1
ATOM 5253 C C . VAL A 1 652 ? -14.632 -14.378 12.784 1.00 79.75 652 VAL A C 1
ATOM 5255 O O . VAL A 1 652 ? -15.436 -14.523 13.698 1.00 79.75 652 VAL A O 1
ATOM 5258 N N . GLN A 1 653 ? -14.281 -15.387 11.985 1.00 76.81 653 GLN A N 1
ATOM 5259 C CA . GLN A 1 653 ? -14.789 -16.753 12.152 1.00 76.81 653 GLN A CA 1
ATOM 5260 C C . GLN A 1 653 ? -14.276 -17.407 13.440 1.00 76.81 653 GLN A C 1
ATOM 5262 O O . GLN A 1 653 ? -15.057 -18.013 14.171 1.00 76.81 653 GLN A O 1
ATOM 5267 N N . LEU A 1 654 ? -12.994 -17.230 13.770 1.00 77.50 654 LEU A N 1
ATOM 5268 C CA . LEU A 1 654 ? -12.430 -17.700 15.037 1.00 77.50 654 LEU A CA 1
ATOM 5269 C C . LEU A 1 654 ? -13.115 -17.079 16.255 1.00 77.50 654 LEU A C 1
ATOM 5271 O O . LEU A 1 654 ? -13.217 -17.735 17.290 1.00 77.50 654 LEU A O 1
ATOM 5275 N N . ALA A 1 655 ? -13.620 -15.848 16.136 1.00 78.00 655 ALA A N 1
ATOM 5276 C CA . ALA A 1 655 ? -14.358 -15.182 17.206 1.00 78.00 655 ALA A CA 1
ATOM 5277 C C . ALA A 1 655 ? -15.643 -15.926 17.614 1.00 78.00 655 ALA A C 1
ATOM 5279 O O . ALA A 1 655 ? -16.172 -15.655 18.687 1.00 78.00 655 ALA A O 1
ATOM 5280 N N . ASN A 1 656 ? -16.134 -16.862 16.795 1.00 76.94 656 ASN A N 1
ATOM 5281 C CA . ASN A 1 656 ? -17.315 -17.668 17.108 1.00 76.94 656 ASN A CA 1
ATOM 5282 C C . ASN A 1 656 ? -16.997 -18.842 18.042 1.00 76.94 656 ASN A C 1
ATOM 5284 O O . ASN A 1 656 ? -17.883 -19.287 18.765 1.00 76.94 656 ASN A O 1
ATOM 5288 N N . LEU A 1 657 ? -15.747 -19.324 18.060 1.00 75.12 657 LEU A N 1
ATOM 5289 C CA . LEU A 1 657 ? -15.349 -20.494 18.852 1.00 75.12 657 LEU A CA 1
ATOM 5290 C C . LEU A 1 657 ? -15.613 -20.328 20.358 1.00 75.12 657 LEU A C 1
ATOM 5292 O O . LEU A 1 657 ? -16.172 -21.253 20.948 1.00 75.12 657 LEU A O 1
ATOM 5296 N N . PRO A 1 658 ? -15.276 -19.189 21.002 1.00 74.12 658 PRO A N 1
ATOM 5297 C CA . PRO A 1 658 ? -15.576 -18.998 22.418 1.00 74.12 658 PRO A CA 1
ATOM 5298 C C . PRO A 1 658 ? -17.077 -19.049 22.711 1.00 74.12 658 PRO A C 1
ATOM 5300 O O . PRO A 1 658 ? -17.476 -19.637 23.708 1.00 74.12 658 PRO A O 1
ATOM 5303 N N . PHE A 1 659 ? -17.916 -18.480 21.841 1.00 75.44 659 PHE A N 1
ATOM 5304 C CA . PHE A 1 659 ? -19.371 -18.480 22.022 1.00 75.44 659 PHE A CA 1
ATOM 5305 C C . PHE A 1 659 ? -19.985 -19.858 21.840 1.00 75.44 659 PHE A C 1
ATOM 5307 O O . PHE A 1 659 ? -20.886 -20.239 22.578 1.00 75.44 659 PHE A O 1
ATOM 5314 N N . GLU A 1 660 ? -19.463 -20.635 20.899 1.00 73.06 660 GLU A N 1
ATOM 5315 C CA . GLU A 1 660 ? -19.887 -22.014 20.718 1.00 73.06 660 GLU A CA 1
ATOM 5316 C C . GLU A 1 660 ? -19.478 -22.891 21.906 1.00 73.06 660 GLU A C 1
ATOM 5318 O O . GLU A 1 660 ? -20.295 -23.665 22.398 1.00 73.06 660 GLU A O 1
ATOM 5323 N N . ALA A 1 661 ? -18.262 -22.718 22.434 1.00 74.50 661 ALA A N 1
ATOM 5324 C CA . ALA A 1 661 ? -17.826 -23.385 23.660 1.00 74.50 661 ALA A CA 1
ATOM 5325 C C . ALA A 1 661 ? -18.700 -22.995 24.864 1.00 74.50 661 ALA A C 1
ATOM 5327 O O . ALA A 1 661 ? -19.103 -23.867 25.633 1.00 74.50 661 ALA A O 1
ATOM 5328 N N . LEU A 1 662 ? -19.047 -21.708 24.995 1.00 71.81 662 LEU A N 1
ATOM 5329 C CA . LEU A 1 662 ? -19.978 -21.224 26.015 1.00 71.81 662 LEU A CA 1
ATOM 5330 C C . LEU A 1 662 ? -21.368 -21.853 25.839 1.00 71.81 662 LEU A C 1
ATOM 5332 O O . LEU A 1 662 ? -21.913 -22.373 26.805 1.00 71.81 662 LEU A O 1
ATOM 5336 N N . GLY A 1 663 ? -21.916 -21.893 24.623 1.00 71.50 663 GLY A N 1
ATOM 5337 C CA . GLY A 1 663 ? -23.212 -22.523 24.345 1.00 71.50 663 GLY A CA 1
ATOM 5338 C C . GLY A 1 663 ? -23.222 -24.042 24.567 1.00 71.50 663 GLY A C 1
ATOM 5339 O O . GLY A 1 663 ? -24.226 -24.597 25.011 1.00 71.50 663 GLY A O 1
ATOM 5340 N N . ILE A 1 664 ? -22.107 -24.736 24.305 1.00 71.88 664 ILE A N 1
ATOM 5341 C CA . ILE A 1 664 ? -21.941 -26.153 24.664 1.00 71.88 664 ILE A CA 1
ATOM 5342 C C . ILE A 1 664 ? -21.930 -26.304 26.188 1.00 71.88 664 ILE A C 1
ATOM 5344 O O . ILE A 1 664 ? -22.669 -27.138 26.712 1.00 71.88 664 ILE A O 1
ATOM 5348 N N . ALA A 1 665 ? -21.153 -25.482 26.899 1.00 69.25 665 ALA A N 1
ATOM 5349 C CA . ALA A 1 665 ? -21.094 -25.500 28.357 1.00 69.25 665 ALA A CA 1
ATOM 5350 C C . ALA A 1 665 ? -22.470 -25.230 28.984 1.00 69.25 665 ALA A C 1
ATOM 5352 O O . ALA A 1 665 ? -22.872 -25.967 29.878 1.00 69.25 665 ALA A O 1
ATOM 5353 N N . GLU A 1 666 ? -23.228 -24.257 28.476 1.00 67.69 666 GLU A N 1
ATOM 5354 C CA . GLU A 1 666 ? -24.613 -23.985 28.881 1.00 67.69 666 GLU A CA 1
ATOM 5355 C C . GLU A 1 666 ? -25.503 -25.218 28.672 1.00 67.69 666 GLU A C 1
ATOM 5357 O O . GLU A 1 666 ? -26.155 -25.681 29.607 1.00 67.69 666 GLU A O 1
ATOM 5362 N N . SER A 1 667 ? -25.451 -25.827 27.481 1.00 67.81 667 SER A N 1
ATOM 5363 C CA . SER A 1 667 ? -26.241 -27.028 27.185 1.00 67.81 667 SER A CA 1
ATOM 5364 C C . SER A 1 667 ? -25.880 -28.233 28.066 1.00 67.81 667 SER A C 1
ATOM 5366 O O . SER A 1 667 ? -26.762 -29.021 28.402 1.00 67.81 667 SER A O 1
ATOM 5368 N N . ALA A 1 668 ? -24.615 -28.346 28.489 1.00 62.56 668 ALA A N 1
ATOM 5369 C CA . ALA A 1 668 ? -24.117 -29.401 29.371 1.00 62.56 668 ALA A CA 1
ATOM 5370 C C . ALA A 1 668 ? -24.389 -29.134 30.865 1.00 62.56 668 ALA A C 1
ATOM 5372 O O . ALA A 1 668 ? -24.454 -30.072 31.654 1.00 62.56 668 ALA A O 1
ATOM 5373 N N . THR A 1 669 ? -24.561 -27.870 31.266 1.00 60.81 669 THR A N 1
ATOM 5374 C CA . THR A 1 669 ? -24.700 -27.447 32.675 1.00 60.81 669 THR A CA 1
ATOM 5375 C C . THR A 1 669 ? -26.096 -26.938 33.033 1.00 60.81 669 THR A C 1
ATOM 5377 O O . THR A 1 669 ? -26.279 -26.377 34.116 1.00 60.81 669 THR A O 1
ATOM 5380 N N . ASN A 1 670 ? -27.094 -27.194 32.177 1.00 49.72 670 ASN A N 1
ATOM 5381 C CA . ASN A 1 670 ? -28.483 -26.717 32.266 1.00 49.72 670 ASN A CA 1
ATOM 5382 C C . ASN A 1 670 ? -29.195 -26.908 33.631 1.00 49.72 670 ASN A C 1
ATOM 5384 O O . ASN A 1 670 ? -30.237 -26.298 33.855 1.00 49.72 670 ASN A O 1
ATOM 5388 N N . VAL A 1 671 ? -28.646 -27.695 34.564 1.00 45.09 671 VAL A N 1
ATOM 5389 C CA . VAL A 1 671 ? -29.188 -27.891 35.924 1.00 45.09 671 VAL A CA 1
ATOM 5390 C C . VAL A 1 671 ? -28.495 -27.027 36.995 1.00 45.09 671 VAL A C 1
ATOM 5392 O O . VAL A 1 671 ? -29.122 -26.671 37.989 1.00 45.09 671 VAL A O 1
ATOM 5395 N N . ILE A 1 672 ? -27.230 -26.638 36.814 1.00 46.94 672 ILE A N 1
ATOM 5396 C CA . ILE A 1 672 ? -26.421 -26.009 37.879 1.00 46.94 672 ILE A CA 1
ATOM 5397 C C . ILE A 1 672 ? -26.327 -24.485 37.706 1.00 46.94 672 ILE A C 1
ATOM 5399 O O . ILE A 1 672 ? -26.277 -23.753 38.693 1.00 46.94 672 ILE A O 1
ATOM 5403 N N . TRP A 1 673 ? -26.360 -23.978 36.469 1.00 45.19 673 TRP A N 1
ATOM 5404 C CA . TRP A 1 673 ? -25.995 -22.581 36.188 1.00 45.19 673 TRP A CA 1
ATOM 5405 C C . TRP A 1 673 ? -27.144 -21.572 36.125 1.00 45.19 673 TRP A C 1
ATOM 5407 O O . TRP A 1 673 ? -26.923 -20.380 36.330 1.00 45.19 673 TRP A O 1
ATOM 5417 N N . ARG A 1 674 ? -28.397 -22.031 36.003 1.00 41.94 674 ARG A N 1
ATOM 5418 C CA . ARG A 1 674 ? -29.578 -21.152 36.123 1.00 41.94 674 ARG A CA 1
ATOM 5419 C C . ARG A 1 674 ? -29.755 -20.532 37.517 1.00 41.94 674 ARG A C 1
ATOM 5421 O O . ARG A 1 674 ? -30.528 -19.594 37.651 1.00 41.94 674 ARG A O 1
ATOM 5428 N N . ARG A 1 675 ? -29.056 -21.025 38.549 1.00 40.72 675 ARG A N 1
ATOM 5429 C CA . ARG A 1 675 ? -29.145 -20.500 39.925 1.00 40.72 675 ARG A CA 1
ATOM 5430 C C . ARG A 1 675 ? -28.166 -19.366 40.252 1.00 40.72 675 ARG A C 1
ATOM 5432 O O . ARG A 1 675 ? -28.282 -18.797 41.329 1.00 40.72 675 ARG A O 1
ATOM 5439 N N . THR A 1 676 ? -27.218 -19.028 39.377 1.00 43.06 676 THR A N 1
ATOM 5440 C CA . THR A 1 676 ? -26.163 -18.035 39.683 1.00 43.06 676 THR A CA 1
ATOM 5441 C C . THR A 1 676 ? -26.182 -16.785 38.813 1.00 43.06 676 THR A C 1
ATOM 5443 O O . THR A 1 676 ? -25.441 -15.845 39.100 1.00 43.06 676 THR A O 1
ATOM 5446 N N . VAL A 1 677 ? -27.031 -16.729 37.787 1.00 42.81 677 VAL A N 1
ATOM 5447 C CA . VAL A 1 677 ? -27.178 -15.554 36.922 1.00 42.81 677 VAL A CA 1
ATOM 5448 C C . VAL A 1 677 ? -28.646 -15.147 36.907 1.00 42.81 677 VAL A C 1
ATOM 5450 O O . VAL A 1 677 ? -29.400 -15.512 36.010 1.00 42.81 677 VAL A O 1
ATOM 5453 N N . GLU A 1 678 ? -29.069 -14.407 37.931 1.00 40.06 678 GLU A N 1
ATOM 5454 C CA . GLU A 1 678 ? -30.288 -13.609 37.806 1.00 40.06 678 GLU A CA 1
ATOM 5455 C C . GLU A 1 678 ? -30.043 -12.516 36.753 1.00 40.06 678 GLU A C 1
ATOM 5457 O O . GLU A 1 678 ? -28.952 -11.928 36.721 1.00 40.06 678 GLU A O 1
ATOM 5462 N N . PRO A 1 679 ? -31.015 -12.243 35.863 1.00 39.53 679 PRO A N 1
ATOM 5463 C CA . PRO A 1 679 ? -30.909 -11.125 34.942 1.00 39.53 679 PRO A CA 1
ATOM 5464 C C . PRO A 1 679 ? -30.698 -9.862 35.770 1.00 39.53 679 PRO A C 1
ATOM 5466 O O . PRO A 1 679 ? -31.460 -9.591 36.698 1.00 39.53 679 PRO A O 1
ATOM 5469 N N . ALA A 1 680 ? -29.639 -9.112 35.456 1.00 41.06 680 ALA A N 1
ATOM 5470 C CA . ALA A 1 680 ? -29.391 -7.827 36.086 1.00 41.06 680 ALA A CA 1
ATOM 5471 C C . ALA A 1 680 ? -30.687 -7.010 36.004 1.00 41.06 680 ALA A C 1
ATOM 5473 O O . ALA A 1 680 ? -31.155 -6.695 34.908 1.00 41.06 680 ALA A O 1
ATOM 5474 N N . THR A 1 681 ? -31.290 -6.735 37.163 1.00 39.62 681 THR A N 1
ATOM 5475 C CA . THR A 1 681 ? -32.459 -5.863 37.297 1.00 39.62 681 THR A CA 1
ATOM 5476 C C . THR A 1 681 ? -32.230 -4.620 36.458 1.00 39.62 681 THR A C 1
ATOM 5478 O O . THR A 1 681 ? -31.158 -4.018 36.578 1.00 39.62 681 THR A O 1
ATOM 5481 N N . ALA A 1 682 ? -33.213 -4.284 35.614 1.00 39.81 682 ALA A N 1
ATOM 5482 C CA . ALA A 1 682 ? -33.183 -3.152 34.700 1.00 39.81 682 ALA A CA 1
ATOM 5483 C C . ALA A 1 682 ? -32.515 -1.953 35.379 1.00 39.81 682 ALA A C 1
ATOM 5485 O O . ALA A 1 682 ? -33.056 -1.375 36.324 1.00 39.81 682 ALA A O 1
ATOM 5486 N N . ALA A 1 683 ? -31.295 -1.629 34.946 1.00 45.09 683 ALA A N 1
ATOM 5487 C CA . ALA A 1 683 ? -30.654 -0.408 35.385 1.00 45.09 683 ALA A CA 1
ATOM 5488 C C . ALA A 1 683 ? -31.590 0.734 34.983 1.00 45.09 683 ALA A C 1
ATOM 5490 O O . ALA A 1 683 ? -31.994 0.815 33.822 1.00 45.09 683 ALA A O 1
ATOM 5491 N N . VAL A 1 684 ? -31.977 1.562 35.957 1.00 45.25 684 VAL A N 1
ATOM 5492 C CA . VAL A 1 684 ? -32.762 2.778 35.727 1.00 45.25 684 VAL A CA 1
ATOM 5493 C C . VAL A 1 684 ? -32.123 3.510 34.554 1.00 45.25 684 VAL A C 1
ATOM 5495 O O . VAL A 1 684 ? -30.930 3.813 34.616 1.00 45.25 684 VAL A O 1
ATOM 5498 N N . ALA A 1 685 ? -32.893 3.722 33.482 1.00 48.50 685 ALA A N 1
ATOM 5499 C CA . ALA A 1 685 ? -32.410 4.392 32.285 1.00 48.50 685 ALA A CA 1
ATOM 5500 C C . ALA A 1 685 ? -31.712 5.689 32.706 1.00 48.50 685 ALA A C 1
ATOM 5502 O O . ALA A 1 685 ? -32.326 6.559 33.328 1.00 48.50 685 ALA A O 1
ATOM 5503 N N . SER A 1 686 ? -30.408 5.789 32.436 1.00 55.59 686 SER A N 1
ATOM 5504 C CA . SER A 1 686 ? -29.660 6.994 32.778 1.00 55.59 686 SER A CA 1
ATOM 5505 C C . SER A 1 686 ? -30.294 8.185 32.066 1.00 55.59 686 SER A C 1
ATOM 5507 O O . SER A 1 686 ? -30.636 8.065 30.885 1.00 55.59 686 SER A O 1
ATOM 5509 N N . ALA A 1 687 ? -30.410 9.325 32.751 1.00 60.06 687 ALA A N 1
ATOM 5510 C CA . ALA A 1 687 ? -30.867 10.561 32.126 1.00 60.06 687 ALA A CA 1
ATOM 5511 C C . ALA A 1 687 ? -30.087 10.815 30.817 1.00 60.06 687 ALA A C 1
ATOM 5513 O O . ALA A 1 687 ? -28.870 10.574 30.789 1.00 60.06 687 ALA A O 1
ATOM 5514 N N . PRO A 1 688 ? -30.764 11.253 29.738 1.00 64.38 688 PRO A N 1
ATOM 5515 C CA . PRO A 1 688 ? -30.110 11.510 28.462 1.00 64.38 688 PRO A CA 1
ATOM 5516 C C . PRO A 1 688 ? -28.955 12.496 28.654 1.00 64.38 688 PRO A C 1
ATOM 5518 O O . PRO A 1 688 ? -29.028 13.407 29.483 1.00 64.38 688 PRO A O 1
ATOM 5521 N N . ALA A 1 689 ? -27.864 12.285 27.916 1.00 68.69 689 ALA A N 1
ATOM 5522 C CA . ALA A 1 689 ? -26.748 13.220 27.926 1.00 68.69 689 ALA A CA 1
ATOM 5523 C C . ALA A 1 689 ? -27.236 14.616 27.509 1.00 68.69 689 ALA A C 1
ATOM 5525 O O . ALA A 1 689 ? -28.186 14.749 26.733 1.00 68.69 689 ALA A O 1
ATOM 5526 N N . SER A 1 690 ? -26.591 15.666 28.024 1.00 78.44 690 SER A N 1
ATOM 5527 C CA . SER A 1 690 ? -26.920 17.020 27.584 1.00 78.44 690 SER A CA 1
ATOM 5528 C C . SER A 1 690 ? -26.665 17.150 26.071 1.00 78.44 690 SER A C 1
ATOM 5530 O O . SER A 1 690 ? -25.772 16.480 25.539 1.00 78.44 690 SER A O 1
ATOM 5532 N N . PRO A 1 691 ? -27.392 18.023 25.351 1.00 80.50 691 PRO A N 1
ATOM 5533 C CA . PRO A 1 691 ? -27.126 18.278 23.933 1.00 80.50 691 PRO A CA 1
ATOM 5534 C C . PRO A 1 691 ? -25.662 18.666 23.660 1.00 80.50 691 PRO A C 1
ATOM 5536 O O . PRO A 1 691 ? -25.090 18.288 22.639 1.00 80.50 691 PRO A O 1
ATOM 5539 N N . GLU A 1 692 ? -25.027 19.361 24.610 1.00 82.88 692 GLU A N 1
ATOM 5540 C CA . GLU A 1 692 ? -23.602 19.698 24.566 1.00 82.88 692 GLU A CA 1
ATOM 5541 C C . GLU A 1 692 ? -22.693 18.464 24.648 1.00 82.88 692 GLU A C 1
ATOM 5543 O O . GLU A 1 692 ? -21.673 18.401 23.962 1.00 82.88 692 GLU A O 1
ATOM 5548 N N . ASP A 1 693 ? -23.044 17.477 25.475 1.00 81.19 693 ASP A N 1
ATOM 5549 C CA . ASP A 1 693 ? -22.298 16.224 25.585 1.00 81.19 693 ASP A CA 1
ATOM 5550 C C . ASP A 1 693 ? -22.432 15.383 24.314 1.00 81.19 693 ASP A C 1
ATOM 5552 O O . ASP A 1 693 ? -21.420 14.881 23.825 1.00 81.19 693 ASP A O 1
ATOM 5556 N N . ALA A 1 694 ? -23.629 15.285 23.731 1.00 80.06 694 ALA A N 1
ATOM 5557 C CA . ALA A 1 694 ? -23.839 14.588 22.460 1.00 80.06 694 ALA A CA 1
ATOM 5558 C C . ALA A 1 694 ? -23.033 15.234 21.316 1.00 80.06 694 ALA A C 1
ATOM 5560 O O . ALA A 1 694 ? -22.300 14.548 20.599 1.00 80.06 694 ALA A O 1
ATOM 5561 N N . ALA A 1 695 ? -23.075 16.568 21.202 1.00 83.31 695 ALA A N 1
ATOM 5562 C CA . ALA A 1 695 ? -22.284 17.309 20.220 1.00 83.31 695 ALA A CA 1
ATOM 5563 C C . ALA A 1 695 ? -20.770 17.134 20.439 1.00 83.31 695 ALA A C 1
ATOM 5565 O O . ALA A 1 695 ? -20.010 16.962 19.482 1.00 83.31 695 ALA A O 1
ATOM 5566 N N . PHE A 1 696 ? -20.316 17.131 21.698 1.00 84.69 696 PHE A N 1
ATOM 5567 C CA . PHE A 1 696 ? -18.913 16.888 22.028 1.00 84.69 696 PHE A CA 1
ATOM 5568 C C . PHE A 1 696 ? -18.483 15.451 21.699 1.00 84.69 696 PHE A C 1
ATOM 5570 O O . PHE A 1 696 ? -17.382 15.246 21.191 1.00 84.69 696 PHE A O 1
ATOM 5577 N N . ILE A 1 697 ? -19.340 14.453 21.929 1.00 80.94 697 ILE A N 1
ATOM 5578 C CA . ILE A 1 697 ? -19.073 13.055 21.571 1.00 80.94 697 ILE A CA 1
ATOM 5579 C C . ILE A 1 697 ? -18.924 12.898 20.055 1.00 80.94 697 ILE A C 1
ATOM 5581 O O . ILE A 1 697 ? -17.937 12.314 19.599 1.00 80.94 697 ILE A O 1
ATOM 5585 N N . GLU A 1 698 ? -19.843 13.459 19.270 1.00 81.81 698 GLU A N 1
ATOM 5586 C CA . GLU A 1 698 ? -19.746 13.458 17.806 1.00 81.81 698 GLU A CA 1
ATOM 5587 C C . GLU A 1 698 ? -18.472 14.165 17.326 1.00 81.81 698 GLU A C 1
ATOM 5589 O O . GLU A 1 698 ? -17.745 13.650 16.469 1.00 81.81 698 GLU A O 1
ATOM 5594 N N . HIS A 1 699 ? -18.108 15.291 17.951 1.00 82.88 699 HIS A N 1
ATOM 5595 C CA . HIS A 1 699 ? -16.835 15.963 17.692 1.00 82.88 699 HIS A CA 1
ATOM 5596 C C . HIS A 1 699 ? -15.624 15.058 17.986 1.00 82.88 699 HIS A C 1
ATOM 5598 O O . HIS A 1 699 ? -14.701 14.974 17.170 1.00 82.88 699 HIS A O 1
ATOM 5604 N N . LEU A 1 700 ? -15.617 14.334 19.112 1.00 76.69 700 LEU A N 1
ATOM 5605 C CA . LEU A 1 700 ? -14.546 13.390 19.454 1.00 76.69 700 LEU A CA 1
ATOM 5606 C C . LEU A 1 700 ? -14.447 12.254 18.431 1.00 76.69 700 LEU A C 1
ATOM 5608 O O . LEU A 1 700 ? -13.346 11.895 18.003 1.00 76.69 700 LEU A O 1
ATOM 5612 N N . PHE A 1 701 ? -15.581 11.706 18.001 1.00 73.88 701 PHE A N 1
ATOM 5613 C CA . PHE A 1 701 ? -15.638 10.661 16.985 1.00 73.88 701 PHE A CA 1
ATOM 5614 C C . PHE A 1 701 ? -15.143 11.157 15.622 1.00 73.88 701 PHE A C 1
ATOM 5616 O O . PHE A 1 701 ? -14.337 10.475 14.975 1.00 73.88 701 PHE A O 1
ATOM 5623 N N . ALA A 1 702 ? -15.543 12.361 15.212 1.00 73.38 702 ALA A N 1
ATOM 5624 C CA . ALA A 1 702 ? -15.042 13.021 14.013 1.00 73.38 702 ALA A CA 1
ATOM 5625 C C . ALA A 1 702 ? -13.526 13.252 14.087 1.00 73.38 702 ALA A C 1
ATOM 5627 O O . ALA A 1 702 ? -12.807 12.968 13.130 1.00 73.38 702 ALA A O 1
ATOM 5628 N N . ARG A 1 703 ? -13.010 13.719 15.225 1.00 69.62 703 ARG A N 1
ATOM 5629 C CA . ARG A 1 703 ? -11.615 14.160 15.351 1.00 69.62 703 ARG A CA 1
ATOM 5630 C C . ARG A 1 703 ? -10.626 13.022 15.602 1.00 69.62 703 ARG A C 1
ATOM 5632 O O . ARG A 1 703 ? -9.519 13.051 15.063 1.00 69.62 703 ARG A O 1
ATOM 5639 N N . PHE A 1 704 ? -11.004 12.016 16.394 1.00 63.72 704 PHE A N 1
ATOM 5640 C CA . PHE A 1 704 ? -10.086 10.968 16.863 1.00 63.72 704 PHE A CA 1
ATOM 5641 C C . PHE A 1 704 ? -10.311 9.586 16.238 1.00 63.72 704 PHE A C 1
ATOM 5643 O O . PHE A 1 704 ? -9.342 8.812 16.148 1.00 63.72 704 PHE A O 1
ATOM 5650 N N . GLU A 1 705 ? -11.532 9.280 15.785 1.00 58.25 705 GLU A N 1
ATOM 5651 C CA . GLU A 1 705 ? -11.866 7.985 15.177 1.00 58.25 705 GLU A CA 1
ATOM 5652 C C . GLU A 1 705 ? -12.020 8.013 13.654 1.00 58.25 705 GLU A C 1
ATOM 5654 O O . GLU A 1 705 ? -11.816 6.971 13.026 1.00 58.25 705 GLU A O 1
ATOM 5659 N N . THR A 1 706 ? -12.321 9.157 13.023 1.00 39.38 706 THR A N 1
ATOM 5660 C CA . THR A 1 706 ? -12.399 9.166 11.556 1.00 39.38 706 THR A CA 1
ATOM 5661 C C . THR A 1 706 ? -11.014 9.067 10.903 1.00 39.38 706 THR A C 1
ATOM 5663 O O . THR A 1 706 ? -10.112 9.867 11.151 1.00 39.38 706 THR A O 1
ATOM 5666 N N . ARG A 1 707 ? -10.918 8.085 9.995 1.00 38.81 707 ARG A N 1
ATOM 5667 C CA . ARG A 1 707 ? -9.870 7.824 8.989 1.00 38.81 707 ARG A CA 1
ATOM 5668 C C . ARG A 1 707 ? -8.639 7.033 9.473 1.00 38.81 707 ARG A C 1
ATOM 5670 O O . ARG A 1 707 ? -7.681 7.577 10.022 1.00 38.81 707 ARG A O 1
ATOM 5677 N N . LYS A 1 708 ? -8.683 5.720 9.198 1.00 32.97 708 LYS A N 1
ATOM 5678 C CA . LYS A 1 708 ? -7.518 4.970 8.694 1.00 32.97 708 LYS A CA 1
ATOM 5679 C C . LYS A 1 708 ? -7.213 5.429 7.272 1.00 32.97 708 LYS A C 1
ATOM 5681 O O . LYS A 1 708 ? -8.196 5.703 6.548 1.00 32.97 708 LYS A O 1
#

Foldseek 3Di:
DVVVVVVVVVVVVPPPQCDVQQDDWDWDWWAQAPVDIWIKTKRWHAWPDDDQQWTWTWIWIDGLDPDTDIKTKTWGDHDPVLQVQCCVQFVDGDCQFQPPLLVLLQQLVQLLLQLVCLLPVQLEHEWHFRTKDQDLVSSGIITITHDAPFAAFAFDADDLCPVVVVVDVDPDPDDQGSCSVCVVSLVVSLVSCVQLQQNLQSLLSHPQNLFNSRQWTDHPNGIYGYDSADSHFPPRHVVQCVVCVVQQNVGRGSDGDLVSNVVVCVVCVVSSCVRDPPVSSVVSVVSSVSSVVSNVLSSLLTCSCSGPPRDNHPPVSVLSVQLSVLSSCPSVLLADPVLSVVCNPDPCNCVAQLNVLCVDDDPRSSLSSSCRHPPVSVVLVVCCVVPPVSVLVVQQVVQQVVVSVLVVLQLEDPPDGDSHCDPLSVLLVVCVPQFDSLLSHCVNPPVLVVLLVVLVVCLVPPLQLLLLLLLVVLLVLLVVCVVSVRDDPVLSVVLNVVSVLQLCSVLSSLLSVLVSCCNVVRVLVSLLVVLVVLQVVLVVVVVDPDPDCPPPNPDPSVVSNVSSVCSNQVSLVVSLVVLVVCCVVVVPFLQDQPQLNVQSNDGPRSSLSSLLSCCVQDVSNSLSVLLSSQLVVQQPDPPNHRRSGSSSSVSSNVSSVSVSVVVVVCVVCVPPPVVRDDRRDRDDRPDHDDPVSSVSSVVCCVPPVPDD

Secondary structure (DSSP, 8-state):
-HHHHHHHHHHHHSS----STTS--EEEEEEEETTEEEEEEEEEEEEEEE-SS-EEEEEEEESSSSS-EEEEEEE----HHHHHHHHHHHSS--HHHH-HHHHHHHHHHHHHHHHHHHHTT-S-EEPPEEEEEEETTTTEEEEEEE----EEPPPPP--TTTTHHHHS-----PPPPHHHHHHHHHHHHHHHHHHTT-HHHHTTT-TTSTTGGGGEEEETTEEEE-----SS-S-SSHHHHHHHHHTT-SSPSS---HHHHHHHHHHTHHHHHHHS-HHHHHHHHHHHHHHHHHHHHHHHT---TTSSS--SS-GGGHHHHHHHHHHHHHHTTSS-HHHHHHHHH-TTGGGSHHHHTTTS-HHHHHHHHHHHH-HHHHHHHHHHHH-HHHHHHHHHHHHHHHHHHHHHTTSS-TT---SS--HHHHHHHHHHHHS-HHHHHHHH-HHHHHHHHHHHHHHHH-HHHHHHHHHHHHHHHHHHHHHTT-S-HHHHHHHHHHHHTSTTHHHHHHHHHHHHTTTTHHHHHHHHHHHHHHHHHHHHHTS-------TTTTS-HHHHHHHHHHHHSHHHHHHHHHHHHHHHHTTTS----HHHHHHHHSTTTGGGHHHHHHTTT-HHHHHHHHHHHHHHHHHHSTTT--TT-HHHHHHHHHTHHHHHHHHHHHHHHTTTGGGT------PPPPPPPPHHHHHHHHHHIIIIIS--

Radius of gyration: 29.42 Å; chains: 1; bounding box: 69×77×82 Å